Protein AF-A0A433SLC7-F1 (afdb_monomer)

Sequence (399 aa):
MSVIVGRALPDVRDGLKPVHRRVLFAMSELSNYYNRPYKKSARVVGDVIGKYHPHGDTAVYDTIVRMAQPFSLRYTLVDGQGNFGSVDGDSPAAMRYTEIRMQKLTHELLMDLDKETVDFSPNYDNTELVPDVMPTRVPNLLVNGSSGIAVGMATNIPPHNMSEIISGVMAIIDNADITIEELVEKHIPAPDFPTGAYINGTDGLLEAYKTGRGRVIMRAKATIEENESSGKAIRFAETDVRAMGRSAQGVTGMRLHDGQKIVSMLVTEPDSGVVLAATENGYGKRTAVSEYRRTKRASQGVIAISTSDRNGAVVVAVLVDEDEDIVMITNNGTLVRTSSSQVRECGRSAQGVRLINLRNNEKLIGLKVVKQDEEELDDDLEIGSENLDSESADAEKSE

Structure (mmCIF, N/CA/C/O backbone):
data_AF-A0A433SLC7-F1
#
_entry.id   AF-A0A433SLC7-F1
#
loop_
_atom_site.group_PDB
_atom_site.id
_atom_site.type_symbol
_atom_site.label_atom_id
_atom_site.label_alt_id
_atom_site.label_comp_id
_atom_site.label_asym_id
_atom_site.label_entity_id
_atom_site.label_seq_id
_atom_site.pdbx_PDB_ins_code
_atom_site.Cartn_x
_atom_site.Cartn_y
_atom_site.Cartn_z
_atom_site.occupancy
_atom_site.B_iso_or_equiv
_atom_site.auth_seq_id
_atom_site.auth_comp_id
_atom_site.auth_asym_id
_atom_site.auth_atom_id
_atom_site.pdbx_PDB_model_num
ATOM 1 N N . MET A 1 1 ? 9.325 19.592 -20.566 1.00 61.84 1 MET A N 1
ATOM 2 C CA . MET A 1 1 ? 9.644 18.286 -21.193 1.00 61.84 1 MET A CA 1
ATOM 3 C C . MET A 1 1 ? 10.467 17.373 -20.274 1.00 61.84 1 MET A C 1
ATOM 5 O O . MET A 1 1 ? 10.031 16.255 -20.039 1.00 61.84 1 MET A O 1
ATOM 9 N N . SER A 1 2 ? 11.574 17.850 -19.676 1.00 72.81 2 SER A N 1
ATOM 10 C CA . SER A 1 2 ? 12.457 17.050 -18.790 1.00 72.81 2 SER A CA 1
ATOM 11 C C . SER A 1 2 ? 11.742 16.328 -17.629 1.00 72.81 2 SER A C 1
ATOM 13 O O . SER A 1 2 ? 11.978 15.146 -17.410 1.00 72.81 2 SER A O 1
ATOM 15 N N . VAL A 1 3 ? 10.796 16.975 -16.934 1.00 65.94 3 VAL A N 1
ATOM 16 C CA . VAL A 1 3 ? 10.061 16.333 -15.820 1.00 65.94 3 VAL A CA 1
ATOM 17 C C . VAL A 1 3 ? 9.135 15.202 -16.293 1.00 65.94 3 VAL A C 1
ATOM 19 O O . VAL A 1 3 ? 8.992 14.202 -15.593 1.00 65.94 3 VAL A O 1
ATOM 22 N N . ILE A 1 4 ? 8.531 15.344 -17.478 1.00 70.75 4 ILE A N 1
ATOM 23 C CA . ILE A 1 4 ? 7.562 14.384 -18.032 1.00 70.75 4 ILE A CA 1
ATOM 24 C C . ILE A 1 4 ? 8.282 13.094 -18.441 1.00 70.75 4 ILE A C 1
ATOM 26 O O . ILE A 1 4 ? 7.920 12.024 -17.968 1.00 70.75 4 ILE A O 1
ATOM 30 N N . VAL A 1 5 ? 9.335 13.205 -19.256 1.00 70.88 5 VAL A N 1
ATOM 31 C CA . VAL A 1 5 ? 10.049 12.045 -19.826 1.00 70.88 5 VAL A CA 1
ATOM 32 C C . VAL A 1 5 ? 11.158 11.531 -18.897 1.00 70.88 5 VAL A C 1
ATOM 34 O O . VAL A 1 5 ? 11.422 10.337 -18.831 1.00 70.88 5 VAL A O 1
ATOM 37 N N . GLY A 1 6 ? 11.811 12.421 -18.147 1.00 74.44 6 GLY A N 1
ATOM 38 C CA . GLY A 1 6 ? 13.035 12.116 -17.401 1.00 74.44 6 GLY A CA 1
ATOM 39 C C . GLY A 1 6 ? 12.865 11.908 -15.896 1.00 74.44 6 GLY A C 1
ATOM 40 O O . GLY A 1 6 ? 13.863 11.670 -15.213 1.00 74.44 6 GLY A O 1
ATOM 41 N N . ARG A 1 7 ? 11.647 12.009 -15.340 1.00 84.44 7 ARG A N 1
ATOM 42 C CA . ARG A 1 7 ? 11.454 11.898 -13.882 1.00 84.44 7 ARG A CA 1
ATOM 43 C C . ARG A 1 7 ? 10.129 11.275 -13.453 1.00 84.44 7 ARG A C 1
ATOM 45 O O . ARG A 1 7 ? 10.143 10.295 -12.714 1.00 84.44 7 ARG A O 1
ATOM 52 N N . ALA A 1 8 ? 9.003 11.880 -13.824 1.00 84.25 8 ALA A N 1
ATOM 53 C CA . ALA A 1 8 ? 7.742 11.676 -13.111 1.00 84.25 8 ALA A CA 1
ATOM 54 C C . ALA A 1 8 ? 6.918 10.475 -13.591 1.00 84.25 8 ALA A C 1
ATOM 56 O O . ALA A 1 8 ? 6.180 9.910 -12.779 1.00 84.25 8 ALA A O 1
ATOM 57 N N . LEU A 1 9 ? 7.048 10.081 -14.858 1.00 92.31 9 LEU A N 1
ATOM 58 C CA . LEU A 1 9 ? 6.249 9.023 -15.476 1.00 92.31 9 LEU A CA 1
ATOM 59 C C . LEU A 1 9 ? 7.071 7.735 -15.670 1.00 92.31 9 LEU A C 1
ATOM 61 O O . LEU A 1 9 ? 8.283 7.820 -15.890 1.00 92.31 9 LEU A O 1
ATOM 65 N N . PRO A 1 10 ? 6.448 6.551 -15.542 1.00 95.62 10 PRO A N 1
ATOM 66 C CA . PRO A 1 10 ? 7.085 5.282 -15.883 1.00 95.62 10 PRO A CA 1
ATOM 67 C C . PRO A 1 10 ? 7.149 5.082 -17.405 1.00 95.62 10 PRO A C 1
ATOM 69 O O . PRO A 1 10 ? 6.336 5.640 -18.142 1.00 95.62 10 PRO A O 1
ATOM 72 N N . ASP A 1 11 ? 8.074 4.241 -17.866 1.00 96.38 11 ASP A N 1
ATOM 73 C CA . ASP A 1 11 ? 8.026 3.699 -19.228 1.00 96.38 11 ASP A CA 1
ATOM 74 C C . ASP A 1 11 ? 7.012 2.544 -19.295 1.00 96.38 11 ASP A C 1
ATOM 76 O O . ASP A 1 11 ? 6.916 1.746 -18.362 1.00 96.38 11 ASP A O 1
ATOM 80 N N . VAL A 1 12 ? 6.243 2.442 -20.382 1.00 96.62 12 VAL A N 1
ATOM 81 C CA . VAL A 1 12 ? 5.212 1.401 -20.536 1.00 96.62 12 VAL A CA 1
ATOM 82 C C . VAL A 1 12 ? 5.794 -0.014 -20.592 1.00 96.62 12 VAL A C 1
ATOM 84 O O . VAL A 1 12 ? 5.141 -0.964 -20.168 1.00 96.62 12 VAL A O 1
ATOM 87 N N . ARG A 1 13 ? 7.027 -0.148 -21.091 1.00 96.19 13 ARG A N 1
ATOM 88 C CA . ARG A 1 13 ? 7.678 -1.434 -21.362 1.00 96.19 13 ARG A CA 1
ATOM 89 C C . ARG A 1 13 ? 8.165 -2.120 -20.089 1.00 96.19 13 ARG A C 1
ATOM 91 O O . ARG A 1 13 ? 7.978 -3.321 -19.942 1.00 96.19 13 ARG A O 1
ATOM 98 N N . ASP A 1 14 ? 8.755 -1.363 -19.162 1.00 96.75 14 ASP A N 1
ATOM 99 C CA . ASP A 1 14 ? 9.292 -1.908 -17.906 1.00 96.75 14 ASP A CA 1
ATOM 100 C C . ASP A 1 14 ? 8.558 -1.442 -16.641 1.00 96.75 14 ASP A C 1
ATOM 102 O O . ASP A 1 14 ? 8.773 -1.973 -15.551 1.00 96.75 14 ASP A O 1
ATOM 106 N N . GLY A 1 15 ? 7.672 -0.453 -16.752 1.00 96.44 15 GLY A N 1
ATOM 107 C CA . GLY A 1 15 ? 6.954 0.121 -15.618 1.00 96.44 15 GLY A CA 1
ATOM 108 C C . GLY A 1 15 ? 7.820 0.936 -14.660 1.00 96.44 15 GLY A C 1
ATOM 109 O O . GLY A 1 15 ? 7.366 1.282 -13.569 1.00 96.44 15 GLY A O 1
ATOM 110 N N . LEU A 1 16 ? 9.063 1.253 -15.028 1.00 97.00 16 LEU A N 1
ATOM 111 C CA . LEU A 1 16 ? 10.019 1.943 -14.170 1.00 97.00 16 LEU A CA 1
ATOM 112 C C . LEU A 1 16 ? 10.166 3.409 -14.577 1.00 97.00 16 LEU A C 1
ATOM 114 O O . LEU A 1 16 ? 10.242 3.771 -15.751 1.00 97.00 16 LEU A O 1
ATOM 118 N N . LYS A 1 17 ? 10.274 4.277 -13.568 1.00 96.19 17 LYS A N 1
ATOM 119 C CA . LYS A 1 17 ? 10.789 5.645 -13.766 1.00 96.19 17 LYS A CA 1
ATOM 120 C C . LYS A 1 17 ? 12.321 5.636 -13.802 1.00 96.19 17 LYS A C 1
ATOM 122 O O . LYS A 1 17 ? 12.916 4.719 -13.228 1.00 96.19 17 LYS A O 1
ATOM 127 N N . PRO A 1 18 ? 12.978 6.685 -14.330 1.00 95.19 18 PRO A N 1
ATOM 128 C CA . PRO A 1 18 ? 14.437 6.711 -14.459 1.00 95.19 18 PRO A CA 1
ATOM 129 C C . PRO A 1 18 ? 15.206 6.441 -13.159 1.00 95.19 18 PRO A C 1
ATOM 131 O O . PRO A 1 18 ? 16.195 5.715 -13.184 1.00 95.19 18 PRO A O 1
ATOM 134 N N . VAL A 1 19 ? 14.749 6.959 -12.011 1.00 96.25 19 VAL A N 1
ATOM 135 C CA . VAL A 1 19 ? 15.401 6.693 -10.712 1.00 96.25 19 VAL A CA 1
ATOM 136 C C . VAL A 1 19 ? 15.329 5.213 -10.316 1.00 96.25 19 VAL A C 1
ATOM 138 O O . VAL A 1 19 ? 16.343 4.651 -9.913 1.00 96.25 19 VAL A O 1
ATOM 141 N N . HIS A 1 20 ? 14.185 4.547 -10.513 1.00 97.81 20 HIS A N 1
ATOM 142 C CA . HIS A 1 20 ? 14.038 3.116 -10.229 1.00 97.81 20 HIS A CA 1
ATOM 143 C C . HIS A 1 20 ? 14.976 2.292 -11.116 1.00 97.81 20 HIS A C 1
ATOM 145 O O . HIS A 1 20 ? 15.734 1.467 -10.612 1.00 97.81 20 HIS A O 1
ATOM 151 N N . ARG A 1 21 ? 14.986 2.573 -12.428 1.00 97.44 21 ARG A N 1
ATOM 152 C CA . ARG A 1 21 ? 15.838 1.880 -13.406 1.00 97.44 21 ARG A CA 1
ATOM 153 C C . ARG A 1 21 ? 17.317 1.989 -13.043 1.00 97.44 21 ARG A C 1
ATOM 155 O O . ARG A 1 21 ? 18.010 0.980 -12.978 1.00 97.44 21 ARG A O 1
ATOM 162 N N . ARG A 1 22 ? 17.779 3.201 -12.728 1.00 97.31 22 ARG A N 1
ATOM 163 C CA . ARG A 1 22 ? 19.174 3.476 -12.350 1.00 97.31 22 ARG A CA 1
ATOM 164 C C . ARG A 1 22 ? 19.572 2.808 -11.037 1.00 97.31 22 ARG A C 1
ATOM 166 O O . ARG A 1 22 ? 20.689 2.315 -10.937 1.00 97.31 22 ARG A O 1
ATOM 173 N N . VAL A 1 23 ? 18.670 2.748 -10.054 1.00 98.25 23 VAL A N 1
ATOM 174 C CA . VAL A 1 23 ? 18.901 2.006 -8.804 1.00 98.25 23 VAL A CA 1
ATOM 175 C C . VAL A 1 23 ? 19.100 0.520 -9.083 1.00 98.25 23 VAL A C 1
ATOM 177 O O . VAL A 1 23 ? 20.096 -0.052 -8.646 1.00 98.25 23 VAL A O 1
ATOM 180 N N . LEU A 1 24 ? 18.184 -0.105 -9.827 1.00 97.88 24 LEU A N 1
ATOM 181 C CA . LEU A 1 24 ? 18.267 -1.535 -10.127 1.00 97.88 24 LEU A CA 1
ATOM 182 C C . LEU A 1 24 ? 19.491 -1.863 -10.993 1.00 97.88 24 LEU A C 1
ATOM 184 O O . LEU A 1 24 ? 20.180 -2.845 -10.724 1.00 97.88 24 LEU A O 1
ATOM 188 N N . PHE A 1 25 ? 19.819 -1.002 -11.959 1.00 97.50 25 PHE A N 1
ATOM 189 C CA . PHE A 1 25 ? 21.033 -1.124 -12.764 1.00 97.50 25 PHE A CA 1
ATOM 190 C C . PHE A 1 25 ? 22.301 -1.034 -11.903 1.00 97.50 25 PHE A C 1
ATOM 192 O O . PHE A 1 25 ? 23.128 -1.939 -11.935 1.00 97.50 25 PHE A O 1
ATOM 199 N N . ALA A 1 26 ? 22.417 -0.024 -11.034 1.00 97.69 26 ALA A N 1
ATOM 200 C CA . ALA A 1 26 ? 23.554 0.106 -10.120 1.00 97.69 26 ALA A CA 1
ATOM 201 C C . ALA A 1 26 ? 23.694 -1.094 -9.176 1.00 97.69 26 ALA A C 1
ATOM 203 O O . ALA A 1 26 ? 24.800 -1.549 -8.888 1.00 97.69 26 ALA A O 1
ATOM 204 N N . MET A 1 27 ? 22.575 -1.636 -8.688 1.00 97.94 27 MET A N 1
ATOM 205 C CA . MET A 1 27 ? 22.594 -2.860 -7.893 1.00 97.94 27 MET A CA 1
ATOM 206 C C . MET A 1 27 ? 23.124 -4.052 -8.706 1.00 97.94 27 MET A C 1
ATOM 208 O O . MET A 1 27 ? 23.832 -4.880 -8.133 1.00 97.94 27 MET A O 1
ATOM 212 N N . SER A 1 28 ? 22.816 -4.133 -10.006 1.00 96.31 28 SER A N 1
ATOM 213 C CA . SER A 1 28 ? 23.309 -5.181 -10.913 1.00 96.31 28 SER A CA 1
ATOM 214 C C . SER A 1 28 ? 24.820 -5.072 -11.110 1.00 96.31 28 SER A C 1
ATOM 216 O O . SER A 1 28 ? 25.541 -6.038 -10.866 1.00 96.31 28 SER A O 1
ATOM 218 N N . GLU A 1 29 ? 25.309 -3.865 -11.404 1.00 96.19 29 GLU A N 1
ATOM 219 C CA . GLU A 1 29 ? 26.740 -3.556 -11.547 1.00 96.19 29 GLU A CA 1
ATOM 220 C C . GLU A 1 29 ? 27.525 -3.859 -10.266 1.00 96.19 29 GLU A C 1
ATOM 222 O O . GLU A 1 29 ? 28.632 -4.398 -10.275 1.00 96.19 29 GLU A O 1
ATOM 227 N N . LEU A 1 30 ? 26.909 -3.609 -9.109 1.00 96.75 30 LEU A N 1
ATOM 228 C CA . LEU A 1 30 ? 27.471 -3.977 -7.817 1.00 96.75 30 LEU A CA 1
ATOM 229 C C . LEU A 1 30 ? 27.355 -5.475 -7.508 1.00 96.75 30 LEU A C 1
ATOM 231 O O . LEU A 1 30 ? 27.743 -5.877 -6.411 1.00 96.75 30 LEU A O 1
ATOM 235 N N . SER A 1 31 ? 26.827 -6.314 -8.397 1.00 96.50 31 SER A N 1
ATOM 236 C CA . SER A 1 31 ? 26.538 -7.731 -8.139 1.00 96.50 31 SER A CA 1
ATOM 237 C C . SER A 1 31 ? 25.695 -7.951 -6.871 1.00 96.50 31 SER A C 1
ATOM 239 O O . SER A 1 31 ? 25.904 -8.909 -6.121 1.00 96.50 31 SER A O 1
ATOM 241 N N . ASN A 1 32 ? 24.772 -7.031 -6.579 1.00 97.25 32 ASN A N 1
ATOM 242 C CA . ASN A 1 32 ? 23.922 -7.036 -5.388 1.00 97.25 32 ASN A CA 1
ATOM 243 C C . ASN A 1 32 ? 22.650 -7.885 -5.585 1.00 97.25 32 ASN A C 1
ATOM 245 O O . ASN A 1 32 ? 21.526 -7.432 -5.358 1.00 97.25 32 ASN A O 1
ATOM 249 N N . TYR A 1 33 ? 22.839 -9.115 -6.061 1.00 96.75 33 TYR A N 1
ATOM 250 C CA . TYR A 1 33 ? 21.763 -10.038 -6.422 1.00 96.75 33 TYR A CA 1
ATOM 251 C C . TYR A 1 33 ? 21.093 -10.688 -5.201 1.00 96.75 33 TYR A C 1
ATOM 253 O O . TYR A 1 33 ? 21.659 -10.745 -4.110 1.00 96.75 33 TYR A O 1
ATOM 261 N N . TYR A 1 34 ? 19.904 -11.259 -5.410 1.00 96.56 34 TYR A N 1
ATOM 262 C CA . TYR A 1 34 ? 19.081 -11.886 -4.365 1.00 96.56 34 TYR A CA 1
ATOM 263 C C . TYR A 1 34 ? 19.778 -13.016 -3.589 1.00 96.56 34 TYR A C 1
ATOM 265 O O . TYR A 1 34 ? 19.472 -13.262 -2.426 1.00 96.56 34 TYR A O 1
ATOM 273 N N . ASN A 1 35 ? 20.719 -13.718 -4.224 1.00 96.19 35 ASN A N 1
ATOM 274 C CA . ASN A 1 35 ? 21.465 -14.834 -3.642 1.00 96.19 35 ASN A CA 1
ATOM 275 C C . ASN A 1 35 ? 22.825 -14.416 -3.052 1.00 96.19 35 ASN A C 1
ATOM 277 O O . ASN A 1 35 ? 23.640 -15.274 -2.711 1.00 96.19 35 ASN A O 1
ATOM 281 N N . ARG A 1 36 ? 23.094 -13.111 -2.946 1.00 97.12 36 ARG A N 1
ATOM 282 C CA . ARG A 1 36 ? 24.308 -12.558 -2.336 1.00 97.12 36 ARG A CA 1
ATOM 283 C C . ARG A 1 36 ? 23.996 -11.950 -0.958 1.00 97.12 36 ARG A C 1
ATOM 285 O O . ARG A 1 36 ? 22.824 -11.721 -0.639 1.00 97.12 36 ARG A O 1
ATOM 292 N N . PRO A 1 37 ? 25.020 -11.730 -0.109 1.00 98.12 37 PRO A N 1
ATOM 293 C CA . PRO A 1 37 ? 24.857 -10.974 1.129 1.00 98.12 37 PRO A CA 1
ATOM 294 C C . PRO A 1 37 ? 24.378 -9.547 0.854 1.00 98.12 37 PRO A C 1
ATOM 296 O O . PRO A 1 37 ? 24.698 -8.978 -0.192 1.00 98.12 37 PRO A O 1
ATOM 299 N N . TYR A 1 38 ? 23.660 -8.966 1.814 1.00 98.50 38 TYR A N 1
ATOM 300 C CA . TYR A 1 38 ? 23.225 -7.577 1.738 1.00 98.50 38 TYR A CA 1
ATOM 301 C C . TYR A 1 38 ? 24.414 -6.612 1.647 1.00 98.50 38 TYR A C 1
ATOM 303 O O . TYR A 1 38 ? 25.511 -6.872 2.151 1.00 98.50 38 TYR A O 1
ATOM 311 N N . LYS A 1 39 ? 24.182 -5.461 1.013 1.00 98.50 39 LYS A N 1
ATOM 312 C CA . LYS A 1 39 ? 25.124 -4.338 0.973 1.00 98.50 39 LYS A CA 1
ATOM 313 C C . LYS A 1 39 ? 24.520 -3.132 1.670 1.00 98.50 39 LYS A C 1
ATOM 315 O O . LYS A 1 39 ? 23.325 -2.889 1.554 1.00 98.50 39 LYS A O 1
ATOM 320 N N . LYS A 1 40 ? 25.351 -2.329 2.339 1.00 98.50 40 LYS A N 1
ATOM 321 C CA . LYS A 1 40 ? 24.924 -1.053 2.937 1.00 98.50 40 LYS A CA 1
ATOM 322 C C . LYS A 1 40 ? 24.183 -0.194 1.914 1.00 98.50 40 LYS A C 1
ATOM 324 O O . LYS A 1 40 ? 24.725 0.051 0.834 1.00 98.50 40 LYS A O 1
ATOM 329 N N . SER A 1 41 ? 23.004 0.311 2.277 1.00 98.56 41 SER A N 1
ATOM 330 C CA . SER A 1 41 ? 22.200 1.164 1.392 1.00 98.56 41 SER A CA 1
ATOM 331 C C . SER A 1 41 ? 22.992 2.391 0.948 1.00 98.56 41 SER A C 1
ATOM 333 O O . SER A 1 41 ? 23.012 2.703 -0.237 1.00 98.56 41 SER A O 1
ATOM 335 N N . ALA A 1 42 ? 23.755 3.005 1.862 1.00 98.31 42 ALA A N 1
ATOM 336 C CA . ALA A 1 42 ? 24.643 4.130 1.560 1.00 98.31 42 ALA A CA 1
ATOM 337 C C . ALA A 1 42 ? 25.644 3.850 0.422 1.00 98.31 42 ALA A C 1
ATOM 339 O O . ALA A 1 42 ? 25.938 4.742 -0.367 1.00 98.31 42 ALA A O 1
ATOM 340 N N . ARG A 1 43 ? 26.144 2.610 0.299 1.00 98.25 43 ARG A N 1
ATOM 341 C CA . ARG A 1 43 ? 27.051 2.229 -0.795 1.00 98.25 43 ARG A CA 1
ATOM 342 C C . ARG A 1 43 ? 26.323 2.218 -2.137 1.00 98.25 43 ARG A C 1
ATOM 344 O O . ARG A 1 43 ? 26.854 2.729 -3.112 1.00 98.25 43 ARG A O 1
ATOM 351 N N . VAL A 1 44 ? 25.124 1.636 -2.183 1.00 98.31 44 VAL A N 1
ATOM 352 C CA . VAL A 1 44 ? 24.322 1.577 -3.416 1.00 98.31 44 VAL A CA 1
ATOM 353 C C . VAL A 1 44 ? 23.874 2.977 -3.829 1.00 98.31 44 VAL A C 1
ATOM 355 O O . VAL A 1 44 ? 24.029 3.339 -4.988 1.00 98.31 44 VAL A O 1
ATOM 358 N N . VAL A 1 45 ? 23.385 3.785 -2.882 1.00 98.50 45 VAL A N 1
ATOM 359 C CA . VAL A 1 45 ? 23.006 5.187 -3.126 1.00 98.50 45 VAL A CA 1
ATOM 360 C C . VAL A 1 45 ? 24.188 5.980 -3.686 1.00 98.50 45 VAL A C 1
ATOM 362 O O . VAL A 1 45 ? 24.015 6.683 -4.676 1.00 98.50 45 VAL A O 1
ATOM 365 N N . GLY A 1 46 ? 25.386 5.815 -3.110 1.00 97.94 46 GLY A N 1
ATOM 366 C CA . GLY A 1 46 ? 26.616 6.455 -3.585 1.00 97.94 46 GLY A CA 1
ATOM 367 C C . GLY A 1 46 ? 26.960 6.126 -5.042 1.00 97.94 46 GLY A C 1
ATOM 368 O O . GLY A 1 46 ? 27.234 7.037 -5.818 1.00 97.94 46 GLY A O 1
ATOM 369 N N . ASP A 1 47 ? 26.885 4.851 -5.439 1.00 97.38 47 ASP A N 1
ATOM 370 C CA . ASP A 1 47 ? 27.106 4.443 -6.837 1.00 97.38 47 ASP A CA 1
ATOM 371 C C . ASP A 1 47 ? 26.033 5.020 -7.775 1.00 97.38 47 ASP A C 1
ATOM 373 O O . ASP A 1 47 ? 26.353 5.495 -8.863 1.00 97.38 47 ASP A O 1
ATOM 377 N N . VAL A 1 48 ? 24.763 5.036 -7.351 1.00 97.94 48 VAL A N 1
ATOM 378 C CA . VAL A 1 48 ? 23.666 5.585 -8.162 1.00 97.94 48 VAL A CA 1
ATOM 379 C C . VAL A 1 48 ? 23.869 7.072 -8.430 1.00 97.94 48 VAL A C 1
ATOM 381 O O . VAL A 1 48 ? 23.782 7.486 -9.587 1.00 97.94 48 VAL A O 1
ATOM 384 N N . ILE A 1 49 ? 24.140 7.874 -7.397 1.00 97.06 49 ILE A N 1
ATOM 385 C CA . ILE A 1 49 ? 24.316 9.323 -7.569 1.00 97.06 49 ILE A CA 1
ATOM 386 C C . ILE A 1 49 ? 25.630 9.669 -8.269 1.00 97.06 49 ILE A C 1
ATOM 388 O O . ILE A 1 49 ? 25.675 10.633 -9.025 1.00 97.06 49 ILE A O 1
ATOM 392 N N . GLY A 1 50 ? 26.677 8.872 -8.040 1.00 95.06 50 GLY A N 1
ATOM 393 C CA . GLY A 1 50 ? 28.003 9.108 -8.601 1.00 95.06 50 GLY A CA 1
ATOM 394 C C . GLY A 1 50 ? 28.129 8.751 -10.079 1.00 95.06 50 GLY A C 1
ATOM 395 O O . GLY A 1 50 ? 28.999 9.304 -10.739 1.00 95.06 50 GLY A O 1
ATOM 396 N N . LYS A 1 51 ? 27.290 7.837 -10.594 1.00 96.12 51 LYS A N 1
ATOM 397 C CA . LYS A 1 51 ? 27.389 7.348 -11.981 1.00 96.12 51 LYS A CA 1
ATOM 398 C C . LYS A 1 51 ? 26.153 7.602 -12.832 1.00 96.12 51 LYS A C 1
ATOM 400 O O . LYS A 1 51 ? 26.272 7.819 -14.031 1.00 96.12 51 LYS A O 1
ATOM 405 N N . TYR A 1 52 ? 24.946 7.561 -12.263 1.00 96.00 52 TYR A N 1
ATOM 406 C CA . TYR A 1 52 ? 23.728 7.438 -13.080 1.00 96.00 52 TYR A CA 1
ATOM 407 C C . TYR A 1 52 ? 22.671 8.511 -12.802 1.00 96.00 52 TYR A C 1
ATOM 409 O O . TYR A 1 52 ? 21.871 8.838 -13.684 1.00 96.00 52 TYR A O 1
ATOM 417 N N . HIS A 1 53 ? 22.603 9.066 -11.592 1.00 95.44 53 HIS A N 1
ATOM 418 C CA . HIS A 1 53 ? 21.497 9.920 -11.158 1.00 95.44 53 HIS A CA 1
ATOM 419 C C . HIS A 1 53 ? 21.985 11.221 -10.498 1.00 95.44 53 HIS A C 1
ATOM 421 O O . HIS A 1 53 ? 22.191 11.237 -9.289 1.00 95.44 53 HIS A O 1
ATOM 427 N N . PRO A 1 54 ? 22.106 12.336 -11.249 1.00 93.31 54 PRO A N 1
ATOM 428 C CA . PRO A 1 54 ? 22.694 13.589 -10.762 1.00 93.31 54 PRO A CA 1
ATOM 429 C C . PRO A 1 54 ? 21.696 14.406 -9.915 1.00 93.31 54 PRO A C 1
ATOM 431 O O . PRO A 1 54 ? 21.405 15.572 -10.191 1.00 93.31 54 PRO A O 1
ATOM 434 N N . HIS A 1 55 ? 21.094 13.769 -8.912 1.00 91.69 55 HIS A N 1
ATOM 435 C CA . HIS A 1 55 ? 20.124 14.343 -7.980 1.00 91.69 55 HIS A CA 1
ATOM 436 C C . HIS A 1 55 ? 20.443 13.904 -6.544 1.00 91.69 55 HIS A C 1
ATOM 438 O O . HIS A 1 55 ? 21.327 13.081 -6.322 1.00 91.69 55 HIS A O 1
ATOM 444 N N . GLY A 1 56 ? 19.729 14.474 -5.568 1.00 92.62 56 GLY A N 1
ATOM 445 C CA . GLY A 1 56 ? 19.973 14.223 -4.148 1.00 92.62 56 GLY A CA 1
ATOM 446 C C . GLY A 1 56 ? 19.895 12.743 -3.762 1.00 92.62 56 GLY A C 1
ATOM 447 O O . GLY A 1 56 ? 19.037 11.998 -4.242 1.00 92.62 56 GLY A O 1
ATOM 448 N N . ASP A 1 57 ? 20.771 12.352 -2.842 1.00 96.31 57 ASP A N 1
ATOM 449 C CA . ASP A 1 57 ? 20.851 11.022 -2.240 1.00 96.31 57 ASP A CA 1
ATOM 450 C C . ASP A 1 57 ? 19.539 10.609 -1.562 1.00 96.31 57 ASP A C 1
ATOM 452 O O . ASP A 1 57 ? 19.110 9.466 -1.719 1.00 96.31 57 ASP A O 1
ATOM 456 N N . THR A 1 58 ? 18.851 11.547 -0.903 1.00 96.62 58 THR A N 1
ATOM 457 C CA . THR A 1 58 ? 17.531 11.317 -0.295 1.00 96.62 58 THR A CA 1
ATOM 458 C C . THR A 1 58 ? 16.519 10.776 -1.304 1.00 96.62 58 THR A C 1
ATOM 460 O O . THR A 1 58 ? 15.875 9.770 -1.036 1.00 96.62 58 THR A O 1
ATOM 463 N N . ALA A 1 59 ? 16.427 11.358 -2.505 1.00 94.75 59 ALA A N 1
ATOM 464 C CA . ALA A 1 59 ? 15.461 10.912 -3.514 1.00 94.75 59 ALA A CA 1
ATOM 465 C C . ALA A 1 59 ? 15.739 9.473 -3.988 1.00 94.75 59 ALA A C 1
ATOM 467 O O . ALA A 1 59 ? 14.814 8.693 -4.235 1.00 94.75 59 ALA A O 1
ATOM 468 N N . VAL A 1 60 ? 17.018 9.106 -4.096 1.00 97.88 60 VAL A N 1
ATOM 469 C CA . VAL A 1 60 ? 17.441 7.743 -4.438 1.00 97.88 60 VAL A CA 1
ATOM 470 C C . VAL A 1 60 ? 17.142 6.783 -3.290 1.00 97.88 60 VAL A C 1
ATOM 472 O O . VAL A 1 60 ? 16.610 5.695 -3.519 1.00 97.88 60 VAL A O 1
ATOM 475 N N . TYR A 1 61 ? 17.452 7.177 -2.055 1.00 98.44 61 TYR A N 1
ATOM 476 C CA . TYR A 1 61 ? 17.209 6.347 -0.884 1.00 98.44 61 TYR A CA 1
ATOM 477 C C . TYR A 1 61 ? 15.715 6.118 -0.638 1.00 98.44 61 TYR A C 1
ATOM 479 O O . TYR A 1 61 ? 15.313 4.975 -0.449 1.00 98.44 61 TYR A O 1
ATOM 487 N N . ASP A 1 62 ? 14.877 7.145 -0.753 1.00 97.06 62 ASP A N 1
ATOM 488 C CA . ASP A 1 62 ? 13.420 7.023 -0.623 1.00 97.06 62 ASP A CA 1
ATOM 489 C C . ASP A 1 62 ? 12.832 6.100 -1.698 1.00 97.06 62 ASP A C 1
ATOM 491 O O . ASP A 1 62 ? 11.926 5.306 -1.432 1.00 97.06 62 ASP A O 1
ATOM 495 N N . THR A 1 63 ? 13.392 6.147 -2.912 1.00 97.56 63 THR A N 1
ATOM 496 C CA . THR A 1 63 ? 13.034 5.223 -3.996 1.00 97.56 63 THR A CA 1
ATOM 497 C C . THR A 1 63 ? 13.363 3.775 -3.616 1.00 97.56 63 THR A C 1
ATOM 499 O O . THR A 1 63 ? 12.520 2.890 -3.761 1.00 97.56 63 THR A O 1
ATOM 502 N N . ILE A 1 64 ? 14.572 3.525 -3.101 1.00 98.38 64 ILE A N 1
ATOM 503 C CA . ILE A 1 64 ? 14.993 2.207 -2.601 1.00 98.38 64 ILE A CA 1
ATOM 504 C C . ILE A 1 64 ? 14.068 1.737 -1.479 1.00 98.38 64 ILE A C 1
ATOM 506 O O . ILE A 1 64 ? 13.622 0.590 -1.497 1.00 98.38 64 ILE A O 1
ATOM 510 N N . VAL A 1 65 ? 13.772 2.618 -0.520 1.00 98.19 65 VAL A N 1
ATOM 511 C CA . VAL A 1 65 ? 12.933 2.304 0.635 1.00 98.19 65 VAL A CA 1
ATOM 512 C C . VAL A 1 65 ? 11.550 1.867 0.178 1.00 98.19 65 VAL A C 1
ATOM 514 O O . VAL A 1 65 ? 11.102 0.791 0.563 1.00 98.19 65 VAL A O 1
ATOM 517 N N . ARG A 1 66 ? 10.911 2.634 -0.712 1.00 97.00 66 ARG A N 1
ATOM 518 C CA . ARG A 1 66 ? 9.605 2.268 -1.271 1.00 97.00 66 ARG A CA 1
ATOM 519 C C . ARG A 1 66 ? 9.640 0.908 -1.958 1.00 97.00 66 ARG A C 1
ATOM 521 O O . ARG A 1 66 ? 8.772 0.086 -1.686 1.00 97.00 66 ARG A O 1
ATOM 528 N N . MET A 1 67 ? 10.662 0.628 -2.773 1.00 98.31 67 MET A N 1
ATOM 529 C CA . MET A 1 67 ? 10.817 -0.671 -3.449 1.00 98.31 67 MET A CA 1
ATOM 530 C C . MET A 1 67 ? 11.040 -1.860 -2.499 1.00 98.31 67 MET A C 1
ATOM 532 O O . MET A 1 67 ? 10.879 -3.003 -2.935 1.00 98.31 67 MET A O 1
ATOM 536 N N . ALA A 1 68 ? 11.400 -1.605 -1.238 1.00 98.25 68 ALA A N 1
ATOM 537 C CA . ALA A 1 68 ? 11.570 -2.607 -0.188 1.00 98.25 68 ALA A CA 1
ATOM 538 C C . ALA A 1 68 ? 10.347 -2.755 0.740 1.00 98.25 68 ALA A C 1
ATOM 540 O O . ALA A 1 68 ? 10.296 -3.689 1.538 1.00 98.25 68 ALA A O 1
ATOM 541 N N . GLN A 1 69 ? 9.357 -1.861 0.650 1.00 97.88 69 GLN A N 1
ATOM 542 C CA . GLN A 1 69 ? 8.184 -1.853 1.524 1.00 97.88 69 GLN A CA 1
ATOM 543 C C . GLN A 1 69 ? 7.041 -2.709 0.944 1.00 97.88 69 GLN A C 1
ATOM 545 O O . GLN A 1 69 ? 6.469 -2.341 -0.087 1.00 97.88 69 GLN A O 1
ATOM 550 N N . PRO A 1 70 ? 6.627 -3.800 1.617 1.00 96.44 70 PRO A N 1
ATOM 551 C CA . PRO A 1 70 ? 5.565 -4.686 1.126 1.00 96.44 70 PRO A CA 1
ATOM 552 C C . PRO A 1 70 ? 4.164 -4.066 1.185 1.00 96.44 70 PRO A C 1
ATOM 554 O O . PRO A 1 70 ? 3.237 -4.607 0.600 1.00 96.44 70 PRO A O 1
ATOM 557 N N . PHE A 1 71 ? 3.998 -2.945 1.890 1.00 95.31 71 PHE A N 1
ATOM 558 C CA . PHE A 1 71 ? 2.760 -2.163 1.921 1.00 95.31 71 PHE A CA 1
ATOM 559 C C . PHE A 1 71 ? 2.716 -1.061 0.850 1.00 95.31 71 PHE A C 1
ATOM 561 O O . PHE A 1 71 ? 1.648 -0.507 0.599 1.00 95.31 71 PHE A O 1
ATOM 568 N N . SER A 1 72 ? 3.852 -0.758 0.211 1.00 94.69 72 SER A N 1
ATOM 569 C CA . SER A 1 72 ? 3.964 0.255 -0.847 1.00 94.69 72 SER A CA 1
ATOM 570 C C . SER A 1 72 ? 3.926 -0.370 -2.240 1.00 94.69 72 SER A C 1
ATOM 572 O O . SER A 1 72 ? 3.226 0.133 -3.115 1.00 94.69 72 SER A O 1
ATOM 574 N N . LEU A 1 73 ? 4.668 -1.463 -2.456 1.00 96.25 73 LEU A N 1
ATOM 575 C CA . LEU A 1 73 ? 4.674 -2.217 -3.713 1.00 96.25 73 LEU A CA 1
ATOM 576 C C . LEU A 1 73 ? 4.016 -3.581 -3.520 1.00 96.25 73 LEU A C 1
ATOM 578 O O . LEU A 1 73 ? 4.305 -4.287 -2.555 1.00 96.25 73 LEU A O 1
ATOM 582 N N . ARG A 1 74 ? 3.189 -3.986 -4.490 1.00 97.38 74 ARG A N 1
ATOM 583 C CA . ARG A 1 74 ? 2.526 -5.297 -4.482 1.00 97.38 74 ARG A CA 1
ATOM 584 C C . ARG A 1 74 ? 3.515 -6.459 -4.576 1.00 97.38 74 ARG A C 1
ATOM 586 O O . ARG A 1 74 ? 3.293 -7.498 -3.949 1.00 97.38 74 ARG A O 1
ATOM 593 N N . TYR A 1 75 ? 4.594 -6.262 -5.330 1.00 97.69 75 TYR A N 1
ATOM 594 C CA . TYR A 1 75 ? 5.738 -7.155 -5.439 1.00 97.69 75 TYR A CA 1
ATOM 595 C C . TYR A 1 75 ? 7.018 -6.330 -5.297 1.00 97.69 75 TYR A C 1
ATOM 597 O O . TYR A 1 75 ? 7.427 -5.619 -6.218 1.00 97.69 75 TYR A O 1
ATOM 605 N N . THR A 1 76 ? 7.645 -6.407 -4.123 1.00 97.94 76 THR A N 1
ATOM 606 C CA . THR A 1 76 ? 8.867 -5.656 -3.826 1.00 97.94 76 THR A CA 1
ATOM 607 C C . THR A 1 76 ? 9.984 -6.004 -4.810 1.00 97.94 76 THR A C 1
ATOM 609 O O . THR A 1 76 ? 10.124 -7.143 -5.261 1.00 97.94 76 THR A O 1
ATOM 612 N N . LEU A 1 77 ? 10.792 -4.999 -5.147 1.00 98.12 77 LEU A N 1
ATOM 613 C CA . LEU A 1 77 ? 11.942 -5.143 -6.046 1.00 98.12 77 LEU A CA 1
ATOM 614 C C . LEU A 1 77 ? 13.271 -5.137 -5.271 1.00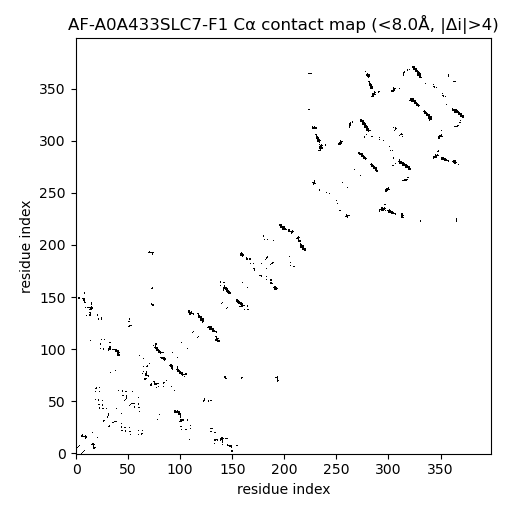 98.12 77 LEU A C 1
ATOM 616 O O . LEU A 1 77 ? 14.316 -5.567 -5.768 1.00 98.12 77 LEU A O 1
ATOM 620 N N . VAL A 1 78 ? 13.242 -4.683 -4.022 1.00 98.56 78 VAL A N 1
ATOM 621 C CA . VAL A 1 78 ? 14.398 -4.653 -3.131 1.00 98.56 78 VAL A CA 1
ATOM 622 C C . VAL A 1 78 ? 14.089 -5.468 -1.879 1.00 98.56 78 VAL A C 1
ATOM 624 O O . VAL A 1 78 ? 12.974 -5.469 -1.365 1.00 98.56 78 VAL A O 1
ATOM 627 N N . ASP A 1 79 ? 15.075 -6.229 -1.427 1.00 98.50 79 ASP A N 1
ATOM 628 C CA . ASP A 1 79 ? 15.074 -6.937 -0.154 1.00 98.50 79 ASP A CA 1
ATOM 629 C C . ASP A 1 79 ? 15.874 -6.098 0.841 1.00 98.50 79 ASP A C 1
ATOM 631 O O . ASP A 1 79 ? 17.063 -5.849 0.617 1.00 98.50 79 ASP A O 1
ATOM 635 N N . GLY A 1 80 ? 15.210 -5.603 1.884 1.00 97.88 80 GLY A N 1
ATOM 636 C CA . GLY A 1 80 ? 15.775 -4.668 2.853 1.00 97.88 80 GLY A CA 1
ATOM 637 C C . GLY A 1 80 ? 16.004 -5.312 4.218 1.00 97.88 80 GLY A C 1
ATOM 638 O O . GLY A 1 80 ? 15.103 -5.919 4.788 1.00 97.88 80 GLY A O 1
ATOM 639 N N . GLN A 1 81 ? 17.196 -5.121 4.780 1.00 98.25 81 GLN A N 1
ATOM 640 C CA . GLN A 1 81 ? 17.549 -5.493 6.148 1.00 98.25 81 GLN A CA 1
ATOM 641 C C . GLN A 1 81 ? 17.730 -4.236 7.014 1.00 98.25 81 GLN A C 1
ATOM 643 O O . GLN A 1 81 ? 18.546 -3.360 6.717 1.00 98.25 81 GLN A O 1
ATOM 648 N N . GLY A 1 82 ? 16.972 -4.157 8.110 1.00 97.12 82 GLY A N 1
ATOM 649 C CA . GLY A 1 82 ? 16.917 -3.000 9.009 1.00 97.12 82 GLY A CA 1
ATOM 650 C C . GLY A 1 82 ? 15.517 -2.385 9.065 1.00 97.12 82 GLY A C 1
ATOM 651 O O . GLY A 1 82 ? 14.547 -3.008 8.645 1.00 97.12 82 GLY A O 1
ATOM 652 N N . ASN A 1 83 ? 15.405 -1.164 9.596 1.00 97.31 83 ASN A N 1
ATOM 653 C CA . ASN A 1 83 ? 14.133 -0.440 9.640 1.00 97.31 83 ASN A CA 1
ATOM 654 C C . ASN A 1 83 ? 13.898 0.329 8.327 1.00 97.31 83 ASN A C 1
ATOM 656 O O . ASN A 1 83 ? 14.592 1.312 8.060 1.00 97.31 83 ASN A O 1
ATOM 660 N N . PHE A 1 84 ? 12.904 -0.102 7.550 1.00 97.81 84 PHE A N 1
ATOM 661 C CA . PHE A 1 84 ? 12.462 0.517 6.293 1.00 97.81 84 PHE A CA 1
ATOM 662 C C . PHE A 1 84 ? 11.132 1.280 6.438 1.00 97.81 84 PHE A C 1
ATOM 664 O O . PHE A 1 84 ? 10.476 1.570 5.441 1.00 97.81 84 PHE A O 1
ATOM 671 N N . GLY A 1 85 ? 10.751 1.632 7.666 1.00 95.75 85 GLY A N 1
ATOM 672 C CA . GLY A 1 85 ? 9.515 2.340 7.984 1.00 95.75 85 GLY A CA 1
ATOM 673 C C . GLY A 1 85 ? 8.324 1.409 8.207 1.00 95.75 85 GLY A C 1
ATOM 674 O O . GLY A 1 85 ? 8.443 0.184 8.100 1.00 95.75 85 GLY A O 1
ATOM 675 N N . SER A 1 86 ? 7.176 1.998 8.531 1.00 92.50 86 SER A N 1
ATOM 676 C CA . SER A 1 86 ? 5.942 1.278 8.867 1.00 92.50 86 SER A CA 1
ATOM 677 C C . SER A 1 86 ? 4.734 1.805 8.087 1.00 92.50 86 SER A C 1
ATOM 679 O O . SER A 1 86 ? 4.780 2.874 7.479 1.00 92.50 86 SER A O 1
ATOM 681 N N . VAL A 1 87 ? 3.635 1.042 8.115 1.00 88.31 87 VAL A N 1
ATOM 682 C CA . VAL A 1 87 ? 2.332 1.468 7.568 1.00 88.31 87 VAL A CA 1
ATOM 683 C C . VAL A 1 87 ? 1.779 2.676 8.332 1.00 88.31 87 VAL A C 1
ATOM 685 O O . VAL A 1 87 ? 1.065 3.488 7.752 1.00 88.31 87 VAL A O 1
ATOM 688 N N . ASP A 1 88 ? 2.154 2.817 9.605 1.00 85.44 88 ASP A N 1
ATOM 689 C CA . ASP A 1 88 ? 1.684 3.870 10.510 1.00 85.44 88 ASP A CA 1
ATOM 690 C C . ASP A 1 88 ? 2.412 5.213 10.299 1.00 85.44 88 ASP A C 1
ATOM 692 O O . ASP A 1 88 ? 2.120 6.193 10.980 1.00 85.44 88 ASP A O 1
ATOM 696 N N . GLY A 1 89 ? 3.343 5.276 9.339 1.00 83.88 89 GLY A N 1
ATOM 697 C CA . GLY A 1 89 ? 4.042 6.503 8.954 1.00 83.88 89 GLY A CA 1
ATOM 698 C C . GLY A 1 89 ? 5.418 6.688 9.593 1.00 83.88 89 GLY A C 1
ATOM 699 O O . GLY A 1 89 ? 6.017 7.750 9.424 1.00 83.88 89 GLY A O 1
ATOM 700 N N . ASP A 1 90 ? 5.957 5.677 10.285 1.00 90.50 90 ASP A N 1
ATOM 701 C CA . ASP A 1 90 ? 7.325 5.760 10.799 1.00 90.50 90 ASP A CA 1
ATOM 702 C C . ASP A 1 90 ? 8.327 5.854 9.645 1.00 90.50 90 ASP A C 1
ATOM 704 O O . ASP A 1 90 ? 8.347 5.017 8.735 1.00 90.50 90 ASP A O 1
ATOM 708 N N . SER A 1 91 ? 9.211 6.847 9.718 1.00 93.88 91 SER A N 1
ATOM 709 C CA . SER A 1 91 ? 10.290 7.020 8.750 1.00 93.88 91 SER A CA 1
ATOM 710 C C . SER A 1 91 ? 11.279 5.844 8.776 1.00 93.88 91 SER A C 1
ATOM 712 O O . SER A 1 91 ? 11.566 5.282 9.842 1.00 93.88 91 SER A O 1
ATOM 714 N N . PRO A 1 92 ? 11.877 5.485 7.623 1.00 96.44 92 PRO A N 1
ATOM 715 C CA . PRO A 1 92 ? 12.961 4.511 7.586 1.00 96.44 92 PRO A CA 1
ATOM 716 C C . PRO A 1 92 ? 14.165 5.003 8.399 1.00 96.44 92 PRO A C 1
ATOM 718 O O . PRO A 1 92 ? 14.417 6.204 8.533 1.00 96.44 92 PRO A O 1
ATOM 721 N N . ALA A 1 93 ? 14.980 4.070 8.891 1.00 97.44 93 ALA A N 1
ATOM 722 C CA . ALA A 1 93 ? 16.281 4.436 9.438 1.00 97.44 93 ALA A CA 1
ATOM 723 C C . ALA A 1 93 ? 17.167 5.052 8.341 1.00 97.44 93 ALA A C 1
ATOM 725 O O . ALA A 1 93 ? 17.011 4.764 7.155 1.00 97.44 93 ALA A O 1
ATOM 726 N N . ALA A 1 94 ? 18.145 5.871 8.729 1.00 97.75 94 ALA A N 1
ATOM 727 C CA . ALA A 1 94 ? 19.090 6.454 7.777 1.00 97.75 94 ALA A CA 1
ATOM 728 C C . ALA A 1 94 ? 19.867 5.371 6.999 1.00 97.75 94 ALA A C 1
ATOM 730 O O . ALA A 1 94 ? 20.234 4.340 7.565 1.00 97.75 94 ALA A O 1
ATOM 731 N N . MET A 1 95 ? 20.221 5.648 5.738 1.00 97.81 95 MET A N 1
ATOM 732 C CA . MET A 1 95 ? 20.869 4.702 4.804 1.00 97.81 95 MET A CA 1
ATOM 733 C C . MET A 1 95 ? 22.195 4.073 5.276 1.00 97.81 95 MET A C 1
ATOM 735 O O . MET A 1 95 ? 22.670 3.095 4.699 1.00 97.81 95 MET A O 1
ATOM 739 N N . ARG A 1 96 ? 22.816 4.622 6.327 1.00 97.12 96 ARG A N 1
ATOM 740 C CA . ARG A 1 96 ? 24.003 4.048 6.988 1.00 97.12 96 ARG A CA 1
ATOM 741 C C . ARG A 1 96 ? 23.681 2.840 7.880 1.00 97.12 96 ARG A C 1
ATOM 743 O O . ARG A 1 96 ? 24.569 2.036 8.161 1.00 97.12 96 ARG A O 1
ATOM 750 N N . TYR A 1 97 ? 22.432 2.716 8.327 1.00 97.75 97 TYR A N 1
ATOM 751 C CA . TYR A 1 97 ? 21.961 1.639 9.202 1.00 97.75 97 TYR A CA 1
ATOM 752 C C . TYR A 1 97 ? 21.237 0.524 8.454 1.00 97.75 97 TYR A C 1
ATOM 754 O O . TYR A 1 97 ? 21.160 -0.585 8.974 1.00 97.75 97 TYR A O 1
ATOM 762 N N . THR A 1 98 ? 20.727 0.798 7.255 1.00 98.56 98 THR A N 1
ATOM 763 C CA . THR A 1 98 ? 20.017 -0.187 6.439 1.00 98.56 98 THR A CA 1
ATOM 764 C C . THR A 1 98 ? 20.942 -0.862 5.432 1.00 98.56 98 THR A C 1
ATOM 766 O O . THR A 1 98 ? 21.979 -0.322 5.023 1.00 98.56 98 THR A O 1
ATOM 769 N N . GLU A 1 99 ? 20.568 -2.072 5.037 1.00 98.75 99 GLU A N 1
ATOM 770 C CA . GLU A 1 99 ? 21.243 -2.850 4.005 1.00 98.75 99 GLU A CA 1
ATOM 771 C C . GLU A 1 99 ? 20.215 -3.390 3.014 1.00 98.75 99 GLU A C 1
ATOM 773 O O . GLU A 1 99 ? 19.061 -3.609 3.371 1.00 98.75 99 GLU A O 1
ATOM 778 N N . ILE A 1 100 ? 20.625 -3.584 1.764 1.00 98.69 100 ILE A N 1
ATOM 779 C CA . ILE A 1 100 ? 19.750 -4.016 0.677 1.00 98.69 100 ILE A CA 1
ATOM 780 C C . ILE A 1 100 ? 20.424 -5.029 -0.238 1.00 98.69 100 ILE A C 1
ATOM 782 O O . ILE A 1 100 ? 21.648 -5.021 -0.406 1.00 98.69 100 ILE A O 1
ATOM 786 N N . ARG A 1 101 ? 19.599 -5.835 -0.898 1.00 98.38 101 ARG A N 1
ATOM 787 C CA . ARG A 1 101 ? 19.916 -6.617 -2.101 1.00 98.38 101 ARG A CA 1
ATOM 788 C C . ARG A 1 101 ? 18.683 -6.696 -2.999 1.00 98.38 101 ARG A C 1
ATOM 790 O O . ARG A 1 101 ? 17.609 -6.243 -2.618 1.00 98.38 101 ARG A O 1
ATOM 797 N N . MET A 1 102 ? 18.819 -7.223 -4.208 1.00 98.25 102 MET A N 1
ATOM 798 C CA . MET A 1 102 ? 17.665 -7.412 -5.092 1.00 98.25 102 MET A CA 1
ATOM 799 C C . MET A 1 102 ? 16.709 -8.488 -4.569 1.00 98.25 102 MET A C 1
ATOM 801 O O . MET A 1 102 ? 17.147 -9.485 -4.000 1.00 98.25 102 MET A O 1
ATOM 805 N N . GLN A 1 103 ? 15.415 -8.342 -4.853 1.00 97.69 103 GLN A N 1
ATOM 806 C CA . GLN A 1 103 ? 14.483 -9.472 -4.802 1.00 97.69 103 GLN A CA 1
ATOM 807 C C . GLN A 1 103 ? 14.732 -10.432 -5.971 1.00 97.69 103 GLN A C 1
ATOM 809 O O . GLN A 1 103 ? 15.302 -10.059 -6.997 1.00 97.69 103 GLN A O 1
ATOM 814 N N . LYS A 1 104 ? 14.270 -11.681 -5.846 1.00 95.62 104 LYS A N 1
ATOM 815 C CA . LYS A 1 104 ? 14.374 -12.658 -6.943 1.00 95.62 104 LYS A CA 1
ATOM 816 C C . LYS A 1 104 ? 13.637 -12.180 -8.200 1.00 95.62 104 LYS A C 1
ATOM 818 O O . LYS A 1 104 ? 14.161 -12.335 -9.294 1.00 95.62 104 LYS A O 1
ATOM 823 N N . LEU A 1 105 ? 12.470 -11.550 -8.038 1.00 94.88 105 LEU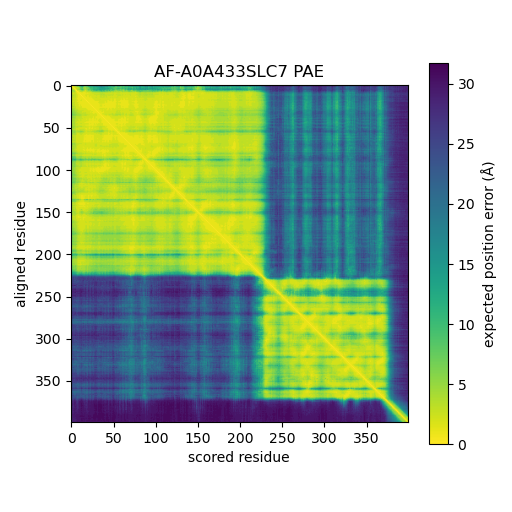 A N 1
ATOM 824 C CA . LEU A 1 105 ? 11.689 -10.980 -9.143 1.00 94.88 105 LEU A CA 1
ATOM 825 C C . LEU A 1 105 ? 12.486 -9.940 -9.943 1.00 94.88 105 LEU A C 1
ATOM 827 O O . LEU A 1 105 ? 12.441 -9.921 -11.165 1.00 94.88 105 LEU A O 1
ATOM 831 N N . THR A 1 106 ? 13.258 -9.106 -9.257 1.00 95.88 106 THR A N 1
ATOM 832 C CA . THR A 1 106 ? 14.088 -8.064 -9.873 1.00 95.88 106 THR A CA 1
ATOM 833 C C . THR A 1 106 ? 15.138 -8.636 -10.806 1.00 95.88 106 THR A C 1
ATOM 835 O O . THR A 1 106 ? 15.456 -8.021 -11.818 1.00 95.88 106 THR A O 1
ATOM 838 N N . HIS A 1 107 ? 15.644 -9.833 -10.507 1.00 90.06 107 HIS A N 1
ATOM 839 C CA . HIS A 1 107 ? 16.554 -10.526 -11.407 1.00 90.06 107 HIS A CA 1
ATOM 840 C C . HIS A 1 107 ? 15.897 -10.824 -12.765 1.00 90.06 107 HIS A C 1
ATOM 842 O O . HIS A 1 107 ? 16.550 -10.654 -13.785 1.00 90.06 107 HIS A O 1
ATOM 848 N N . GLU A 1 108 ? 14.603 -11.163 -12.803 1.00 91.88 108 GLU A N 1
ATOM 849 C CA . GLU A 1 108 ? 13.856 -11.376 -14.058 1.00 91.88 108 GLU A CA 1
ATOM 850 C C . GLU A 1 108 ? 13.628 -10.077 -14.849 1.00 91.88 108 GLU A C 1
ATOM 852 O O . GLU A 1 108 ? 13.441 -10.120 -16.064 1.00 91.88 108 GLU A O 1
ATOM 857 N N . LEU A 1 109 ? 13.655 -8.912 -14.187 1.00 93.69 109 LEU A N 1
ATOM 858 C CA . LEU A 1 109 ? 13.581 -7.616 -14.875 1.00 93.69 109 LEU A CA 1
ATOM 859 C C . LEU A 1 109 ? 14.878 -7.290 -15.625 1.00 93.69 109 LEU A C 1
ATOM 861 O O . LEU A 1 109 ? 14.835 -6.659 -16.676 1.00 93.69 109 LEU A O 1
ATOM 865 N N . LEU A 1 110 ? 16.011 -7.723 -15.071 1.00 93.50 110 LEU A N 1
ATOM 866 C CA . LEU A 1 110 ? 17.367 -7.456 -15.563 1.00 93.50 110 LEU A CA 1
ATOM 867 C C . LEU A 1 110 ? 17.937 -8.598 -16.413 1.00 93.50 110 LEU A C 1
ATOM 869 O O . LEU A 1 110 ? 19.038 -8.475 -16.943 1.00 93.50 110 LEU A O 1
ATOM 873 N N . MET A 1 111 ? 17.241 -9.731 -16.483 1.00 91.12 111 MET A N 1
ATOM 874 C CA . MET A 1 111 ? 17.723 -10.911 -17.187 1.00 91.12 111 MET A CA 1
ATOM 875 C C . MET A 1 111 ? 17.969 -10.583 -18.662 1.00 91.12 111 MET A C 1
ATOM 877 O O . MET A 1 111 ? 17.149 -9.924 -19.293 1.00 91.12 111 MET A O 1
ATOM 881 N N . ASP A 1 112 ? 19.097 -11.065 -19.186 1.00 92.88 112 ASP A N 1
ATOM 882 C CA . ASP A 1 112 ? 19.552 -10.873 -20.568 1.00 92.88 112 ASP A CA 1
ATOM 883 C C . ASP A 1 112 ? 19.954 -9.434 -20.943 1.00 92.88 112 ASP A C 1
ATOM 885 O O . ASP A 1 112 ? 20.228 -9.164 -22.109 1.00 92.88 112 ASP A O 1
ATOM 889 N N . LEU A 1 113 ? 20.089 -8.526 -19.965 1.00 92.38 113 LEU A N 1
ATOM 890 C CA . LEU A 1 113 ? 20.544 -7.149 -20.197 1.00 92.38 113 LEU A CA 1
ATOM 891 C C . LEU A 1 113 ? 21.925 -7.070 -20.884 1.00 92.38 113 LEU A C 1
ATOM 893 O O . LEU A 1 113 ? 22.193 -6.131 -21.626 1.00 92.38 113 LEU A O 1
ATOM 897 N N . ASP A 1 114 ? 22.785 -8.067 -20.668 1.00 90.12 114 ASP A N 1
ATOM 898 C CA . ASP A 1 114 ? 24.118 -8.214 -21.262 1.00 90.12 114 ASP A CA 1
ATOM 899 C C . ASP A 1 114 ? 24.114 -8.798 -22.688 1.00 90.12 114 ASP A C 1
ATOM 901 O O . ASP A 1 114 ? 25.172 -8.941 -23.299 1.00 90.12 114 ASP A O 1
ATOM 905 N N . LYS A 1 115 ? 22.940 -9.137 -23.234 1.00 93.19 115 LYS A N 1
ATOM 906 C CA . LYS A 1 115 ? 22.778 -9.797 -24.542 1.00 93.19 115 LYS A CA 1
ATOM 907 C C . LYS A 1 115 ? 22.203 -8.874 -25.615 1.00 93.19 115 LYS A C 1
ATOM 909 O O . LYS A 1 115 ? 21.472 -9.338 -26.486 1.00 93.19 115 LYS A O 1
ATOM 914 N N . GLU A 1 116 ? 22.502 -7.577 -25.529 1.00 92.25 116 GLU A N 1
ATOM 915 C CA . GLU A 1 116 ? 22.066 -6.560 -26.503 1.00 92.25 116 GLU A CA 1
ATOM 916 C C . GLU A 1 116 ? 20.536 -6.539 -26.717 1.00 92.25 116 GLU A C 1
ATOM 918 O O . GLU A 1 116 ? 20.038 -6.254 -27.801 1.00 92.25 116 GLU A O 1
ATOM 923 N N . THR A 1 117 ? 19.758 -6.858 -25.677 1.00 94.75 117 THR A N 1
ATOM 924 C CA . THR A 1 117 ? 18.287 -6.916 -25.761 1.00 94.75 117 THR A CA 1
ATOM 925 C C . THR A 1 117 ? 17.613 -5.548 -25.681 1.00 94.75 117 THR A C 1
ATOM 927 O O . THR A 1 117 ? 16.415 -5.439 -25.937 1.00 94.75 117 THR A O 1
ATOM 930 N N . VAL A 1 118 ? 18.347 -4.521 -25.250 1.00 95.81 118 VAL A N 1
ATOM 931 C CA . VAL A 1 118 ? 17.860 -3.147 -25.080 1.00 95.81 118 VAL A CA 1
ATOM 932 C C . VAL A 1 118 ? 18.938 -2.156 -25.495 1.00 95.81 118 VAL A C 1
ATOM 934 O O . VAL A 1 118 ? 20.131 -2.450 -25.396 1.00 95.81 118 VAL A O 1
ATOM 937 N N . ASP A 1 119 ? 18.506 -0.968 -25.902 1.00 96.44 119 ASP A N 1
ATOM 938 C CA . ASP A 1 119 ? 19.404 0.137 -26.208 1.00 96.44 119 ASP A CA 1
ATOM 939 C C . ASP A 1 119 ? 20.006 0.742 -24.931 1.00 96.44 119 ASP A C 1
ATOM 941 O O . ASP A 1 119 ? 19.382 0.786 -23.860 1.00 96.44 119 ASP A O 1
ATOM 945 N N . PHE A 1 120 ? 21.233 1.236 -25.071 1.00 97.00 120 PHE A N 1
ATOM 946 C CA . PHE A 1 120 ? 21.956 1.962 -24.038 1.00 97.00 120 PHE A CA 1
ATOM 947 C C . PHE A 1 120 ? 22.282 3.367 -24.525 1.00 97.00 120 PHE A C 1
ATOM 949 O O . PHE A 1 120 ? 22.749 3.558 -25.649 1.00 97.00 120 PHE A O 1
ATOM 956 N N . SER A 1 121 ? 22.125 4.333 -23.629 1.00 95.06 121 SER A N 1
ATOM 957 C CA . SER A 1 121 ? 22.513 5.721 -23.851 1.00 95.06 121 SER A CA 1
ATOM 958 C C . SER A 1 121 ? 23.630 6.127 -22.886 1.00 95.06 121 SER A C 1
ATOM 960 O O . SER A 1 121 ? 23.705 5.597 -21.772 1.00 95.06 121 SER A O 1
ATOM 962 N N . PRO A 1 122 ? 24.496 7.086 -23.259 1.00 96.50 122 PRO A N 1
ATOM 963 C CA . PRO A 1 122 ? 25.428 7.693 -22.318 1.00 96.50 122 PRO A CA 1
ATOM 964 C C . PRO A 1 122 ? 24.706 8.267 -21.093 1.00 96.50 122 PRO A C 1
ATOM 966 O O . PRO A 1 122 ? 23.601 8.811 -21.185 1.00 96.50 122 PRO A O 1
ATOM 969 N N . ASN A 1 123 ? 25.337 8.151 -19.929 1.00 93.94 123 ASN A N 1
ATOM 970 C CA . ASN A 1 123 ? 24.893 8.799 -18.701 1.00 93.94 123 ASN A CA 1
ATOM 971 C C . ASN A 1 123 ? 25.056 10.338 -18.785 1.00 93.94 123 ASN A C 1
ATOM 973 O O . ASN A 1 123 ? 25.420 10.908 -19.811 1.00 93.94 123 ASN A O 1
ATOM 977 N N . TYR A 1 124 ? 24.783 11.044 -17.683 1.00 90.38 124 TYR A N 1
ATOM 978 C CA . TYR A 1 124 ? 24.725 12.513 -17.679 1.00 90.38 124 TYR A CA 1
ATOM 979 C C . TYR A 1 124 ? 26.069 13.218 -17.953 1.00 90.38 124 TYR A C 1
ATOM 981 O O . TYR A 1 124 ? 26.051 14.388 -18.331 1.00 90.38 124 TYR A O 1
ATOM 989 N N . ASP A 1 125 ? 27.208 12.550 -17.745 1.00 93.12 125 ASP A N 1
ATOM 990 C CA . ASP A 1 125 ? 28.554 13.079 -18.014 1.00 93.12 125 ASP A CA 1
ATOM 991 C C . ASP A 1 125 ? 29.280 12.346 -19.159 1.00 93.12 125 ASP A C 1
ATOM 993 O O . ASP A 1 125 ? 30.431 12.659 -19.462 1.00 93.12 125 ASP A O 1
ATOM 997 N N . ASN A 1 126 ? 28.582 11.439 -19.849 1.00 94.19 126 ASN A N 1
ATOM 998 C CA . ASN A 1 126 ? 29.075 10.597 -20.941 1.00 94.19 126 ASN A CA 1
ATOM 999 C C . ASN A 1 126 ? 30.255 9.675 -20.574 1.00 94.19 126 ASN A C 1
ATOM 1001 O O . ASN A 1 126 ? 31.011 9.277 -21.462 1.00 94.19 126 ASN A O 1
ATOM 1005 N N . THR A 1 127 ? 30.436 9.342 -19.293 1.00 95.25 127 THR A N 1
ATOM 1006 C CA . THR A 1 127 ? 31.503 8.431 -18.839 1.00 95.25 127 THR A CA 1
ATOM 1007 C C . THR A 1 127 ? 31.059 6.974 -18.730 1.00 95.25 127 THR A C 1
ATOM 1009 O O . THR A 1 127 ? 31.894 6.082 -18.847 1.00 95.25 127 THR A O 1
ATOM 1012 N N . GLU A 1 128 ? 29.759 6.731 -18.559 1.00 95.44 128 GLU A N 1
ATOM 1013 C CA . GLU A 1 128 ? 29.163 5.401 -18.399 1.00 95.44 128 GLU A CA 1
ATOM 1014 C C . GLU A 1 128 ? 27.977 5.228 -19.357 1.00 95.44 128 GLU A C 1
ATOM 1016 O O . GLU A 1 128 ? 27.370 6.206 -19.802 1.00 95.44 128 GLU A O 1
ATOM 1021 N N . LEU A 1 129 ? 27.599 3.981 -19.639 1.00 94.81 129 LEU A N 1
ATOM 1022 C CA . LEU A 1 129 ? 26.376 3.656 -20.377 1.00 94.81 129 LEU A CA 1
ATOM 1023 C C . LEU A 1 129 ? 25.268 3.230 -19.412 1.00 94.81 129 LEU A C 1
ATOM 1025 O O . LEU A 1 129 ? 25.509 2.507 -18.446 1.00 94.81 129 LEU A O 1
ATOM 1029 N N . VAL A 1 130 ? 24.037 3.664 -19.684 1.00 95.19 130 VAL A N 1
ATOM 1030 C CA . VAL A 1 130 ? 22.841 3.272 -18.931 1.00 95.19 130 VAL A CA 1
ATOM 1031 C C . VAL A 1 130 ? 21.772 2.722 -19.870 1.00 95.19 130 VAL A C 1
ATOM 1033 O O . VAL A 1 130 ? 21.619 3.238 -20.976 1.00 95.19 130 VAL A O 1
ATOM 1036 N N . PRO A 1 131 ? 21.008 1.703 -19.446 1.00 96.31 131 PRO A N 1
ATOM 1037 C CA . PRO A 1 131 ? 19.940 1.166 -20.273 1.00 96.31 131 PRO A CA 1
ATOM 1038 C C . PRO A 1 131 ? 18.775 2.153 -20.354 1.00 96.31 131 PRO A C 1
ATOM 1040 O O . PRO A 1 131 ? 18.334 2.702 -19.333 1.00 96.31 131 PRO A O 1
ATOM 1043 N N . ASP A 1 132 ? 18.231 2.335 -21.554 1.00 94.56 132 ASP A N 1
ATOM 1044 C CA . ASP A 1 132 ? 17.058 3.188 -21.763 1.00 94.56 132 ASP A CA 1
ATOM 1045 C C . ASP A 1 132 ? 15.807 2.570 -21.117 1.00 94.56 132 ASP A C 1
ATOM 1047 O O . ASP A 1 132 ? 14.979 3.273 -20.525 1.00 94.56 132 ASP A O 1
ATOM 1051 N N . VAL A 1 133 ? 15.717 1.238 -21.164 1.00 96.44 133 VAL A N 1
ATOM 1052 C CA . VAL A 1 133 ? 14.644 0.393 -20.623 1.00 96.44 133 VAL A CA 1
ATOM 1053 C C . VAL A 1 133 ? 15.231 -0.921 -20.097 1.00 96.44 133 VAL A C 1
ATOM 1055 O O . VAL A 1 133 ? 16.296 -1.338 -20.539 1.00 96.44 133 VAL A O 1
ATOM 1058 N N . MET A 1 134 ? 14.558 -1.587 -19.158 1.00 95.94 134 MET A N 1
ATOM 1059 C CA . MET A 1 134 ? 14.930 -2.947 -18.742 1.00 95.94 134 MET A CA 1
ATOM 1060 C C . MET A 1 134 ? 14.273 -4.015 -19.639 1.00 95.94 134 MET A C 1
ATOM 1062 O O . MET A 1 134 ? 13.108 -3.828 -19.996 1.00 95.94 134 MET A O 1
ATOM 1066 N N . PRO A 1 135 ? 14.935 -5.156 -19.935 1.00 95.38 135 PRO A N 1
ATOM 1067 C CA . PRO A 1 135 ? 14.370 -6.237 -20.757 1.00 95.38 135 PRO A CA 1
ATOM 1068 C C . PRO A 1 135 ? 12.991 -6.719 -20.287 1.00 95.38 135 PRO A C 1
ATOM 1070 O O . PRO A 1 135 ? 12.121 -6.993 -21.103 1.00 95.38 135 PRO A O 1
ATOM 1073 N N . THR A 1 136 ? 12.785 -6.768 -18.966 1.00 91.94 136 THR A N 1
ATOM 1074 C CA . THR A 1 136 ? 11.484 -6.928 -18.297 1.00 91.94 136 THR A CA 1
ATOM 1075 C C . THR A 1 136 ? 10.624 -8.085 -18.810 1.00 91.94 136 THR A C 1
ATOM 1077 O O . THR A 1 136 ? 9.665 -7.912 -19.555 1.00 91.94 136 THR A O 1
ATOM 1080 N N . ARG A 1 137 ? 10.897 -9.294 -18.305 1.00 90.31 137 ARG A N 1
ATOM 1081 C CA . ARG A 1 137 ? 10.123 -10.511 -18.631 1.00 90.31 137 ARG A CA 1
ATOM 1082 C C . ARG A 1 137 ? 8.774 -10.622 -17.906 1.00 90.31 137 ARG A C 1
ATOM 1084 O O . ARG A 1 137 ? 8.040 -11.585 -18.110 1.00 90.31 137 ARG A O 1
ATOM 1091 N N . VAL A 1 138 ? 8.465 -9.670 -17.027 1.00 92.06 138 VAL A N 1
ATOM 1092 C CA . VAL A 1 138 ? 7.250 -9.636 -16.200 1.00 92.06 138 VAL A CA 1
ATOM 1093 C C . VAL A 1 138 ? 6.536 -8.307 -16.451 1.00 92.06 138 VAL A C 1
ATOM 1095 O O . VAL A 1 138 ? 7.216 -7.288 -16.458 1.00 92.06 138 VAL A O 1
ATOM 1098 N N . PRO A 1 139 ? 5.200 -8.260 -16.603 1.00 95.25 139 PRO A N 1
ATOM 1099 C CA . PRO A 1 139 ? 4.446 -7.031 -16.896 1.00 95.25 139 PRO A CA 1
ATOM 1100 C C . PRO A 1 139 ? 4.386 -6.060 -15.695 1.00 95.25 139 PRO A C 1
ATOM 1102 O O . PRO A 1 139 ? 3.337 -5.806 -15.102 1.00 95.25 139 PRO A O 1
ATOM 1105 N N . ASN A 1 140 ? 5.542 -5.510 -15.318 1.00 97.44 140 ASN A N 1
ATOM 1106 C CA . ASN A 1 140 ? 5.778 -4.821 -14.052 1.00 97.44 140 ASN A CA 1
ATOM 1107 C C . ASN A 1 140 ? 4.946 -3.540 -13.884 1.00 97.44 140 ASN A C 1
ATOM 1109 O O . ASN A 1 140 ? 4.535 -3.250 -12.762 1.00 97.44 140 ASN A O 1
ATOM 1113 N N . LEU A 1 141 ? 4.638 -2.816 -14.969 1.00 97.69 141 LEU A N 1
ATOM 1114 C CA . LEU A 1 141 ? 3.821 -1.598 -14.894 1.00 97.69 141 LEU A CA 1
ATOM 1115 C C . LEU A 1 141 ? 2.457 -1.856 -14.244 1.00 97.69 141 LEU A C 1
ATOM 1117 O O . LEU A 1 141 ? 2.072 -1.132 -13.332 1.00 97.69 141 LEU A O 1
ATOM 1121 N N . LEU A 1 142 ? 1.728 -2.876 -14.702 1.00 97.25 142 LEU A N 1
ATOM 1122 C CA . LEU A 1 142 ? 0.406 -3.199 -14.157 1.00 97.25 142 LEU A CA 1
ATOM 1123 C C . LEU A 1 142 ? 0.514 -3.961 -12.839 1.00 97.25 142 LEU A C 1
ATOM 1125 O O . LEU A 1 142 ? -0.275 -3.731 -11.929 1.00 97.25 142 LEU A O 1
ATOM 1129 N N . VAL A 1 143 ? 1.514 -4.837 -12.725 1.00 97.31 143 VAL A N 1
ATOM 1130 C CA . VAL A 1 143 ? 1.733 -5.677 -11.542 1.00 97.31 143 VAL A CA 1
ATOM 1131 C C . VAL A 1 143 ? 2.052 -4.843 -10.298 1.00 97.31 143 VAL A C 1
ATOM 1133 O O . VAL A 1 143 ? 1.488 -5.090 -9.235 1.00 97.31 143 VAL A O 1
ATOM 1136 N N . ASN A 1 144 ? 2.911 -3.829 -10.413 1.00 97.69 144 ASN A N 1
ATOM 1137 C CA . ASN A 1 144 ? 3.268 -2.956 -9.290 1.00 97.69 144 ASN A CA 1
ATOM 1138 C C . ASN A 1 144 ? 2.557 -1.598 -9.301 1.00 97.69 144 ASN A C 1
ATOM 1140 O O . ASN A 1 144 ? 2.553 -0.914 -8.276 1.00 97.69 144 ASN A O 1
ATOM 1144 N N . GLY A 1 145 ? 1.935 -1.216 -10.415 1.00 96.62 145 GLY A N 1
ATOM 1145 C CA . GLY A 1 145 ? 1.335 0.100 -10.571 1.00 96.62 145 GLY A CA 1
ATOM 1146 C C . GLY A 1 145 ? 2.377 1.218 -10.666 1.00 96.62 145 GLY A C 1
ATOM 1147 O O . GLY A 1 145 ? 3.592 1.009 -10.642 1.00 96.62 145 GLY A O 1
ATOM 1148 N N . SER A 1 146 ? 1.897 2.452 -10.783 1.00 95.50 146 SER A N 1
ATOM 1149 C CA . SER A 1 146 ? 2.750 3.637 -10.765 1.00 95.50 146 SER A CA 1
ATOM 1150 C C . SER A 1 146 ? 1.943 4.882 -10.446 1.00 95.50 146 SER A C 1
ATOM 1152 O O . SER A 1 146 ? 0.888 5.106 -11.028 1.00 95.50 146 SER A O 1
ATOM 1154 N N . SER A 1 147 ? 2.460 5.736 -9.570 1.00 93.50 147 SER A N 1
ATOM 1155 C CA . SER A 1 147 ? 1.888 7.057 -9.315 1.00 93.50 147 SER A CA 1
ATOM 1156 C C . SER A 1 147 ? 2.941 8.132 -9.520 1.00 93.50 147 SER A C 1
ATOM 1158 O O . SER A 1 147 ? 4.108 7.956 -9.159 1.00 93.50 147 SER A O 1
ATOM 1160 N N . GLY A 1 148 ? 2.576 9.251 -10.139 1.00 89.50 148 GLY A N 1
ATOM 1161 C CA . GLY A 1 148 ? 3.519 10.322 -10.436 1.00 89.50 148 GLY A CA 1
ATOM 1162 C C . GLY A 1 148 ? 2.844 11.611 -10.865 1.00 89.50 148 GLY A C 1
ATOM 1163 O O . GLY A 1 148 ? 1.941 11.596 -11.695 1.00 89.50 148 GLY A O 1
ATOM 1164 N N . ILE A 1 149 ? 3.325 12.726 -10.321 1.00 89.12 149 ILE A N 1
ATOM 1165 C CA . ILE A 1 149 ? 2.882 14.074 -10.677 1.00 89.12 149 ILE A CA 1
ATOM 1166 C C . ILE A 1 149 ? 3.959 14.685 -11.572 1.00 89.12 149 ILE A C 1
ATOM 1168 O O . ILE A 1 149 ? 5.116 14.809 -11.167 1.00 89.12 149 ILE A O 1
ATOM 1172 N N . ALA A 1 150 ? 3.589 15.012 -12.806 1.00 89.62 150 ALA A N 1
ATOM 1173 C CA . ALA A 1 150 ? 4.443 15.707 -13.757 1.00 89.62 150 ALA A CA 1
ATOM 1174 C C . ALA A 1 150 ? 3.983 17.169 -13.898 1.00 89.62 150 ALA A C 1
ATOM 1176 O O . ALA A 1 150 ? 3.202 17.678 -13.099 1.00 89.62 150 ALA A O 1
ATOM 1177 N N . VAL A 1 151 ? 4.474 17.869 -14.921 1.00 88.31 151 VAL A N 1
ATOM 1178 C CA . VAL A 1 151 ? 4.030 19.237 -15.221 1.00 88.31 151 VAL A CA 1
ATOM 1179 C C . VAL A 1 151 ? 2.831 19.165 -16.165 1.00 88.31 151 VAL A C 1
ATOM 1181 O O . VAL A 1 151 ? 2.975 18.689 -17.289 1.00 88.31 151 VAL A O 1
ATOM 1184 N N . GLY A 1 152 ? 1.660 19.612 -15.702 1.00 89.44 152 GLY A N 1
ATOM 1185 C CA . GLY A 1 152 ? 0.415 19.636 -16.485 1.00 89.44 152 GLY A CA 1
ATOM 1186 C C . GLY A 1 152 ? -0.277 18.278 -16.665 1.00 89.44 152 GLY A C 1
ATOM 1187 O O . GLY A 1 152 ? -1.275 18.195 -17.373 1.00 89.44 152 GLY A O 1
ATOM 1188 N N . MET A 1 153 ? 0.237 17.211 -16.047 1.00 91.88 153 MET A N 1
ATOM 1189 C CA . MET A 1 153 ? -0.358 15.872 -16.086 1.00 91.88 153 MET A CA 1
ATOM 1190 C C . MET A 1 153 ? 0.079 15.038 -14.880 1.00 91.88 153 MET A C 1
ATOM 1192 O O . MET A 1 153 ? 1.109 15.308 -14.260 1.00 91.88 153 MET A O 1
ATOM 1196 N N . ALA A 1 154 ? -0.679 13.988 -14.583 1.00 92.19 154 ALA A N 1
ATOM 1197 C CA . ALA A 1 154 ? -0.348 13.007 -13.561 1.00 92.19 154 ALA A CA 1
ATOM 1198 C C . ALA A 1 154 ? -0.718 11.600 -14.040 1.00 92.19 154 ALA A C 1
ATOM 1200 O O . ALA A 1 154 ? -1.552 11.431 -14.930 1.00 92.19 154 ALA A O 1
ATOM 1201 N N . THR A 1 155 ? -0.094 10.595 -13.437 1.00 93.88 155 THR A N 1
ATOM 1202 C CA . THR A 1 155 ? -0.428 9.183 -13.622 1.00 93.88 155 THR A CA 1
ATOM 1203 C C . THR A 1 155 ? -0.736 8.548 -12.273 1.00 93.88 155 THR A C 1
ATOM 1205 O O . THR A 1 155 ? -0.101 8.881 -11.267 1.00 93.88 155 THR A O 1
ATOM 1208 N N . ASN A 1 156 ? -1.719 7.652 -12.255 1.00 95.75 156 ASN A N 1
ATOM 1209 C CA . ASN A 1 156 ? -2.042 6.827 -11.103 1.00 95.75 156 ASN A CA 1
ATOM 1210 C C . ASN A 1 156 ? -2.607 5.486 -11.587 1.00 95.75 156 ASN A C 1
ATOM 1212 O O . ASN A 1 156 ? -3.779 5.384 -11.940 1.00 95.75 156 ASN A O 1
ATOM 1216 N N . ILE A 1 157 ? -1.742 4.482 -11.652 1.00 97.31 157 ILE A N 1
ATOM 1217 C CA . ILE A 1 157 ? -2.029 3.129 -12.121 1.00 97.31 157 ILE A CA 1
ATOM 1218 C C . ILE A 1 157 ? -2.003 2.222 -10.888 1.00 97.31 157 ILE A C 1
ATOM 1220 O O . ILE A 1 157 ? -0.957 2.147 -10.236 1.00 97.31 157 ILE A O 1
ATOM 1224 N N . PRO A 1 158 ? -3.115 1.557 -10.533 1.00 96.50 158 PRO A N 1
ATOM 1225 C CA . PRO A 1 158 ? -3.144 0.674 -9.377 1.00 96.50 158 PRO A CA 1
ATOM 1226 C C . PRO A 1 158 ? -2.430 -0.662 -9.673 1.00 96.50 158 PRO A C 1
ATOM 1228 O O . PRO A 1 158 ? -2.351 -1.072 -10.835 1.00 96.50 158 PRO A O 1
ATOM 1231 N N . PRO A 1 159 ? -1.898 -1.342 -8.643 1.00 97.88 159 PRO A N 1
ATOM 1232 C CA . PRO A 1 159 ? -1.258 -2.648 -8.791 1.00 97.88 159 PRO A CA 1
ATOM 1233 C C . PRO A 1 159 ? -2.277 -3.753 -9.091 1.00 97.88 159 PRO A C 1
ATOM 1235 O O . PRO A 1 159 ? -3.450 -3.646 -8.738 1.00 97.88 159 PRO A O 1
ATOM 1238 N N . HIS A 1 160 ? -1.812 -4.837 -9.702 1.00 98.19 160 HIS A N 1
ATOM 1239 C CA . HIS A 1 160 ? -2.621 -5.996 -10.075 1.00 98.19 160 HIS A CA 1
ATOM 1240 C C . HIS A 1 160 ? -1.924 -7.295 -9.693 1.00 98.19 160 HIS A C 1
ATOM 1242 O O . HIS A 1 160 ? -0.707 -7.351 -9.495 1.00 98.19 160 HIS A O 1
ATOM 1248 N N . ASN A 1 161 ? -2.701 -8.372 -9.639 1.00 98.06 161 ASN A N 1
ATOM 1249 C CA . ASN A 1 161 ? -2.158 -9.689 -9.392 1.00 98.06 161 ASN A CA 1
ATOM 1250 C C . ASN A 1 161 ? -1.338 -10.174 -10.598 1.00 98.06 161 ASN A C 1
ATOM 1252 O O . ASN A 1 161 ? -1.789 -10.145 -11.740 1.00 98.06 161 ASN A O 1
ATOM 1256 N N . MET A 1 162 ? -0.127 -10.670 -10.351 1.00 96.69 162 MET A N 1
ATOM 1257 C CA . MET A 1 162 ? 0.774 -11.114 -11.418 1.00 96.69 162 MET A CA 1
ATOM 1258 C C . MET A 1 162 ? 0.217 -12.283 -12.233 1.00 96.69 162 MET A C 1
ATOM 1260 O O . MET A 1 162 ? 0.411 -12.316 -13.445 1.00 96.69 162 MET A O 1
ATOM 1264 N N . SER A 1 163 ? -0.477 -13.227 -11.593 1.00 97.62 163 SER A N 1
ATOM 1265 C CA . SER A 1 163 ? -1.026 -14.392 -12.300 1.00 97.62 163 SER A CA 1
ATOM 1266 C C . SER A 1 163 ? -2.176 -13.986 -13.219 1.00 97.62 163 SER A C 1
ATOM 1268 O O . SER A 1 163 ? -2.257 -14.472 -14.342 1.00 97.62 163 SER A O 1
ATOM 1270 N N . GLU A 1 164 ? -3.011 -13.050 -12.770 1.00 98.25 164 GLU A N 1
ATOM 1271 C CA . GLU A 1 164 ? -4.121 -12.478 -13.543 1.00 98.25 164 GLU A CA 1
ATOM 1272 C C . GLU A 1 164 ? -3.610 -11.696 -14.757 1.00 98.25 164 GLU A C 1
ATOM 1274 O O . GLU A 1 164 ? -4.042 -11.948 -15.881 1.00 98.25 164 GLU A O 1
ATOM 1279 N N . ILE A 1 165 ? -2.610 -10.825 -14.568 1.00 97.94 165 ILE A N 1
ATOM 1280 C CA . ILE A 1 165 ? -2.013 -10.082 -15.686 1.00 97.94 165 ILE A CA 1
ATOM 1281 C C . ILE A 1 165 ? -1.342 -11.028 -16.689 1.00 97.94 165 ILE A C 1
ATOM 1283 O O . ILE A 1 165 ? -1.553 -10.875 -17.889 1.00 97.94 165 ILE A O 1
ATOM 1287 N N . ILE A 1 166 ? -0.562 -12.020 -16.239 1.00 97.19 166 ILE A N 1
ATOM 1288 C CA . ILE A 1 166 ? 0.054 -13.002 -17.149 1.00 97.19 166 ILE A CA 1
ATOM 1289 C C . ILE A 1 166 ? -1.026 -13.791 -17.897 1.00 97.19 166 ILE A C 1
ATOM 1291 O O . ILE A 1 166 ? -0.902 -13.998 -19.101 1.00 97.19 166 ILE A O 1
ATOM 1295 N N . SER A 1 167 ? -2.100 -14.195 -17.213 1.00 98.00 167 SER A N 1
ATOM 1296 C CA . SER A 1 167 ? -3.230 -14.877 -17.845 1.00 98.00 167 SER A CA 1
ATOM 1297 C C . SER A 1 167 ? -3.887 -14.010 -18.923 1.00 98.00 167 SER A C 1
ATOM 1299 O O . SER A 1 167 ? -4.137 -14.509 -20.017 1.00 98.00 167 SER A O 1
ATOM 1301 N N . GLY A 1 168 ? -4.085 -12.714 -18.663 1.00 97.44 168 GLY A N 1
ATOM 1302 C CA . GLY A 1 168 ? -4.609 -11.768 -19.649 1.00 97.44 168 GLY A CA 1
ATOM 1303 C C . GLY A 1 168 ? -3.672 -11.561 -20.842 1.00 97.44 168 GLY A C 1
ATOM 1304 O O . GLY A 1 168 ? -4.128 -11.547 -21.979 1.00 97.44 168 GLY A O 1
ATOM 1305 N N . VAL A 1 169 ? -2.356 -11.475 -20.614 1.00 96.81 169 VAL A N 1
ATOM 1306 C CA . VAL A 1 169 ? -1.360 -11.395 -21.700 1.00 96.81 169 VAL A CA 1
ATOM 1307 C C . VAL A 1 169 ? -1.424 -12.637 -22.592 1.00 96.81 169 VAL A C 1
ATOM 1309 O O . VAL A 1 169 ? -1.461 -12.501 -23.811 1.00 96.81 169 VAL A O 1
ATOM 1312 N N . MET A 1 170 ? -1.487 -13.835 -22.002 1.00 97.75 170 MET A N 1
ATOM 1313 C CA . MET A 1 170 ? -1.642 -15.084 -22.759 1.00 97.75 170 MET A CA 1
ATOM 1314 C C . MET A 1 170 ? -2.949 -15.097 -23.563 1.00 97.75 170 MET A C 1
ATOM 1316 O O . MET A 1 170 ? -2.935 -15.459 -24.733 1.00 97.75 170 MET A O 1
ATOM 1320 N N . ALA A 1 171 ? -4.055 -14.623 -22.980 1.00 97.81 171 ALA A N 1
ATOM 1321 C CA . ALA A 1 171 ? -5.340 -14.542 -23.671 1.00 97.81 171 ALA A CA 1
ATOM 1322 C C . ALA A 1 171 ? -5.310 -13.602 -24.892 1.00 97.81 171 ALA A C 1
ATOM 1324 O O . ALA A 1 171 ? -5.898 -13.930 -25.918 1.00 97.81 171 ALA A O 1
ATOM 1325 N N . ILE A 1 172 ? -4.594 -12.473 -24.812 1.00 97.25 172 ILE A N 1
ATOM 1326 C CA . ILE A 1 172 ? -4.395 -11.555 -25.951 1.00 97.25 172 ILE A CA 1
ATOM 1327 C C . ILE A 1 172 ? -3.525 -12.200 -27.037 1.00 97.25 172 ILE A C 1
ATOM 1329 O O . ILE A 1 172 ? -3.774 -12.004 -28.224 1.00 97.25 172 ILE A O 1
ATOM 1333 N N . ILE A 1 173 ? -2.502 -12.969 -26.648 1.00 97.56 173 ILE A N 1
ATOM 1334 C CA . ILE A 1 173 ? -1.651 -13.703 -27.598 1.00 97.56 173 ILE A CA 1
ATOM 1335 C C . ILE A 1 173 ? -2.471 -14.761 -28.348 1.00 97.56 173 ILE A C 1
ATOM 1337 O O . ILE A 1 173 ? -2.322 -14.896 -29.562 1.00 97.56 173 ILE A O 1
ATOM 1341 N N . ASP A 1 174 ? -3.339 -15.485 -27.639 1.00 97.81 174 ASP A N 1
ATOM 1342 C CA . ASP A 1 174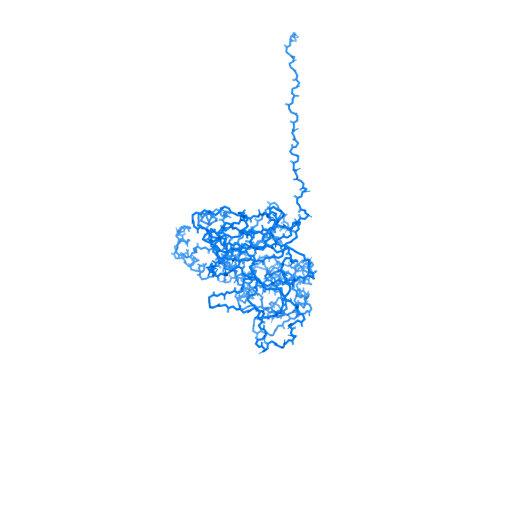 ? -4.183 -16.534 -28.217 1.00 97.81 174 ASP A CA 1
ATOM 1343 C C . ASP A 1 174 ? -5.345 -15.961 -29.051 1.00 97.81 174 ASP A C 1
ATOM 1345 O O . ASP A 1 174 ? -5.765 -16.573 -30.035 1.00 97.81 174 ASP A O 1
ATOM 1349 N N . ASN A 1 175 ? -5.862 -14.785 -28.680 1.00 97.50 175 ASN A N 1
ATOM 1350 C CA . ASN A 1 175 ? -6.925 -14.080 -29.389 1.00 97.50 175 ASN A CA 1
ATOM 1351 C C . ASN A 1 175 ? -6.682 -12.562 -29.403 1.00 97.50 175 ASN A C 1
ATOM 1353 O O . ASN A 1 175 ? -7.022 -11.856 -28.454 1.00 97.50 175 ASN A O 1
ATOM 1357 N N . ALA A 1 176 ? -6.176 -12.050 -30.526 1.00 96.12 176 ALA A N 1
ATOM 1358 C CA . ALA A 1 176 ? -5.899 -10.625 -30.703 1.00 96.12 176 ALA A CA 1
ATOM 1359 C C . ALA A 1 176 ? -7.160 -9.732 -30.693 1.00 96.12 176 ALA A C 1
ATOM 1361 O O . ALA A 1 176 ? -7.040 -8.533 -30.448 1.00 96.12 176 ALA A O 1
ATOM 1362 N N . ASP A 1 177 ? -8.348 -10.306 -30.927 1.00 97.06 177 ASP A N 1
ATOM 1363 C CA . ASP A 1 177 ? -9.633 -9.592 -30.955 1.00 97.06 177 ASP A CA 1
ATOM 1364 C C . ASP A 1 177 ? -10.392 -9.666 -29.613 1.00 97.06 177 ASP A C 1
ATOM 1366 O O . ASP A 1 177 ? -11.544 -9.232 -29.531 1.00 97.06 177 ASP A O 1
ATOM 1370 N N . ILE A 1 178 ? -9.783 -10.231 -28.557 1.00 97.50 178 ILE A N 1
ATOM 1371 C CA . ILE A 1 178 ? -10.404 -10.315 -27.227 1.00 97.50 178 ILE A CA 1
ATOM 1372 C C . ILE A 1 178 ? -10.788 -8.919 -26.721 1.00 97.50 178 ILE A C 1
ATOM 1374 O O . ILE A 1 178 ? -9.985 -7.981 -26.756 1.00 97.50 178 ILE A O 1
ATOM 1378 N N . THR A 1 179 ? -12.023 -8.762 -26.241 1.00 97.12 179 THR A N 1
ATOM 1379 C CA . THR A 1 179 ? -12.474 -7.447 -25.767 1.00 97.12 179 THR A CA 1
ATOM 1380 C C . THR A 1 179 ? -11.989 -7.162 -24.346 1.00 97.12 179 THR A C 1
ATOM 1382 O O . THR A 1 179 ? -11.631 -8.062 -23.583 1.00 97.12 179 THR A O 1
ATOM 1385 N N . ILE A 1 180 ? -12.006 -5.884 -23.953 1.00 95.38 180 ILE A N 1
ATOM 1386 C CA . ILE A 1 180 ? -11.652 -5.473 -22.586 1.00 95.38 180 ILE A CA 1
ATOM 1387 C C . ILE A 1 180 ? -12.611 -6.103 -21.569 1.00 95.38 180 ILE A C 1
ATOM 1389 O O . ILE A 1 180 ? -12.178 -6.530 -20.505 1.00 95.38 180 ILE A O 1
ATOM 1393 N N . GLU A 1 181 ? -13.901 -6.196 -21.889 1.00 94.75 181 GLU A N 1
ATOM 1394 C CA . GLU A 1 181 ? -14.896 -6.853 -21.037 1.00 94.75 181 GLU A CA 1
ATOM 1395 C C . GLU A 1 181 ? -14.553 -8.322 -20.812 1.00 94.75 181 GLU A C 1
ATOM 1397 O O . GLU A 1 181 ? -14.565 -8.777 -19.672 1.00 94.75 181 GLU A O 1
ATOM 1402 N N . GLU A 1 182 ? -14.189 -9.043 -21.875 1.00 95.56 182 GLU A N 1
ATOM 1403 C CA . GLU A 1 182 ? -13.798 -10.446 -21.764 1.00 95.56 182 GLU A CA 1
ATOM 1404 C C . GLU A 1 182 ? -12.505 -10.623 -20.965 1.00 95.56 182 GLU A C 1
ATOM 1406 O O . GLU A 1 182 ? -12.410 -11.548 -20.157 1.00 95.56 182 GLU A O 1
ATOM 1411 N N . LEU A 1 183 ? -11.523 -9.732 -21.152 1.00 95.69 183 LEU A N 1
ATOM 1412 C CA . LEU A 1 183 ? -10.289 -9.731 -20.364 1.00 95.69 183 LEU A CA 1
ATOM 1413 C C . LEU A 1 183 ? -10.573 -9.530 -18.878 1.00 95.69 183 LEU A C 1
ATOM 1415 O O . LEU A 1 183 ? -10.017 -10.248 -18.049 1.00 95.69 183 LEU A O 1
ATOM 1419 N N . VAL A 1 184 ? -11.442 -8.581 -18.537 1.00 93.75 184 VAL A N 1
ATOM 1420 C CA . VAL A 1 184 ? -11.783 -8.272 -17.145 1.00 93.75 184 VAL A CA 1
ATOM 1421 C C . VAL A 1 184 ? -12.582 -9.405 -16.513 1.00 93.75 184 VAL A C 1
ATOM 1423 O O . VAL A 1 184 ? -12.250 -9.858 -15.423 1.00 93.75 184 VAL A O 1
ATOM 1426 N N . GLU A 1 185 ? -13.603 -9.909 -17.203 1.00 93.12 185 GLU A N 1
ATOM 1427 C CA . GLU A 1 185 ? -14.473 -10.967 -16.684 1.00 93.12 185 GLU A CA 1
ATOM 1428 C C . GLU A 1 185 ? -13.717 -12.284 -16.455 1.00 93.12 185 GLU A C 1
ATOM 1430 O O . GLU A 1 185 ? -13.967 -12.975 -15.466 1.00 93.12 185 GLU A O 1
ATOM 1435 N N . LYS A 1 186 ? -12.788 -12.638 -17.354 1.00 94.88 186 LYS A N 1
ATOM 1436 C CA . LYS A 1 186 ? -12.143 -13.961 -17.358 1.00 94.88 186 LYS A CA 1
ATOM 1437 C C . LYS A 1 186 ? -10.744 -13.981 -16.743 1.00 94.88 186 LYS A C 1
ATOM 1439 O O . LYS A 1 186 ? -10.334 -15.034 -16.257 1.00 94.88 186 LYS A O 1
ATOM 1444 N N . HIS A 1 187 ? -10.003 -12.870 -16.782 1.00 96.81 187 HIS A N 1
ATOM 1445 C CA . HIS A 1 187 ? -8.566 -12.874 -16.476 1.00 96.81 187 HIS A CA 1
ATOM 1446 C C . HIS A 1 187 ? -8.122 -11.805 -15.475 1.00 96.81 187 HIS A C 1
ATOM 1448 O O . HIS A 1 187 ? -7.329 -12.125 -14.597 1.00 96.81 187 HIS A O 1
ATOM 1454 N N . ILE A 1 188 ? -8.599 -10.561 -15.597 1.00 96.19 188 ILE A N 1
ATOM 1455 C CA . ILE A 1 188 ? -8.135 -9.404 -14.809 1.00 96.19 188 ILE A CA 1
ATOM 1456 C C . ILE A 1 188 ? -9.342 -8.742 -14.123 1.00 96.19 188 ILE A C 1
ATOM 1458 O O . ILE A 1 188 ? -9.788 -7.672 -14.544 1.00 96.19 188 ILE A O 1
ATOM 1462 N N . PRO A 1 189 ? -9.907 -9.371 -13.078 1.00 92.75 189 PRO A N 1
ATOM 1463 C CA . PRO A 1 189 ? -11.164 -8.928 -12.481 1.00 92.75 189 PRO A CA 1
ATOM 1464 C C . PRO A 1 189 ? -11.062 -7.548 -11.832 1.00 92.75 189 PRO A C 1
ATOM 1466 O O . PRO A 1 189 ? -12.002 -6.758 -11.922 1.00 92.75 189 PRO A O 1
ATOM 1469 N N . ALA A 1 190 ? -9.948 -7.264 -11.148 1.00 94.62 190 ALA A N 1
ATOM 1470 C CA . ALA A 1 190 ? -9.746 -6.012 -10.434 1.00 94.62 190 ALA A CA 1
ATOM 1471 C C . ALA A 1 190 ? -8.274 -5.760 -10.059 1.00 94.62 190 ALA A C 1
ATOM 1473 O O . ALA A 1 190 ? -7.448 -6.670 -10.122 1.00 94.62 190 ALA A O 1
ATOM 1474 N N . PRO A 1 191 ? -7.933 -4.537 -9.615 1.00 96.06 191 PRO A N 1
ATOM 1475 C CA . PRO A 1 191 ? -6.657 -4.263 -8.976 1.00 96.06 191 PRO A CA 1
ATOM 1476 C C . PRO A 1 191 ? -6.476 -5.070 -7.682 1.00 96.06 191 PRO A C 1
ATOM 1478 O O . PRO A 1 191 ? -7.432 -5.310 -6.943 1.00 96.06 191 PRO A O 1
ATOM 1481 N N . ASP A 1 192 ? -5.230 -5.423 -7.375 1.00 96.88 192 ASP A N 1
ATOM 1482 C CA . ASP A 1 192 ? -4.837 -6.209 -6.200 1.00 96.88 192 ASP A CA 1
ATOM 1483 C C . ASP A 1 192 ? -3.831 -5.404 -5.371 1.00 96.88 192 ASP A C 1
ATOM 1485 O O . ASP A 1 192 ? -2.632 -5.356 -5.665 1.00 96.88 192 ASP A O 1
ATOM 1489 N N . PHE A 1 193 ? -4.336 -4.714 -4.348 1.00 95.81 193 PHE A N 1
ATOM 1490 C CA . PHE A 1 193 ? -3.536 -3.822 -3.515 1.00 95.81 193 PHE A CA 1
ATOM 1491 C C . PHE A 1 193 ? -2.711 -4.598 -2.476 1.00 95.81 193 PHE A C 1
ATOM 1493 O O . PHE A 1 193 ? -3.236 -5.511 -1.835 1.00 95.81 193 PHE A O 1
ATOM 1500 N N . PRO A 1 194 ? -1.450 -4.198 -2.207 1.00 95.00 194 PRO A N 1
ATOM 1501 C CA . PRO A 1 194 ? -0.599 -4.858 -1.207 1.00 95.00 194 PRO A CA 1
ATOM 1502 C C . PRO A 1 194 ? -1.213 -4.913 0.199 1.00 95.00 194 PRO A C 1
ATOM 1504 O O . PRO A 1 194 ? -0.919 -5.818 0.977 1.00 95.00 194 PRO A O 1
ATOM 1507 N N . THR A 1 195 ? -2.070 -3.948 0.534 1.00 92.00 195 THR A N 1
ATOM 1508 C CA . THR A 1 195 ? -2.717 -3.806 1.845 1.00 92.00 195 THR A CA 1
ATOM 1509 C C . THR A 1 195 ? -4.060 -4.541 1.951 1.00 92.00 195 THR A C 1
ATOM 1511 O O . THR A 1 195 ? -4.672 -4.562 3.021 1.00 92.00 195 THR A O 1
ATOM 1514 N N . GLY A 1 196 ? -4.535 -5.173 0.873 1.00 89.00 196 GLY A N 1
ATOM 1515 C CA . GLY A 1 196 ? -5.833 -5.843 0.833 1.00 89.00 196 GLY A CA 1
ATOM 1516 C C . GLY A 1 196 ? -6.996 -4.862 0.654 1.00 89.00 196 GLY A C 1
ATOM 1517 O O . GLY A 1 196 ? -7.026 -4.135 -0.328 1.00 89.00 196 GLY A O 1
ATOM 1518 N N . ALA A 1 197 ? -7.952 -4.849 1.595 1.00 87.06 197 ALA A N 1
ATOM 1519 C CA . ALA A 1 197 ? -9.258 -4.167 1.495 1.00 87.06 197 ALA A CA 1
ATOM 1520 C C . ALA A 1 197 ? -10.294 -4.875 0.584 1.00 87.06 197 ALA A C 1
ATOM 1522 O O . ALA A 1 197 ? -10.065 -5.983 0.095 1.00 87.06 197 ALA A O 1
ATOM 1523 N N . TYR A 1 198 ? -11.479 -4.275 0.465 1.00 83.50 198 TYR A N 1
ATOM 1524 C CA . TYR A 1 198 ? -12.545 -4.619 -0.478 1.00 83.50 198 TYR A CA 1
ATOM 1525 C C . TYR A 1 198 ? -12.688 -3.509 -1.521 1.00 83.50 198 TYR A C 1
ATOM 1527 O O . TYR A 1 198 ? -12.555 -2.331 -1.186 1.00 83.50 198 TYR A O 1
ATOM 1535 N N . ILE A 1 199 ? -13.019 -3.881 -2.757 1.00 87.69 199 ILE A N 1
ATOM 1536 C CA . ILE A 1 199 ? -13.416 -2.947 -3.814 1.00 87.69 199 ILE A CA 1
ATOM 1537 C C . ILE A 1 199 ? -14.944 -2.937 -3.889 1.00 87.69 199 ILE A C 1
ATOM 1539 O O . ILE A 1 199 ? -15.573 -3.985 -4.024 1.00 87.69 199 ILE A O 1
ATOM 1543 N N . ASN A 1 200 ? -15.543 -1.753 -3.773 1.00 82.00 200 ASN A N 1
ATOM 1544 C CA . ASN A 1 200 ? -16.990 -1.572 -3.790 1.00 82.00 200 ASN A CA 1
ATOM 1545 C C . ASN A 1 200 ? -17.459 -1.117 -5.174 1.00 82.00 200 ASN A C 1
ATOM 1547 O O . ASN A 1 200 ? -17.286 0.047 -5.536 1.00 82.00 200 ASN A O 1
ATOM 1551 N N . GLY A 1 201 ? -18.124 -2.020 -5.892 1.00 81.31 201 GLY A N 1
ATOM 1552 C CA . GLY A 1 201 ? -18.626 -1.769 -7.241 1.00 81.31 201 GLY A CA 1
ATOM 1553 C C . GLY A 1 201 ? -17.538 -1.890 -8.311 1.00 81.31 201 GLY A C 1
ATOM 1554 O O . GLY A 1 201 ? -16.352 -1.709 -8.043 1.00 81.31 201 GLY A O 1
ATOM 1555 N N . THR A 1 202 ? -17.958 -2.218 -9.532 1.00 84.00 202 THR A N 1
ATOM 1556 C CA . THR A 1 202 ? -17.066 -2.524 -10.664 1.00 84.00 202 THR A CA 1
ATOM 1557 C C . THR A 1 202 ? -17.234 -1.570 -11.847 1.00 84.00 202 THR A C 1
ATOM 1559 O O . THR A 1 202 ? -16.380 -1.550 -12.728 1.00 84.00 202 THR A O 1
ATOM 1562 N N . ASP A 1 203 ? -18.271 -0.729 -11.863 1.00 85.31 203 ASP A N 1
ATOM 1563 C CA . ASP A 1 203 ? -18.568 0.153 -13.003 1.00 85.31 203 ASP A CA 1
ATOM 1564 C C . ASP A 1 203 ? -17.436 1.155 -13.275 1.00 85.31 203 ASP A C 1
ATOM 1566 O O . ASP A 1 203 ? -16.924 1.243 -14.390 1.00 85.31 203 ASP A O 1
ATOM 1570 N N . GLY A 1 204 ? -16.974 1.852 -12.229 1.00 87.94 204 GLY A N 1
ATOM 1571 C CA . GLY A 1 204 ? -15.865 2.806 -12.339 1.00 87.94 204 GLY A CA 1
ATOM 1572 C C . GLY A 1 204 ? -14.518 2.149 -12.656 1.00 87.94 204 GLY A C 1
ATOM 1573 O O . GLY A 1 204 ? -13.612 2.814 -13.158 1.00 87.94 204 GLY A O 1
ATOM 1574 N N . LEU A 1 205 ? -14.388 0.845 -12.397 1.00 89.31 205 LEU A N 1
ATOM 1575 C CA . LEU A 1 205 ? -13.214 0.064 -12.768 1.00 89.31 205 LEU A CA 1
ATOM 1576 C C . LEU A 1 205 ? -13.243 -0.312 -14.254 1.00 89.31 205 LEU A C 1
ATOM 1578 O O . LEU A 1 205 ? -12.237 -0.166 -14.945 1.00 89.31 205 LEU A O 1
ATOM 1582 N N . LEU A 1 206 ? -14.397 -0.753 -14.759 1.00 90.94 206 LEU A N 1
ATOM 1583 C CA . LEU A 1 206 ? -14.559 -1.078 -16.173 1.00 90.94 206 LEU A CA 1
ATOM 1584 C C . LEU A 1 206 ? -14.316 0.155 -17.056 1.00 90.94 206 LEU A C 1
ATOM 1586 O O . LEU A 1 206 ? -13.656 0.058 -18.091 1.00 90.94 206 LEU A O 1
ATOM 1590 N N . GLU A 1 207 ? -14.792 1.327 -16.628 1.00 93.50 207 GLU A N 1
ATOM 1591 C CA . GLU A 1 207 ? -14.489 2.603 -17.285 1.00 93.50 207 GLU A CA 1
ATOM 1592 C C . GLU A 1 207 ? -12.981 2.904 -17.286 1.00 93.50 207 GLU A C 1
ATOM 1594 O O . GLU A 1 207 ? -12.432 3.290 -18.324 1.00 93.50 207 GLU A O 1
ATOM 1599 N N . ALA A 1 208 ? -12.294 2.649 -16.162 1.00 94.44 208 ALA A N 1
ATOM 1600 C CA . ALA A 1 208 ? -10.848 2.827 -16.051 1.00 94.44 208 ALA A CA 1
ATOM 1601 C C . ALA A 1 208 ? -10.079 1.959 -17.049 1.00 94.44 208 ALA A C 1
ATOM 1603 O O . ALA A 1 208 ? -9.165 2.458 -17.703 1.00 94.44 208 ALA A O 1
ATOM 1604 N N . TYR A 1 209 ? -10.461 0.693 -17.214 1.00 95.06 209 TYR A N 1
ATOM 1605 C CA . TYR A 1 209 ? -9.802 -0.197 -18.169 1.00 95.06 209 TYR A CA 1
ATOM 1606 C C . TYR A 1 209 ? -10.077 0.173 -19.628 1.00 95.06 209 TYR A C 1
ATOM 1608 O O . TYR A 1 209 ? -9.183 0.054 -20.461 1.00 95.06 209 TYR A O 1
ATOM 1616 N N . LYS A 1 210 ? -11.274 0.678 -19.944 1.00 95.00 210 LYS A N 1
ATOM 1617 C CA . LYS A 1 210 ? -11.627 1.098 -21.310 1.00 95.00 210 LYS A CA 1
ATOM 1618 C C . LYS A 1 210 ? -10.984 2.412 -21.735 1.00 95.00 210 LYS A C 1
ATOM 1620 O O . LYS A 1 210 ? -10.623 2.568 -22.897 1.00 95.00 210 LYS A O 1
ATOM 1625 N N . THR A 1 211 ? -10.900 3.377 -20.823 1.00 96.00 211 THR A N 1
ATOM 1626 C CA . THR A 1 211 ? -10.560 4.771 -21.163 1.00 96.00 211 THR A CA 1
ATOM 1627 C C . THR A 1 211 ? -9.222 5.235 -20.586 1.00 96.00 211 THR A C 1
ATOM 1629 O O . THR A 1 211 ? -8.735 6.311 -20.933 1.00 96.00 211 THR A O 1
ATOM 1632 N N . GLY A 1 212 ? -8.635 4.457 -19.673 1.00 94.25 212 GLY A N 1
ATOM 1633 C CA . GLY A 1 212 ? -7.491 4.864 -18.860 1.00 94.25 212 GLY A CA 1
ATOM 1634 C C . GLY A 1 212 ? -7.851 5.798 -17.697 1.00 94.25 212 GLY A C 1
ATOM 1635 O O . GLY A 1 212 ? -6.950 6.256 -16.993 1.00 94.25 212 GLY A O 1
ATOM 1636 N N . ARG A 1 213 ? -9.139 6.112 -17.480 1.00 94.00 213 ARG A N 1
ATOM 1637 C CA . ARG A 1 213 ? -9.626 6.959 -16.380 1.00 94.00 213 ARG A CA 1
ATOM 1638 C C . ARG A 1 213 ? -10.879 6.370 -15.746 1.00 94.00 213 ARG A C 1
ATOM 1640 O O . ARG A 1 213 ? -11.813 5.985 -16.432 1.00 94.00 213 ARG A O 1
ATOM 1647 N N . GLY A 1 214 ? -10.907 6.329 -14.423 1.00 92.31 214 GLY A N 1
ATOM 1648 C CA . GLY A 1 214 ? -12.067 5.865 -13.676 1.00 92.31 214 GLY A CA 1
ATOM 1649 C C . GLY A 1 214 ? -11.812 5.922 -12.179 1.00 92.31 214 GLY A C 1
ATOM 1650 O O . GLY A 1 214 ? -10.748 6.361 -11.729 1.00 92.31 214 GLY A O 1
ATOM 1651 N N . ARG A 1 215 ? -12.804 5.503 -11.396 1.00 88.44 215 ARG A N 1
ATOM 1652 C CA . ARG A 1 215 ? -12.762 5.574 -9.934 1.00 88.44 215 ARG A CA 1
ATOM 1653 C C . ARG A 1 215 ? -12.899 4.185 -9.331 1.00 88.44 215 ARG A C 1
ATOM 1655 O O . ARG A 1 215 ? -13.872 3.485 -9.586 1.00 88.44 215 ARG A O 1
ATOM 1662 N N . VAL A 1 216 ? -11.961 3.841 -8.453 1.00 86.44 216 VAL A N 1
ATOM 1663 C CA . VAL A 1 216 ? -12.019 2.637 -7.618 1.00 86.44 216 VAL A CA 1
ATOM 1664 C C . VAL A 1 216 ? -12.378 3.057 -6.197 1.00 86.44 216 VAL A C 1
ATOM 1666 O O . VAL A 1 216 ? -11.711 3.908 -5.609 1.00 86.44 216 VAL A O 1
ATOM 1669 N N . ILE A 1 217 ? -13.450 2.488 -5.642 1.00 82.94 217 ILE A N 1
ATOM 1670 C CA . ILE A 1 217 ? -13.868 2.744 -4.260 1.00 82.94 217 ILE A CA 1
ATOM 1671 C C . ILE A 1 217 ? -13.348 1.605 -3.391 1.00 82.94 217 ILE A C 1
ATOM 1673 O O . ILE A 1 217 ? -13.776 0.465 -3.547 1.00 82.94 217 ILE A O 1
ATOM 1677 N N . MET A 1 218 ? -12.452 1.917 -2.456 1.00 83.12 218 MET A N 1
ATOM 1678 C CA . MET A 1 218 ? -11.911 0.937 -1.513 1.00 83.12 218 MET A CA 1
ATOM 1679 C C . MET A 1 218 ? -12.575 1.040 -0.139 1.00 83.12 218 MET A C 1
ATOM 1681 O O . MET A 1 218 ? -12.872 2.134 0.340 1.00 83.12 218 MET A O 1
ATOM 1685 N N . ARG A 1 219 ? -12.773 -0.104 0.522 1.00 80.06 219 ARG A N 1
ATOM 1686 C CA . ARG A 1 219 ? -13.290 -0.213 1.892 1.00 80.06 219 ARG A CA 1
ATOM 1687 C C . ARG A 1 219 ? -12.424 -1.164 2.707 1.00 80.06 219 ARG A C 1
ATOM 1689 O O . ARG A 1 219 ? -12.163 -2.282 2.279 1.00 80.06 219 ARG A O 1
ATOM 1696 N N . ALA A 1 220 ? -12.027 -0.751 3.906 1.00 75.88 220 ALA A N 1
ATOM 1697 C CA . ALA A 1 220 ? -11.272 -1.606 4.816 1.00 75.88 220 ALA A CA 1
ATOM 1698 C C . ALA A 1 220 ? -12.021 -2.916 5.132 1.00 75.88 220 ALA A C 1
ATOM 1700 O O . ALA A 1 220 ? -13.251 -2.942 5.229 1.00 75.88 220 ALA A O 1
ATOM 1701 N N . LYS A 1 221 ? -11.273 -4.007 5.329 1.00 74.06 221 LYS A N 1
ATOM 1702 C CA . LYS A 1 221 ? -11.840 -5.254 5.850 1.00 74.06 221 LYS A CA 1
ATOM 1703 C C . LYS A 1 221 ? -12.152 -5.042 7.328 1.00 74.06 221 LYS A C 1
ATOM 1705 O O . LYS A 1 221 ? -11.239 -4.967 8.141 1.00 74.06 221 LYS A O 1
ATOM 1710 N N . ALA A 1 222 ? -13.432 -4.923 7.650 1.00 62.56 222 ALA A N 1
ATOM 1711 C CA . ALA A 1 222 ? -13.913 -4.771 9.013 1.00 62.56 222 ALA A CA 1
ATOM 1712 C C . ALA A 1 222 ? -14.935 -5.866 9.314 1.00 62.56 222 ALA A C 1
ATOM 1714 O O . ALA A 1 222 ? -15.808 -6.160 8.496 1.00 62.56 222 ALA A O 1
ATOM 1715 N N . THR A 1 223 ? -14.811 -6.465 10.490 1.00 46.12 223 THR A N 1
ATOM 1716 C CA . THR A 1 223 ? -15.804 -7.365 11.072 1.00 46.12 223 THR A CA 1
ATOM 1717 C C . THR A 1 223 ? -16.369 -6.721 12.316 1.00 46.12 223 THR A C 1
ATOM 1719 O O . THR A 1 223 ? -15.729 -5.888 12.957 1.00 46.12 223 THR A O 1
ATOM 1722 N N . ILE A 1 224 ? -17.593 -7.101 12.641 1.00 50.66 224 ILE A N 1
ATOM 1723 C CA . ILE A 1 224 ? -18.358 -6.458 13.693 1.00 50.66 224 ILE A CA 1
ATOM 1724 C C . ILE A 1 224 ? -18.598 -7.492 14.759 1.00 50.66 224 ILE A C 1
ATOM 1726 O O . ILE A 1 224 ? -19.223 -8.518 14.505 1.00 50.66 224 ILE A O 1
ATOM 1730 N N . GLU A 1 225 ? -18.069 -7.213 15.939 1.00 44.56 225 GLU A N 1
ATOM 1731 C CA . GLU A 1 225 ? -18.239 -8.058 17.105 1.00 44.56 225 GLU A CA 1
ATOM 1732 C C . GLU A 1 225 ? -19.274 -7.414 18.023 1.00 44.56 225 GLU A C 1
ATOM 1734 O O . GLU A 1 225 ? -19.063 -6.325 18.560 1.00 44.56 225 GLU A O 1
ATOM 1739 N N . GLU A 1 226 ? -20.408 -8.086 18.197 1.00 44.69 226 GLU A N 1
ATOM 1740 C CA . GLU A 1 226 ? -21.403 -7.686 19.186 1.00 44.69 226 GLU A CA 1
ATOM 1741 C C . GLU A 1 226 ? -20.921 -8.111 20.579 1.00 44.69 226 GLU A C 1
ATOM 1743 O O . GLU A 1 226 ? -20.547 -9.265 20.802 1.00 44.69 226 GLU A O 1
ATOM 1748 N N . ASN A 1 227 ? -20.889 -7.169 21.524 1.00 54.44 227 ASN A N 1
ATOM 1749 C CA . ASN A 1 227 ? -20.403 -7.408 22.879 1.00 54.44 227 ASN A CA 1
ATOM 1750 C C . ASN A 1 227 ? -21.450 -6.973 23.905 1.00 54.44 227 ASN A C 1
ATOM 1752 O O . ASN A 1 227 ? -21.799 -5.799 23.982 1.00 54.44 227 ASN A O 1
ATOM 1756 N N . GLU A 1 228 ? -21.889 -7.902 24.753 1.00 56.09 228 GLU A N 1
ATOM 1757 C CA . GLU A 1 228 ? -22.728 -7.581 25.904 1.00 56.09 228 GLU A CA 1
ATOM 1758 C C . GLU A 1 228 ? -21.858 -7.052 27.057 1.00 56.09 228 GLU A C 1
ATOM 1760 O O . GLU A 1 228 ? -20.992 -7.741 27.599 1.00 56.09 228 GLU A O 1
ATOM 1765 N N . SER A 1 229 ? -22.072 -5.795 27.449 1.00 68.88 229 SER A N 1
ATOM 1766 C CA . SER A 1 229 ? -21.392 -5.170 28.587 1.00 68.88 229 SER A CA 1
ATOM 1767 C C . SER A 1 229 ? -22.401 -4.474 29.488 1.00 68.88 229 SER A C 1
ATOM 1769 O O . SER A 1 229 ? -23.246 -3.716 29.020 1.00 68.88 229 SER A O 1
ATOM 1771 N N . SER A 1 230 ? -22.291 -4.696 30.803 1.00 74.69 230 SER A N 1
ATOM 1772 C CA . SER A 1 230 ? -23.266 -4.251 31.811 1.00 74.69 230 SER A CA 1
ATOM 1773 C C . SER A 1 230 ? -23.155 -2.770 32.209 1.00 74.69 230 SER A C 1
ATOM 1775 O O . SER A 1 230 ? -23.647 -2.389 33.270 1.00 74.69 230 SER A O 1
ATOM 1777 N N . GLY A 1 231 ? -22.402 -1.963 31.455 1.00 83.94 231 GLY A N 1
ATOM 1778 C CA . GLY A 1 231 ? -22.224 -0.526 31.693 1.00 83.94 231 GLY A CA 1
ATOM 1779 C C . GLY A 1 231 ? -21.677 -0.134 33.064 1.00 83.94 231 GLY A C 1
ATOM 1780 O O . GLY A 1 231 ? -22.025 0.925 33.588 1.00 83.94 231 GLY A O 1
ATOM 1781 N N . LYS A 1 232 ? -20.818 -0.971 33.658 1.00 89.50 232 LYS A N 1
ATOM 1782 C CA . LYS A 1 232 ? -20.135 -0.690 34.931 1.00 89.50 232 LYS A CA 1
ATOM 1783 C C . LYS A 1 232 ? -18.712 -0.180 34.697 1.00 89.50 232 LYS A C 1
ATOM 1785 O O . LYS A 1 232 ? -18.064 -0.572 33.736 1.00 89.50 232 LYS A O 1
ATOM 1790 N N . ALA A 1 233 ? -18.210 0.631 35.622 1.00 90.19 233 ALA A N 1
ATOM 1791 C CA . ALA A 1 233 ? -16.828 1.098 35.662 1.00 90.19 233 ALA A CA 1
ATOM 1792 C C . ALA A 1 233 ? -16.238 0.952 37.069 1.00 90.19 233 ALA A C 1
ATOM 1794 O O . ALA A 1 233 ? -16.931 1.113 38.075 1.00 90.19 233 ALA A O 1
ATOM 1795 N N . ILE A 1 234 ? -14.940 0.671 37.146 1.00 91.75 234 ILE A N 1
ATOM 1796 C CA . ILE A 1 234 ? -14.158 0.705 38.383 1.00 91.75 234 ILE A CA 1
ATOM 1797 C C . ILE A 1 234 ? -13.043 1.743 38.228 1.00 91.75 234 ILE A C 1
ATOM 1799 O O . ILE A 1 234 ? -12.407 1.812 37.182 1.00 91.75 234 ILE A O 1
ATOM 1803 N N . ARG A 1 235 ? -12.793 2.526 39.281 1.00 90.75 235 ARG A N 1
ATOM 1804 C CA . ARG A 1 235 ? -11.640 3.429 39.383 1.00 90.75 235 ARG A CA 1
ATOM 1805 C C . ARG A 1 235 ? -10.820 3.040 40.609 1.00 90.75 235 ARG A C 1
ATOM 1807 O O . ARG A 1 235 ? -11.377 2.908 41.702 1.00 90.75 235 ARG A O 1
ATOM 1814 N N . PHE A 1 236 ? -9.522 2.833 40.431 1.00 89.00 236 PHE A N 1
ATOM 1815 C CA . PHE A 1 236 ? -8.565 2.471 41.481 1.00 89.00 236 PHE A CA 1
ATOM 1816 C C . PHE A 1 236 ? -7.206 3.119 41.183 1.00 89.00 236 PHE A C 1
ATOM 1818 O O . PHE A 1 236 ? -7.032 3.711 40.121 1.00 89.00 236 PHE A O 1
ATOM 1825 N N . ALA A 1 237 ? -6.269 3.070 42.130 1.00 87.50 237 ALA A N 1
ATOM 1826 C CA . ALA A 1 237 ? -4.967 3.709 41.952 1.00 87.50 237 ALA A CA 1
ATOM 1827 C C . ALA A 1 237 ? -4.082 2.889 41.016 1.00 87.50 237 ALA A C 1
ATOM 1829 O O . ALA A 1 237 ? -3.959 1.684 41.218 1.00 87.50 237 ALA A O 1
ATOM 1830 N N . GLU A 1 238 ? -3.382 3.520 40.075 1.00 85.75 238 GLU A N 1
ATOM 1831 C CA . GLU A 1 238 ? -2.377 2.807 39.275 1.00 85.75 238 GLU A CA 1
ATOM 1832 C C . GLU A 1 238 ? -1.345 2.105 40.174 1.00 85.75 238 GLU A C 1
ATOM 1834 O O . GLU A 1 238 ? -1.015 0.945 39.953 1.00 85.75 238 GLU A O 1
ATOM 1839 N N . THR A 1 239 ? -0.947 2.749 41.275 1.00 84.94 239 THR A N 1
ATOM 1840 C CA . THR A 1 239 ? -0.021 2.196 42.277 1.00 84.94 239 THR A CA 1
ATOM 1841 C C . THR A 1 239 ? -0.525 0.933 42.987 1.00 84.94 239 THR A C 1
ATOM 1843 O O . THR A 1 239 ? 0.269 0.228 43.609 1.00 84.94 239 THR A O 1
ATOM 1846 N N . ASP A 1 240 ? -1.812 0.585 42.871 1.00 82.44 240 ASP 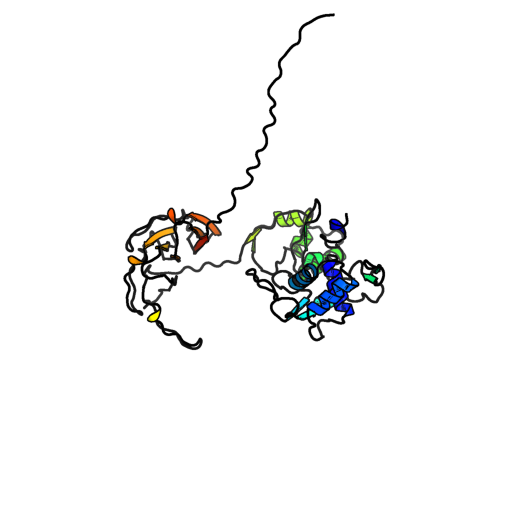A N 1
ATOM 1847 C CA . ASP A 1 240 ? -2.341 -0.700 43.344 1.00 82.44 240 ASP A CA 1
ATOM 1848 C C . ASP A 1 240 ? -1.925 -1.869 42.424 1.00 82.44 240 ASP A C 1
ATOM 1850 O O . ASP A 1 240 ? -2.119 -3.045 42.775 1.00 82.44 240 ASP A O 1
ATOM 1854 N N . VAL A 1 241 ? -1.404 -1.567 41.230 1.00 82.12 241 VAL A N 1
ATOM 1855 C CA . VAL A 1 241 ? -0.858 -2.506 40.249 1.00 82.12 241 VAL A CA 1
ATOM 1856 C C . VAL A 1 241 ? 0.662 -2.498 40.364 1.00 82.12 241 VAL A C 1
ATOM 1858 O O . VAL A 1 241 ? 1.330 -1.495 40.144 1.00 82.12 241 VAL A O 1
ATOM 1861 N N . ARG A 1 242 ? 1.231 -3.653 40.704 1.00 78.44 242 ARG A N 1
ATOM 1862 C CA . ARG A 1 242 ? 2.685 -3.831 40.731 1.00 78.44 242 ARG A CA 1
ATOM 1863 C C . ARG A 1 242 ? 3.231 -3.996 39.312 1.00 78.44 242 ARG A C 1
ATOM 1865 O O . ARG A 1 242 ? 2.645 -4.730 38.514 1.00 78.44 242 ARG A O 1
ATOM 1872 N N . ALA A 1 243 ? 4.390 -3.403 39.042 1.00 76.12 243 ALA A N 1
ATOM 1873 C CA . ALA A 1 243 ? 5.163 -3.714 37.846 1.00 76.12 243 ALA A CA 1
ATOM 1874 C C . ALA A 1 243 ? 5.520 -5.212 37.833 1.00 76.12 243 ALA A C 1
ATOM 1876 O O . ALA A 1 243 ? 5.980 -5.762 38.838 1.00 76.12 243 ALA A O 1
ATOM 1877 N N . MET A 1 244 ? 5.274 -5.890 36.712 1.00 80.56 244 MET A N 1
ATOM 1878 C CA . MET A 1 244 ? 5.554 -7.318 36.538 1.00 80.56 244 MET A CA 1
ATOM 1879 C C . MET A 1 244 ? 6.169 -7.587 35.167 1.00 80.56 244 MET A C 1
ATOM 1881 O O . MET A 1 244 ? 5.940 -6.847 34.214 1.00 80.56 244 MET A O 1
ATOM 1885 N N . GLY A 1 245 ? 6.947 -8.667 35.068 1.00 73.75 245 GLY A N 1
ATOM 1886 C CA . GLY A 1 245 ? 7.477 -9.143 33.792 1.00 73.75 245 GLY A CA 1
ATOM 1887 C C . GLY A 1 245 ? 6.373 -9.671 32.870 1.00 73.75 245 GLY A C 1
ATOM 1888 O O . GLY A 1 245 ? 5.319 -10.105 33.332 1.00 73.75 245 GLY A O 1
ATOM 1889 N N . ARG A 1 246 ? 6.640 -9.686 31.558 1.00 77.44 246 ARG A N 1
ATOM 1890 C CA . ARG A 1 246 ? 5.680 -10.084 30.506 1.00 77.44 246 ARG A CA 1
ATOM 1891 C C . ARG A 1 246 ? 5.096 -11.496 30.672 1.00 77.44 246 ARG A C 1
ATOM 1893 O O . ARG A 1 246 ? 4.028 -11.764 30.143 1.00 77.44 246 ARG A O 1
ATOM 1900 N N . SER A 1 247 ? 5.789 -12.389 31.381 1.00 80.56 247 SER A N 1
ATOM 1901 C CA . SER A 1 247 ? 5.354 -13.769 31.636 1.00 80.56 247 SER A CA 1
ATOM 1902 C C . SER A 1 247 ? 4.363 -13.914 32.798 1.00 80.56 247 SER A C 1
ATOM 1904 O O . SER A 1 247 ? 3.841 -15.005 33.019 1.00 80.56 247 SER A O 1
ATOM 1906 N N . ALA A 1 248 ? 4.104 -12.851 33.565 1.00 75.94 248 ALA A N 1
ATOM 1907 C CA . ALA A 1 248 ? 3.164 -12.896 34.678 1.00 75.94 248 ALA A CA 1
ATOM 1908 C C . ALA A 1 248 ? 1.706 -12.792 34.199 1.00 75.94 248 ALA A C 1
ATOM 1910 O O . ALA A 1 248 ? 1.396 -12.053 33.272 1.00 75.94 248 ALA A O 1
ATOM 1911 N N . GLN A 1 249 ? 0.783 -13.449 34.908 1.00 75.69 249 GLN A N 1
ATOM 1912 C CA . GLN A 1 249 ? -0.662 -13.435 34.613 1.00 75.69 249 GLN A CA 1
ATOM 1913 C C . GLN A 1 249 ? -1.376 -12.105 34.952 1.00 75.69 249 GLN A C 1
ATOM 1915 O O . GLN A 1 249 ? -2.599 -12.018 34.873 1.00 75.69 249 GLN A O 1
ATOM 1920 N N . GLY A 1 250 ? -0.640 -11.057 35.336 1.00 80.56 250 GLY A N 1
ATOM 1921 C CA . GLY A 1 250 ? -1.224 -9.771 35.717 1.00 80.56 250 GLY A CA 1
ATOM 1922 C C . GLY A 1 250 ? -1.879 -9.773 37.106 1.00 80.56 250 GLY A C 1
ATOM 1923 O O . GLY A 1 250 ? -1.677 -10.669 37.927 1.00 80.56 250 GLY A O 1
ATOM 1924 N N . VAL A 1 251 ? -2.618 -8.704 37.407 1.00 82.62 251 VAL A N 1
ATOM 1925 C CA . VAL A 1 251 ? -3.464 -8.594 38.604 1.00 82.62 251 VAL A CA 1
ATOM 1926 C C . VAL A 1 251 ? -4.894 -8.278 38.188 1.00 82.62 251 VAL A C 1
ATOM 1928 O O . VAL A 1 251 ? -5.124 -7.534 37.239 1.00 82.62 251 VAL A O 1
ATOM 1931 N N . THR A 1 252 ? -5.873 -8.796 38.926 1.00 87.31 252 THR A N 1
ATOM 1932 C CA . THR A 1 252 ? -7.285 -8.503 38.656 1.00 87.31 252 THR A CA 1
ATOM 1933 C C . THR A 1 252 ? -7.600 -7.032 38.934 1.00 87.31 252 THR A C 1
ATOM 1935 O O . THR A 1 252 ? -7.460 -6.567 40.070 1.00 87.31 252 THR A O 1
ATOM 1938 N N . GLY A 1 253 ? -8.044 -6.304 37.907 1.00 87.00 253 GLY A N 1
ATOM 1939 C CA . GLY A 1 253 ? -8.540 -4.929 38.024 1.00 87.00 253 GLY A CA 1
ATOM 1940 C C . GLY A 1 253 ? -10.000 -4.877 38.476 1.00 87.00 253 GLY A C 1
ATOM 1941 O O . GLY A 1 253 ? -10.303 -4.277 39.503 1.00 87.00 253 GLY A O 1
ATOM 1942 N N . MET A 1 254 ? -10.886 -5.579 37.768 1.00 88.88 254 MET A N 1
ATOM 1943 C CA . MET A 1 254 ? -12.332 -5.642 38.016 1.00 88.88 254 MET A CA 1
ATOM 1944 C C . MET A 1 254 ? -12.790 -7.097 38.119 1.00 88.88 254 MET A C 1
ATOM 1946 O O . MET A 1 254 ? -12.272 -7.953 37.405 1.00 88.88 254 MET A O 1
ATOM 1950 N N . ARG A 1 255 ? -13.761 -7.388 38.991 1.00 89.00 255 ARG A N 1
ATOM 1951 C CA . ARG A 1 255 ? -14.433 -8.694 39.004 1.00 89.00 255 ARG A CA 1
ATOM 1952 C C . ARG A 1 255 ? -15.595 -8.664 38.015 1.00 89.00 255 ARG A C 1
ATOM 1954 O O . ARG A 1 255 ? -16.513 -7.866 38.189 1.00 89.00 255 ARG A O 1
ATOM 1961 N N . LEU A 1 256 ? -15.546 -9.548 37.025 1.00 87.38 256 LEU A N 1
ATOM 1962 C CA . LEU A 1 256 ? -16.571 -9.719 35.998 1.00 87.38 256 LEU A CA 1
ATOM 1963 C C . LEU A 1 256 ? -17.467 -10.913 36.342 1.00 87.38 256 LEU A C 1
ATOM 1965 O O . LEU A 1 256 ? -17.001 -11.878 36.949 1.00 87.38 256 LEU A O 1
ATOM 1969 N N . HIS A 1 257 ? -18.744 -10.829 35.977 1.00 85.19 257 HIS A N 1
ATOM 1970 C CA . HIS A 1 257 ? -19.627 -11.995 35.912 1.00 85.19 257 HIS A CA 1
ATOM 1971 C C . HIS A 1 257 ? -19.520 -12.676 34.545 1.00 85.19 257 HIS A C 1
ATOM 1973 O O . HIS A 1 257 ? -19.006 -12.082 33.597 1.00 85.19 257 HIS A O 1
ATOM 1979 N N . ASP A 1 258 ? -20.038 -13.898 34.444 1.00 81.06 258 ASP A N 1
ATOM 1980 C CA . ASP A 1 258 ? -20.071 -14.646 33.189 1.00 81.06 258 ASP A CA 1
ATOM 1981 C C . ASP A 1 258 ? -20.736 -13.826 32.074 1.00 81.06 258 ASP A C 1
ATOM 1983 O O . ASP A 1 258 ? -21.743 -13.148 32.288 1.00 81.06 258 ASP A O 1
ATOM 1987 N N . GLY A 1 259 ? -20.117 -13.843 30.894 1.00 79.62 259 GLY A N 1
ATOM 1988 C CA . GLY A 1 259 ? -20.544 -13.065 29.728 1.00 79.62 259 GLY A CA 1
ATOM 1989 C C . GLY A 1 259 ? -20.091 -11.600 29.717 1.00 79.62 259 GLY A C 1
ATOM 1990 O O . GLY A 1 259 ? -20.077 -10.991 28.653 1.00 79.62 259 GLY A O 1
ATOM 1991 N N . GLN A 1 260 ? -19.650 -11.031 30.847 1.00 84.12 260 GLN A N 1
ATOM 1992 C CA . GLN A 1 260 ? -19.186 -9.641 30.888 1.00 84.12 260 GLN A CA 1
ATOM 1993 C C . GLN A 1 260 ? -17.759 -9.496 30.358 1.00 84.12 260 GLN A C 1
ATOM 1995 O O . GLN A 1 260 ? -16.881 -10.313 30.639 1.00 84.12 260 GLN A O 1
ATOM 2000 N N . LYS A 1 261 ? -17.504 -8.387 29.660 1.00 85.75 261 LYS A N 1
ATOM 2001 C CA . LYS A 1 261 ? -16.179 -8.027 29.143 1.00 85.75 261 LYS A CA 1
ATOM 2002 C C . LYS A 1 261 ? -15.788 -6.603 29.540 1.00 85.75 261 LYS A C 1
ATOM 2004 O O . LYS A 1 261 ? -16.641 -5.747 29.775 1.00 85.75 261 LYS A O 1
ATOM 2009 N N . ILE A 1 262 ? -14.481 -6.347 29.587 1.00 88.00 262 ILE A N 1
ATOM 2010 C CA . ILE A 1 262 ? -13.937 -4.986 29.662 1.00 88.00 262 ILE A CA 1
ATOM 2011 C C . ILE A 1 262 ? -13.941 -4.393 28.256 1.00 88.00 262 ILE A C 1
ATOM 2013 O O . ILE A 1 262 ? -13.346 -4.969 27.352 1.00 88.00 262 ILE A O 1
ATOM 2017 N N . VAL A 1 263 ? -14.586 -3.238 28.091 1.00 89.31 263 VAL A N 1
ATOM 2018 C CA . VAL A 1 263 ? -14.660 -2.525 26.801 1.00 89.31 263 VAL A CA 1
ATOM 2019 C C . VAL A 1 263 ? -13.626 -1.408 26.682 1.00 89.31 263 VAL A C 1
ATOM 2021 O O . VAL A 1 263 ? -13.279 -0.988 25.583 1.00 89.31 263 VAL A O 1
ATOM 2024 N N . SER A 1 264 ? -13.133 -0.884 27.808 1.00 89.50 264 SER A N 1
ATOM 2025 C CA . SER A 1 264 ? -12.182 0.231 27.825 1.00 89.50 264 SER A CA 1
ATOM 2026 C C . SER A 1 264 ? -11.368 0.241 29.117 1.00 89.50 264 SER A C 1
ATOM 2028 O O . SER A 1 264 ? -11.863 -0.135 30.181 1.00 89.50 264 SER A O 1
ATOM 2030 N N . MET A 1 265 ? -10.120 0.696 29.017 1.00 90.06 265 MET A N 1
ATOM 2031 C CA . MET A 1 265 ? -9.244 1.017 30.142 1.00 90.06 265 MET A CA 1
ATOM 2032 C C . MET A 1 265 ? -8.757 2.449 29.941 1.00 90.06 265 MET A C 1
ATOM 2034 O O . MET A 1 265 ? -8.234 2.766 28.878 1.00 90.06 265 MET A O 1
ATOM 2038 N N . LEU A 1 266 ? -8.959 3.300 30.945 1.00 90.25 266 LEU A N 1
ATOM 2039 C CA . LEU A 1 266 ? -8.639 4.724 30.891 1.00 90.25 266 LEU A CA 1
ATOM 2040 C C . LEU A 1 266 ? -7.650 5.054 32.007 1.00 90.25 266 LEU A C 1
ATOM 2042 O O . LEU A 1 266 ? -7.820 4.591 33.137 1.00 90.25 266 LEU A O 1
ATOM 2046 N N . VAL A 1 267 ? -6.638 5.851 31.680 1.00 89.56 267 VAL A N 1
ATOM 2047 C CA . VAL A 1 267 ? -5.663 6.387 32.633 1.00 89.56 267 VAL A CA 1
ATOM 2048 C C . VAL A 1 267 ? -5.912 7.882 32.733 1.00 89.56 267 VAL A C 1
ATOM 2050 O O . VAL A 1 267 ? -5.983 8.555 31.711 1.00 89.56 267 VAL A O 1
ATOM 2053 N N . THR A 1 268 ? -6.092 8.384 33.950 1.00 85.75 268 THR A N 1
ATOM 2054 C CA . THR A 1 268 ? -6.421 9.790 34.201 1.00 85.75 268 THR A CA 1
ATOM 2055 C C . THR A 1 268 ? -5.536 10.333 35.303 1.00 85.75 268 THR A C 1
ATOM 2057 O O . THR A 1 268 ? -5.182 9.605 36.237 1.00 85.75 268 THR A O 1
ATOM 2060 N N . GLU A 1 269 ? -5.293 11.639 35.265 1.00 86.31 269 GLU A N 1
ATOM 2061 C CA . GLU A 1 269 ? -4.852 12.352 36.457 1.00 86.31 269 GLU A CA 1
ATOM 2062 C C . GLU A 1 269 ? -5.930 12.277 37.561 1.00 86.31 269 GLU A C 1
ATOM 2064 O O . GLU A 1 269 ? -7.118 12.042 37.278 1.00 86.31 269 GLU A O 1
ATOM 2069 N N . PRO A 1 270 ? -5.557 12.421 38.846 1.00 79.56 270 PRO A N 1
ATOM 2070 C CA . PRO A 1 270 ? -6.507 12.359 39.949 1.00 79.56 270 PRO A CA 1
ATOM 2071 C C . PRO A 1 270 ? -7.643 13.380 39.804 1.00 79.56 270 PRO A C 1
ATOM 2073 O O . PRO A 1 270 ? -7.412 14.582 39.790 1.00 79.56 270 PRO A O 1
ATOM 2076 N N . ASP A 1 271 ? -8.878 12.876 39.727 1.00 78.62 271 ASP A N 1
ATOM 2077 C CA . ASP A 1 271 ? -10.129 13.653 39.716 1.00 78.62 271 ASP A CA 1
ATOM 2078 C C . ASP A 1 271 ? -10.275 14.630 38.538 1.00 78.62 271 ASP A C 1
ATOM 2080 O O . ASP A 1 271 ? -11.190 15.450 38.537 1.00 78.62 271 ASP A O 1
ATOM 2084 N N . SER A 1 272 ? -9.433 14.480 37.513 1.00 88.12 272 SER A N 1
ATOM 2085 C CA . SER A 1 272 ? -9.450 15.274 36.288 1.00 88.12 272 SER A CA 1
ATOM 2086 C C . SER A 1 272 ? -9.937 14.454 35.094 1.00 88.12 272 SER A C 1
ATOM 2088 O O . SER A 1 272 ? -9.746 13.235 35.035 1.00 88.12 272 SER A O 1
ATOM 2090 N N . GLY A 1 273 ? -10.543 15.147 34.135 1.00 89.00 273 GLY A N 1
ATOM 2091 C CA . GLY A 1 273 ? -11.031 14.590 32.882 1.00 89.00 273 GLY A CA 1
ATOM 2092 C C . GLY A 1 273 ? -12.506 14.200 32.907 1.00 89.00 273 GLY A C 1
ATOM 2093 O O . GLY A 1 273 ? -13.157 14.072 33.954 1.00 89.00 273 GLY A O 1
ATOM 2094 N N . VAL A 1 274 ? -13.032 13.987 31.706 1.00 93.81 274 VAL A N 1
ATOM 2095 C CA . VAL A 1 274 ? -14.427 13.632 31.463 1.00 93.81 274 VAL A CA 1
ATOM 2096 C C . VAL A 1 274 ? -14.474 12.338 30.664 1.00 93.81 274 VAL A C 1
ATOM 2098 O O . VAL A 1 274 ? -13.825 12.199 29.633 1.00 93.81 274 VAL A O 1
ATOM 2101 N N . VAL A 1 275 ? -15.250 11.368 31.145 1.00 94.06 275 VAL A N 1
ATOM 2102 C CA . VAL A 1 275 ? -15.467 10.100 30.446 1.00 94.06 275 VAL A CA 1
ATOM 2103 C C . VAL A 1 275 ? -16.704 10.221 29.573 1.00 94.06 275 VAL A C 1
ATOM 2105 O O . VAL A 1 275 ? -17.800 10.465 30.080 1.00 94.06 275 VAL A O 1
ATOM 2108 N N . LEU A 1 276 ? -16.556 9.982 28.274 1.00 95.31 276 LEU A N 1
ATOM 2109 C CA . LEU A 1 276 ? -17.672 9.774 27.366 1.00 95.31 276 LEU A CA 1
ATOM 2110 C C . LEU A 1 276 ? -17.925 8.278 27.202 1.00 95.31 276 LEU A C 1
ATOM 2112 O O . LEU A 1 276 ? -17.073 7.558 26.690 1.00 95.31 276 LEU A O 1
ATOM 2116 N N . ALA A 1 277 ? -19.106 7.816 27.612 1.00 94.06 277 ALA A N 1
ATOM 2117 C CA . ALA A 1 277 ? -19.558 6.441 27.400 1.00 94.06 277 ALA A CA 1
ATOM 2118 C C . ALA A 1 277 ? -20.635 6.390 26.311 1.00 94.06 277 ALA A C 1
ATOM 2120 O O . ALA A 1 277 ? -21.599 7.158 26.371 1.00 94.06 277 ALA A O 1
ATOM 2121 N N . ALA A 1 278 ? -20.496 5.461 25.363 1.00 94.44 278 ALA A N 1
ATOM 2122 C CA . ALA A 1 278 ? -21.427 5.251 24.257 1.00 94.44 278 ALA A CA 1
ATOM 2123 C C . ALA A 1 278 ? -21.925 3.796 24.188 1.00 94.44 278 ALA A C 1
ATOM 2125 O O . ALA A 1 278 ? -21.224 2.852 24.561 1.00 94.44 278 ALA A O 1
ATOM 2126 N N . THR A 1 279 ? -23.159 3.624 23.721 1.00 94.00 279 THR A N 1
ATOM 2127 C CA . THR A 1 279 ? -23.904 2.355 23.693 1.00 94.00 279 THR A CA 1
ATOM 2128 C C . THR A 1 279 ? -24.342 1.995 22.276 1.00 94.00 279 THR A C 1
ATOM 2130 O O . THR A 1 279 ? -24.444 2.875 21.420 1.00 94.00 279 THR A O 1
ATOM 2133 N N . GLU A 1 280 ? -24.591 0.708 22.024 1.00 93.38 280 GLU A N 1
ATOM 2134 C CA . GLU A 1 280 ? -24.811 0.158 20.676 1.00 93.38 280 GLU A CA 1
ATOM 2135 C C . GLU A 1 280 ? -26.036 0.751 19.966 1.00 93.38 280 GLU A C 1
ATOM 2137 O O . GLU A 1 280 ? -26.010 0.897 18.748 1.00 93.38 280 GLU A O 1
ATOM 2142 N N . ASN A 1 281 ? -27.059 1.210 20.698 1.00 94.06 281 ASN A N 1
ATOM 2143 C CA . ASN A 1 281 ? -28.230 1.867 20.101 1.00 94.06 281 ASN A CA 1
ATOM 2144 C C . ASN A 1 281 ? -28.038 3.385 19.918 1.00 94.06 281 ASN A C 1
ATOM 2146 O O . ASN A 1 281 ? -29.006 4.131 19.759 1.00 94.06 281 ASN A O 1
ATOM 2150 N N . GLY A 1 282 ? -26.791 3.867 19.952 1.00 93.56 282 GLY A N 1
ATOM 2151 C CA . GLY A 1 282 ? -26.448 5.245 19.602 1.00 93.56 282 GLY A CA 1
ATOM 2152 C C . GLY A 1 282 ? -26.715 6.255 20.715 1.00 93.56 282 GLY A C 1
ATOM 2153 O O . GLY A 1 282 ? -26.878 7.442 20.434 1.00 93.56 282 GLY A O 1
ATOM 2154 N N . TYR A 1 283 ? -26.767 5.811 21.973 1.00 94.75 283 TYR A N 1
ATOM 2155 C CA . TYR A 1 283 ? -26.894 6.684 23.142 1.00 94.75 283 TYR A CA 1
ATOM 2156 C C . TYR A 1 283 ? -25.574 6.812 23.891 1.00 94.75 283 TYR A C 1
ATOM 2158 O O . TYR A 1 283 ? -24.786 5.869 23.950 1.00 94.75 283 TYR A O 1
ATOM 2166 N N . GLY A 1 284 ? -25.355 7.953 24.532 1.00 94.75 284 GLY A N 1
ATOM 2167 C CA . GLY A 1 284 ? -24.181 8.168 25.357 1.00 94.75 284 GLY A CA 1
ATOM 2168 C C . GLY A 1 284 ? -24.237 9.448 26.167 1.00 94.75 284 GLY A C 1
ATOM 2169 O O . GLY A 1 284 ? -25.221 10.191 26.143 1.00 94.75 284 GLY A O 1
ATOM 2170 N N . LYS A 1 285 ? -23.194 9.670 26.958 1.00 94.81 285 LYS A N 1
ATOM 2171 C CA . LYS A 1 285 ? -23.074 10.844 27.825 1.00 94.81 285 LYS A CA 1
ATOM 2172 C C . LYS A 1 285 ? -21.631 11.091 28.216 1.00 94.81 285 LYS A C 1
ATOM 2174 O O . LYS A 1 285 ? -20.838 10.150 28.253 1.00 94.81 285 LYS A O 1
ATOM 2179 N N . ARG A 1 286 ? -21.368 12.333 28.604 1.00 95.75 286 ARG A N 1
ATOM 2180 C CA . ARG A 1 286 ? -20.174 12.738 29.337 1.00 95.75 286 ARG A CA 1
ATOM 2181 C C . ARG A 1 286 ? -20.422 12.631 30.844 1.00 95.75 286 ARG A C 1
ATOM 2183 O O . ARG A 1 286 ? -21.523 12.918 31.317 1.00 95.75 286 ARG A O 1
ATOM 2190 N N . THR A 1 287 ? -19.426 12.194 31.599 1.00 94.69 287 THR A N 1
ATOM 2191 C CA . THR A 1 287 ? -19.468 12.118 33.063 1.00 94.69 287 THR A CA 1
ATOM 2192 C C . THR A 1 287 ? -18.082 12.423 33.619 1.00 94.69 287 THR A C 1
ATOM 2194 O O . THR A 1 287 ? -17.117 11.749 33.258 1.00 94.69 287 THR A O 1
ATOM 2197 N N . ALA A 1 288 ? -17.979 13.408 34.512 1.00 94.00 288 ALA A N 1
ATOM 2198 C CA . ALA A 1 288 ? -16.724 13.756 35.171 1.00 94.00 288 ALA A CA 1
ATOM 2199 C C . ALA A 1 288 ? -16.078 12.550 35.877 1.00 94.00 288 ALA A C 1
ATOM 2201 O O . ALA A 1 288 ? -16.756 11.738 36.514 1.00 94.00 288 ALA A O 1
ATOM 2202 N N . VAL A 1 289 ? -14.750 12.440 35.814 1.00 91.31 289 VAL A N 1
ATOM 2203 C CA . VAL A 1 289 ? -13.992 11.355 36.466 1.00 91.31 289 VAL A CA 1
ATOM 2204 C C . VAL A 1 289 ? -14.199 11.339 37.989 1.00 91.31 289 VAL A C 1
ATOM 2206 O O . VAL A 1 289 ? -14.219 10.268 38.609 1.00 91.31 289 VAL A O 1
ATOM 2209 N N . SER A 1 290 ? -14.414 12.509 38.593 1.00 90.00 290 SER A N 1
ATOM 2210 C CA . SER A 1 290 ? -14.695 12.693 40.023 1.00 90.00 290 SER A CA 1
ATOM 2211 C C . SER A 1 290 ? -15.973 11.984 40.499 1.00 90.00 290 SER A C 1
ATOM 2213 O O . SER A 1 290 ? -16.040 11.538 41.644 1.00 90.00 290 SER A O 1
ATOM 2215 N N . GLU A 1 291 ? -16.957 11.771 39.620 1.00 89.94 291 GLU A N 1
ATOM 2216 C CA . GLU A 1 291 ? -18.169 11.009 39.939 1.00 89.94 291 GLU A CA 1
ATOM 2217 C C . GLU A 1 291 ? -17.866 9.529 40.213 1.00 89.94 291 GLU A C 1
ATOM 2219 O O . GLU A 1 291 ? -18.563 8.853 40.982 1.00 89.94 291 GLU A O 1
ATOM 2224 N N . TYR A 1 292 ? -16.820 8.985 39.592 1.00 88.50 292 TYR A N 1
ATOM 2225 C CA . TYR A 1 292 ? -16.404 7.605 39.795 1.00 88.50 292 TYR A CA 1
ATOM 2226 C C . TYR A 1 292 ? -15.588 7.513 41.077 1.00 88.50 292 TYR A C 1
ATOM 2228 O O . TYR A 1 292 ? -14.387 7.773 41.093 1.00 88.50 292 TYR A O 1
ATOM 2236 N N . ARG A 1 293 ? -16.244 7.101 42.168 1.00 84.81 293 ARG A N 1
ATOM 2237 C CA . ARG A 1 293 ? -15.559 6.907 43.451 1.00 84.81 293 ARG A CA 1
ATOM 2238 C C . ARG A 1 293 ? -14.327 6.009 43.287 1.00 84.81 293 ARG A C 1
ATOM 2240 O O . ARG A 1 293 ? -14.409 4.926 42.697 1.00 84.81 293 ARG A O 1
ATOM 2247 N N . ARG A 1 294 ? -13.202 6.424 43.870 1.00 84.75 294 ARG A N 1
ATOM 2248 C CA . ARG A 1 294 ? -12.006 5.584 43.966 1.00 84.75 294 ARG A CA 1
ATOM 2249 C C . ARG A 1 294 ? -12.295 4.402 44.891 1.00 84.75 294 ARG A C 1
ATOM 2251 O O . ARG A 1 294 ? -12.829 4.555 45.986 1.00 84.75 294 ARG A O 1
ATOM 2258 N N . THR A 1 295 ? -11.954 3.208 44.433 1.00 83.62 295 THR A N 1
ATOM 2259 C CA . THR A 1 295 ? -12.135 1.944 45.152 1.00 83.62 295 THR A CA 1
ATOM 2260 C C . THR A 1 295 ? -10.843 1.137 45.122 1.00 83.62 295 THR A C 1
ATOM 2262 O O . THR A 1 295 ? -9.897 1.496 44.425 1.00 83.62 295 THR A O 1
ATOM 2265 N N . LYS A 1 296 ? -10.794 0.035 45.875 1.00 84.25 296 LYS A N 1
ATOM 2266 C CA . LYS A 1 296 ? -9.756 -0.984 45.692 1.00 84.25 296 LYS A CA 1
ATOM 2267 C C . LYS A 1 296 ? -10.054 -1.818 44.441 1.00 84.25 296 LYS A C 1
ATOM 2269 O O . LYS A 1 296 ? -11.219 -1.995 44.073 1.00 84.25 296 LYS A O 1
ATOM 2274 N N . ARG A 1 297 ? -8.998 -2.378 43.844 1.00 88.31 297 ARG A N 1
ATOM 2275 C CA . ARG A 1 297 ? -9.080 -3.369 42.758 1.00 88.31 297 ARG A CA 1
ATOM 2276 C C . ARG A 1 297 ? -9.958 -4.576 43.108 1.00 88.31 297 ARG A C 1
ATOM 2278 O O . ARG A 1 297 ? -10.269 -4.833 44.269 1.00 88.31 297 ARG A O 1
ATOM 2285 N N . ALA A 1 298 ? -10.301 -5.346 42.079 1.00 86.56 298 ALA A N 1
ATOM 2286 C CA . ALA A 1 298 ? -11.079 -6.584 42.133 1.00 86.56 298 ALA A CA 1
ATOM 2287 C C . ALA A 1 298 ? -12.512 -6.424 42.679 1.00 86.56 298 ALA A C 1
ATOM 2289 O O . ALA A 1 298 ? -13.150 -7.409 43.058 1.00 86.56 298 ALA A O 1
ATOM 2290 N N . SER A 1 299 ? -13.039 -5.195 42.684 1.00 86.38 299 SER A N 1
ATOM 2291 C CA . SER A 1 299 ? -14.457 -4.933 42.930 1.00 86.38 299 SER A CA 1
ATOM 2292 C C . SER A 1 299 ? -15.274 -5.043 41.634 1.00 86.38 299 SER A C 1
ATOM 2294 O O . SER A 1 299 ? -14.720 -5.093 40.535 1.00 86.38 299 SER A O 1
ATOM 2296 N N . GLN A 1 300 ? -16.602 -5.087 41.758 1.00 85.69 300 GLN A N 1
ATOM 2297 C CA . GLN A 1 300 ? -17.529 -5.103 40.615 1.00 85.69 300 GLN A CA 1
ATOM 2298 C C . GLN A 1 300 ? -17.731 -3.717 39.975 1.00 85.69 300 GLN A C 1
ATOM 2300 O O . GLN A 1 300 ? -18.453 -3.601 38.988 1.00 85.69 300 GLN A O 1
ATOM 2305 N N . GLY A 1 301 ? -17.146 -2.659 40.545 1.00 86.56 301 GLY A N 1
ATOM 2306 C CA . GLY A 1 301 ? -17.357 -1.285 40.098 1.00 86.56 301 GLY A CA 1
ATOM 2307 C C . GLY A 1 301 ? -18.743 -0.714 40.414 1.00 86.56 301 GLY A C 1
ATOM 2308 O O . GLY A 1 301 ? -19.508 -1.235 41.225 1.00 86.56 301 GLY A O 1
ATOM 2309 N N . VAL A 1 302 ? -19.035 0.418 39.784 1.00 87.31 302 VAL A N 1
ATOM 2310 C CA . VAL A 1 302 ? -20.272 1.198 39.890 1.00 87.31 302 VAL A CA 1
ATOM 2311 C C . VAL A 1 302 ? -20.888 1.370 38.505 1.00 87.31 302 VAL A C 1
ATOM 2313 O O . VAL A 1 302 ? -20.189 1.244 37.506 1.00 87.31 302 VAL A O 1
ATOM 2316 N N . ILE A 1 303 ? -22.184 1.675 38.427 1.00 88.50 303 ILE A N 1
ATOM 2317 C CA . ILE A 1 303 ? -22.830 1.999 37.146 1.00 88.50 303 ILE A CA 1
ATOM 2318 C C . ILE A 1 303 ? -22.133 3.224 36.542 1.00 88.50 303 ILE A C 1
ATOM 2320 O O . ILE A 1 303 ? -21.913 4.209 37.245 1.00 88.50 303 ILE A O 1
ATOM 2324 N N . ALA A 1 304 ? -21.766 3.130 35.268 1.00 86.94 304 ALA A N 1
ATOM 2325 C CA . ALA A 1 304 ? -21.214 4.212 34.460 1.00 86.94 304 ALA A CA 1
ATOM 2326 C C . ALA A 1 304 ? -22.281 4.789 33.525 1.00 86.94 304 ALA A C 1
ATOM 2328 O O . ALA A 1 304 ? -22.403 6.005 33.398 1.00 86.94 304 ALA A O 1
ATOM 2329 N N . ILE A 1 305 ? -23.089 3.919 32.919 1.00 88.50 305 ILE A N 1
ATOM 2330 C CA . ILE A 1 305 ? -24.259 4.266 32.114 1.00 88.50 305 ILE A CA 1
ATOM 2331 C C . ILE A 1 305 ? -25.301 3.156 32.254 1.00 88.50 305 ILE A C 1
ATOM 2333 O O . ILE A 1 305 ? -24.955 1.985 32.400 1.00 88.50 305 ILE A O 1
ATOM 2337 N N . SER A 1 306 ? -26.578 3.532 32.258 1.00 86.44 306 SER A N 1
ATOM 2338 C CA . SER A 1 306 ? -27.670 2.564 32.342 1.00 86.44 306 SER A CA 1
ATOM 2339 C C . SER A 1 306 ? -27.816 1.810 31.018 1.00 86.44 306 SER A C 1
ATOM 2341 O O . SER A 1 306 ? -28.065 2.431 29.983 1.00 86.44 306 SER A O 1
ATOM 2343 N N . THR A 1 307 ? -27.668 0.486 31.054 1.00 87.12 307 THR A N 1
ATOM 2344 C CA . THR A 1 307 ? -27.991 -0.401 29.933 1.00 87.12 307 THR A CA 1
ATOM 2345 C C . THR A 1 307 ? -29.458 -0.818 30.042 1.00 87.12 307 THR A C 1
ATOM 2347 O O . THR A 1 307 ? -29.954 -1.153 31.115 1.00 87.12 307 THR A O 1
ATOM 2350 N N . SER A 1 308 ? -30.187 -0.718 28.938 1.00 89.06 308 SER A N 1
ATOM 2351 C CA . SER A 1 308 ? -31.622 -1.021 28.830 1.00 89.06 308 SER A CA 1
ATOM 2352 C C . SER A 1 308 ? -31.932 -1.362 27.379 1.00 89.06 308 SER A C 1
ATOM 2354 O O . SER A 1 308 ? -31.108 -1.049 26.527 1.00 89.06 308 SER A O 1
ATOM 2356 N N . ASP A 1 309 ? -33.118 -1.881 27.065 1.00 87.44 309 ASP A N 1
ATOM 2357 C CA . ASP A 1 309 ? -33.520 -2.149 25.671 1.00 87.44 309 ASP A CA 1
ATOM 2358 C C . ASP A 1 309 ? -33.379 -0.912 24.767 1.00 87.44 309 ASP A C 1
ATOM 2360 O O . ASP A 1 309 ? -33.048 -1.014 23.589 1.00 87.44 309 ASP A O 1
ATOM 2364 N N . ARG A 1 310 ? -33.557 0.290 25.337 1.00 90.69 310 ARG A N 1
ATOM 2365 C CA . ARG A 1 310 ? -33.337 1.564 24.640 1.00 90.69 310 ARG A CA 1
ATOM 2366 C C . ARG A 1 310 ? -31.872 1.781 24.276 1.00 90.69 310 ARG A C 1
ATOM 2368 O O . ARG A 1 310 ? -31.590 2.197 23.161 1.00 90.69 310 ARG A O 1
ATOM 2375 N N . ASN A 1 311 ? -30.959 1.562 25.215 1.00 90.56 311 ASN A N 1
ATOM 2376 C CA . ASN A 1 311 ? -29.544 1.901 25.055 1.00 90.56 311 ASN A CA 1
ATOM 2377 C C . ASN A 1 311 ? -28.726 0.759 24.433 1.00 90.56 311 ASN A C 1
ATOM 2379 O O . ASN A 1 311 ? -27.791 1.015 23.680 1.00 90.56 311 ASN A O 1
ATOM 2383 N N . GLY A 1 312 ? -29.080 -0.483 24.747 1.00 90.94 312 GLY A N 1
ATOM 2384 C CA . GLY A 1 312 ? -28.265 -1.659 24.484 1.00 90.94 312 GLY A CA 1
ATOM 2385 C C . GLY A 1 312 ? -26.999 -1.703 25.345 1.00 90.94 312 GLY A C 1
ATOM 2386 O O . GLY A 1 312 ? -26.876 -1.002 26.362 1.00 90.94 312 GLY A O 1
ATOM 2387 N N . ALA A 1 313 ? -26.068 -2.562 24.949 1.00 90.56 313 ALA A N 1
ATOM 2388 C CA . ALA A 1 313 ? -24.774 -2.731 25.589 1.00 90.56 313 ALA A CA 1
ATOM 2389 C C . ALA A 1 313 ? -23.862 -1.507 25.415 1.00 90.56 313 ALA A C 1
ATOM 2391 O O . ALA A 1 313 ? -23.964 -0.741 24.455 1.00 90.56 313 ALA A O 1
ATOM 2392 N N . VAL A 1 314 ? -22.930 -1.326 26.356 1.00 90.94 314 VAL A N 1
ATOM 2393 C CA . VAL A 1 314 ? -21.868 -0.319 26.214 1.00 90.94 314 VAL A CA 1
ATOM 2394 C C . VAL A 1 314 ? -20.842 -0.799 25.202 1.00 90.94 314 VAL A C 1
ATOM 2396 O O . VAL A 1 314 ? -20.297 -1.888 25.348 1.00 90.94 314 VAL A O 1
ATOM 2399 N N . VAL A 1 315 ? -20.550 0.053 24.224 1.00 90.69 315 VAL A N 1
ATOM 2400 C CA . VAL A 1 315 ? -19.597 -0.224 23.145 1.00 90.69 315 VAL A CA 1
ATOM 2401 C C . VAL A 1 315 ? -18.208 0.262 23.530 1.00 90.69 315 VAL A C 1
ATOM 2403 O O . VAL A 1 315 ? -17.223 -0.442 23.338 1.00 90.69 315 VAL A O 1
ATOM 2406 N N . VAL A 1 316 ? -18.119 1.470 24.087 1.00 90.94 316 VAL A N 1
ATOM 2407 C CA . VAL A 1 316 ? -16.838 2.137 24.325 1.00 90.94 316 VAL A CA 1
ATOM 2408 C C . VAL A 1 316 ? -16.975 3.249 25.361 1.00 90.94 316 VAL A C 1
ATOM 2410 O O . VAL A 1 316 ? -18.023 3.894 25.471 1.00 90.94 316 VAL A O 1
ATOM 2413 N N . ALA A 1 317 ? -15.904 3.466 26.120 1.00 92.62 317 ALA A N 1
ATOM 2414 C CA . ALA A 1 317 ? -15.698 4.642 26.945 1.00 92.62 317 ALA A CA 1
ATOM 2415 C C . ALA A 1 317 ? -14.341 5.278 26.613 1.00 92.62 317 ALA A C 1
ATOM 2417 O O . ALA A 1 317 ? -13.334 4.578 26.527 1.00 92.62 317 ALA A O 1
ATOM 2418 N N . VAL A 1 318 ? -14.311 6.596 26.438 1.00 94.44 318 VAL A N 1
ATOM 2419 C CA . VAL A 1 318 ? -13.102 7.375 26.123 1.00 94.44 318 VAL A CA 1
ATOM 2420 C C . VAL A 1 318 ? -12.997 8.584 27.044 1.00 94.44 318 VAL A C 1
ATOM 2422 O O . VAL A 1 318 ? -14.008 9.036 27.580 1.00 94.44 318 VAL A O 1
ATOM 2425 N N . LEU A 1 319 ? -11.782 9.093 27.240 1.00 93.88 319 LEU A N 1
ATOM 2426 C CA . LEU A 1 319 ? -11.585 10.426 27.810 1.00 93.88 319 LEU A CA 1
ATOM 2427 C C . LEU A 1 319 ? -11.763 11.450 26.699 1.00 93.88 319 LEU A C 1
ATOM 2429 O O . LEU A 1 319 ? -11.322 11.185 25.585 1.00 93.88 319 LEU A O 1
ATOM 2433 N N . VAL A 1 320 ? -12.433 12.553 27.005 1.00 93.88 320 VAL A N 1
ATOM 2434 C CA . VAL A 1 320 ? -12.651 13.660 26.074 1.00 93.88 320 VAL A CA 1
ATOM 2435 C C . VAL A 1 320 ? -12.388 14.987 26.766 1.00 93.88 320 VAL A C 1
ATOM 2437 O O . VAL A 1 320 ? -12.788 15.163 27.921 1.00 93.88 320 VAL A O 1
ATOM 2440 N N . ASP A 1 321 ? -11.807 15.912 26.015 1.00 91.19 321 ASP A N 1
ATOM 2441 C CA . ASP A 1 321 ? -11.725 17.334 26.337 1.00 91.19 321 ASP A CA 1
ATOM 2442 C C . ASP A 1 321 ? -12.748 18.136 25.511 1.00 91.19 321 ASP A C 1
ATOM 2444 O O . ASP A 1 321 ? -13.366 17.603 24.586 1.00 91.19 321 ASP A O 1
ATOM 2448 N N . GLU A 1 322 ? -12.999 19.399 25.875 1.00 85.69 322 GLU A N 1
ATOM 2449 C CA . GLU A 1 322 ? -14.044 20.224 25.238 1.00 85.69 322 GLU A CA 1
ATOM 2450 C C . GLU A 1 322 ? -13.743 20.564 23.769 1.00 85.69 322 GLU A C 1
ATOM 2452 O O . GLU A 1 322 ? -14.677 20.640 22.967 1.00 85.69 322 GLU A O 1
ATOM 2457 N N . ASP A 1 323 ? -12.459 20.659 23.420 1.00 88.69 323 ASP A N 1
ATOM 2458 C CA . ASP A 1 323 ? -11.954 21.032 22.089 1.00 88.69 323 ASP A CA 1
ATOM 2459 C C . ASP A 1 323 ? -1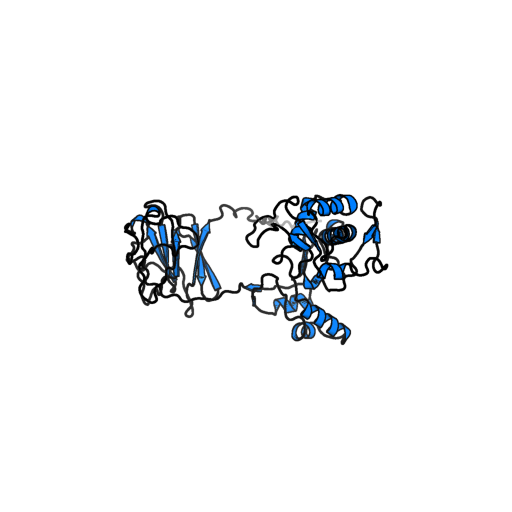1.647 19.807 21.205 1.00 88.69 323 ASP A C 1
ATOM 2461 O O . ASP A 1 323 ? -10.860 19.855 20.259 1.00 88.69 323 ASP A O 1
ATOM 2465 N N . GLU A 1 324 ? -12.250 18.662 21.523 1.00 91.88 324 GLU A N 1
ATOM 2466 C CA . GLU A 1 324 ? -12.080 17.427 20.765 1.00 91.88 324 GLU A CA 1
ATOM 2467 C C . GLU A 1 324 ? -13.367 17.024 20.049 1.00 91.88 324 GLU A C 1
ATOM 2469 O O . GLU A 1 324 ? -14.490 17.210 20.532 1.00 91.88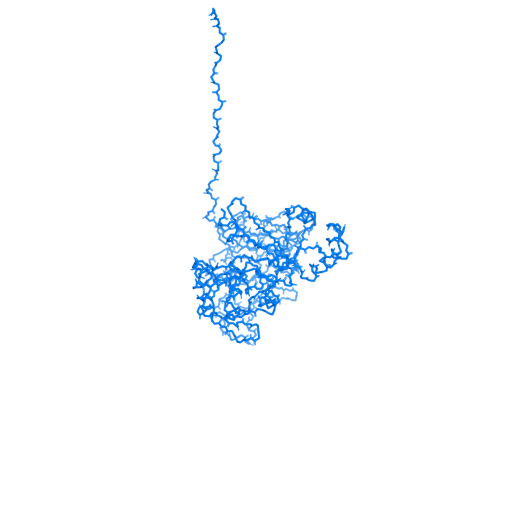 324 GLU A O 1
ATOM 2474 N N . ASP A 1 325 ? -13.199 16.389 18.895 1.00 93.44 325 ASP A N 1
ATOM 2475 C CA . ASP A 1 325 ? -14.297 15.753 18.193 1.00 93.44 325 ASP A CA 1
ATOM 2476 C C . ASP A 1 325 ? -14.339 14.259 18.491 1.00 93.44 325 ASP A C 1
ATOM 2478 O O . ASP A 1 325 ? -13.333 13.586 18.722 1.00 93.44 325 ASP A O 1
ATOM 2482 N N . ILE A 1 326 ? -15.546 13.715 18.424 1.00 94.06 326 ILE A N 1
ATOM 2483 C CA . ILE A 1 326 ? -15.784 12.283 18.426 1.00 94.06 326 ILE A CA 1
ATOM 2484 C C . ILE A 1 326 ? -16.200 11.827 17.035 1.00 94.06 326 ILE A C 1
ATOM 2486 O O . ILE A 1 326 ? -17.091 12.392 16.401 1.00 94.06 326 ILE A O 1
ATOM 2490 N N . VAL A 1 327 ? -15.562 10.759 16.572 1.00 95.06 327 VAL A N 1
ATOM 2491 C CA . VAL A 1 327 ? -15.916 10.054 15.344 1.00 95.06 327 VAL A CA 1
ATOM 2492 C C . VAL A 1 327 ? -16.539 8.726 15.728 1.00 95.06 327 VAL A C 1
ATOM 2494 O O . VAL A 1 327 ? -15.908 7.881 16.362 1.00 95.06 327 VAL A O 1
ATOM 2497 N N . MET A 1 328 ? -17.792 8.550 15.341 1.00 94.00 328 MET A N 1
ATOM 2498 C CA . MET A 1 328 ? -18.586 7.350 15.558 1.00 94.00 328 MET A CA 1
ATOM 2499 C C . MET A 1 328 ? -18.688 6.554 14.265 1.00 94.00 328 MET A C 1
ATOM 2501 O O . MET A 1 328 ? -18.901 7.137 13.204 1.00 94.00 328 MET A O 1
ATOM 2505 N N . ILE A 1 329 ? -18.586 5.228 14.366 1.00 93.38 329 ILE A N 1
ATOM 2506 C CA . ILE A 1 329 ? -18.780 4.309 13.244 1.00 93.38 329 ILE A CA 1
ATOM 2507 C C . ILE A 1 329 ? -19.844 3.266 13.576 1.00 93.38 329 ILE A C 1
ATOM 2509 O O . ILE A 1 329 ? -19.877 2.702 14.676 1.00 93.38 329 ILE A O 1
ATOM 2513 N N . THR A 1 330 ? -20.715 3.011 12.609 1.00 92.56 330 THR A N 1
ATOM 2514 C CA . THR A 1 330 ? -21.782 2.017 12.706 1.00 92.56 330 THR A CA 1
ATOM 2515 C C . THR A 1 330 ? -21.444 0.713 11.995 1.00 92.56 330 THR A C 1
ATOM 2517 O O . THR A 1 330 ? -20.496 0.633 11.209 1.00 92.56 330 THR A O 1
ATOM 2520 N N . ASN A 1 331 ? -22.268 -0.313 12.218 1.00 87.88 331 ASN A N 1
ATOM 2521 C CA . ASN A 1 331 ? -22.131 -1.595 11.539 1.00 87.88 331 ASN A CA 1
ATOM 2522 C C . ASN A 1 331 ? -22.338 -1.560 10.018 1.00 87.88 331 ASN A C 1
ATOM 2524 O O . ASN A 1 331 ? -21.825 -2.424 9.309 1.00 87.88 331 ASN A O 1
ATOM 2528 N N . ASN A 1 332 ? -23.010 -0.537 9.501 1.00 85.62 332 ASN A N 1
ATOM 2529 C CA . ASN A 1 332 ? -23.169 -0.335 8.062 1.00 85.62 332 ASN A CA 1
ATOM 2530 C C . ASN A 1 332 ? -22.066 0.548 7.453 1.00 85.62 332 ASN A C 1
ATOM 2532 O O . ASN A 1 332 ? -22.091 0.833 6.255 1.00 85.62 332 ASN A O 1
ATOM 2536 N N . GLY A 1 333 ? -21.078 0.962 8.254 1.00 81.88 333 GLY A N 1
ATOM 2537 C CA . GLY A 1 333 ? -19.979 1.818 7.813 1.00 81.88 333 GLY A CA 1
ATOM 2538 C C . GLY A 1 333 ? -20.352 3.297 7.702 1.00 81.88 333 GLY A C 1
ATOM 2539 O O . GLY A 1 333 ? -19.650 4.047 7.026 1.00 81.88 333 GLY A O 1
ATOM 2540 N N . THR A 1 334 ? -21.440 3.733 8.342 1.00 85.44 334 THR A N 1
ATOM 2541 C CA . THR A 1 334 ? -21.763 5.156 8.462 1.00 85.44 334 THR A CA 1
ATOM 2542 C C . THR A 1 334 ? -20.841 5.792 9.496 1.00 85.44 334 THR A C 1
ATOM 2544 O O . THR A 1 334 ? -20.756 5.329 10.634 1.00 85.44 334 THR A O 1
ATOM 2547 N N . LEU A 1 335 ? -20.147 6.852 9.082 1.00 90.62 335 LEU A N 1
ATOM 2548 C CA . LEU A 1 335 ? -19.298 7.674 9.938 1.00 90.62 335 LEU A CA 1
ATOM 2549 C C . LEU A 1 335 ? -20.020 8.973 10.287 1.00 90.62 335 LEU A C 1
ATOM 2551 O O . LEU A 1 335 ? -20.547 9.648 9.404 1.00 90.62 335 LEU A O 1
ATOM 2555 N N . VAL A 1 336 ? -20.018 9.328 11.569 1.00 92.06 336 VAL A N 1
ATOM 2556 C CA . VAL A 1 336 ? -20.557 10.600 12.062 1.00 92.06 336 VAL A CA 1
ATOM 2557 C C . VAL A 1 336 ? -19.516 11.259 12.952 1.00 92.06 336 VAL A C 1
ATOM 2559 O O . VAL A 1 336 ? -19.049 10.651 13.913 1.00 92.06 336 VAL A O 1
ATOM 2562 N N . ARG A 1 337 ? -19.163 12.502 12.621 1.00 92.50 337 ARG A N 1
ATOM 2563 C CA . ARG A 1 337 ? -18.280 13.358 13.415 1.00 92.50 337 ARG A CA 1
ATOM 2564 C C . ARG A 1 337 ? -19.127 14.377 14.170 1.00 92.50 337 ARG A C 1
ATOM 2566 O O . ARG A 1 337 ? -20.063 14.947 13.611 1.00 92.50 337 ARG A O 1
ATOM 2573 N N . THR A 1 338 ? -18.850 14.570 15.450 1.00 91.00 338 THR A N 1
ATOM 2574 C CA . THR A 1 338 ? -19.586 15.496 16.321 1.00 91.00 338 THR A CA 1
ATOM 2575 C C . THR A 1 338 ? -18.630 16.020 17.380 1.00 91.00 338 THR A C 1
ATOM 2577 O O . THR A 1 338 ? -17.818 15.248 17.877 1.00 91.00 338 THR A O 1
ATOM 2580 N N . SER A 1 339 ? -18.723 17.294 17.753 1.00 93.00 339 SER A N 1
ATOM 2581 C CA . SER A 1 339 ? -17.908 17.810 18.858 1.00 93.00 339 SER A CA 1
ATOM 2582 C C . SER A 1 339 ? -18.291 17.136 20.177 1.00 93.00 339 SER A C 1
ATOM 2584 O O . SER A 1 339 ? -19.477 16.929 20.463 1.00 93.00 339 SER A O 1
ATOM 2586 N N . SER A 1 340 ? -17.293 16.793 20.994 1.00 92.50 340 SER A N 1
ATOM 2587 C CA . SER A 1 340 ? -17.501 16.183 22.311 1.00 92.50 340 SER A CA 1
ATOM 2588 C C . SER A 1 340 ? -18.363 17.086 23.210 1.00 92.50 340 SER A C 1
ATOM 2590 O O . SER A 1 340 ? -19.213 16.591 23.958 1.00 92.50 340 SER A O 1
ATOM 2592 N N . SER A 1 341 ? -18.206 18.409 23.078 1.00 91.38 341 SER A N 1
ATOM 2593 C CA . SER A 1 341 ? -18.924 19.439 23.833 1.00 91.38 341 SER A CA 1
ATOM 2594 C C . SER A 1 341 ? -20.444 19.362 23.633 1.00 91.38 341 SER A C 1
ATOM 2596 O O . SER A 1 341 ? -21.212 19.596 24.571 1.00 91.38 341 SER A O 1
ATOM 2598 N N . GLN A 1 342 ? -20.894 18.923 22.451 1.00 89.56 342 GLN A N 1
ATOM 2599 C CA . GLN A 1 342 ? -22.312 18.745 22.119 1.00 89.56 342 GLN A CA 1
ATOM 2600 C C . GLN A 1 342 ? -22.940 17.543 22.837 1.00 89.56 342 GLN A C 1
ATOM 2602 O O . GLN A 1 342 ? -24.164 17.457 22.977 1.00 89.56 342 GLN A O 1
ATOM 2607 N N . VAL A 1 343 ? -22.124 16.607 23.327 1.00 92.56 343 VAL A N 1
ATOM 2608 C CA . VAL A 1 343 ? -22.609 15.478 24.118 1.00 92.56 343 VAL A CA 1
ATOM 2609 C C . VAL A 1 343 ? -22.881 15.946 25.537 1.00 92.56 343 VAL A C 1
ATOM 2611 O O . VAL A 1 343 ? -22.027 16.514 26.211 1.00 92.56 343 VAL A O 1
ATOM 2614 N N . ARG A 1 344 ? -24.091 15.685 26.029 1.00 92.00 344 ARG A N 1
ATOM 2615 C CA . ARG A 1 344 ? -24.516 16.174 27.340 1.00 92.00 344 ARG A CA 1
ATOM 2616 C C . ARG A 1 344 ? -23.699 15.554 28.474 1.00 92.00 344 ARG A C 1
ATOM 2618 O O . ARG A 1 344 ? -23.577 14.327 28.558 1.00 92.00 344 ARG A O 1
ATOM 2625 N N . GLU A 1 345 ? -23.247 16.398 29.396 1.00 93.00 345 GLU A N 1
ATOM 2626 C CA . GLU A 1 345 ? -22.694 15.954 30.671 1.00 93.00 345 GLU A CA 1
ATOM 2627 C C . GLU A 1 345 ? -23.809 15.623 31.669 1.00 93.00 345 GLU A C 1
ATOM 2629 O O . GLU A 1 345 ? -24.770 16.376 31.848 1.00 93.00 345 GLU A O 1
ATOM 2634 N N . CYS A 1 346 ? -23.735 14.437 32.268 1.00 92.12 346 CYS A N 1
ATOM 2635 C CA . CYS A 1 346 ? -24.731 13.896 33.183 1.00 92.12 346 CYS A CA 1
ATOM 2636 C C . CYS A 1 346 ? -24.074 12.979 34.221 1.00 92.12 346 CYS A C 1
ATOM 2638 O O . CYS A 1 346 ? -23.053 12.342 33.962 1.00 92.12 346 CYS A O 1
ATOM 2640 N N . GLY A 1 347 ? -24.741 12.810 35.365 1.00 88.12 347 GLY A N 1
ATOM 2641 C CA . GLY A 1 347 ? -24.321 11.861 36.396 1.00 88.12 347 GLY A CA 1
ATOM 2642 C C . GLY A 1 347 ? -24.322 10.396 35.932 1.00 88.12 347 GLY A C 1
ATOM 2643 O O . GLY A 1 347 ? -24.983 9.993 34.964 1.00 88.12 347 GLY A O 1
ATOM 2644 N N . ARG A 1 348 ? -23.609 9.552 36.678 1.00 86.56 348 ARG A N 1
ATOM 2645 C CA . ARG A 1 348 ? -23.348 8.136 36.350 1.00 86.56 348 ARG A CA 1
ATOM 2646 C C . ARG A 1 348 ? -24.577 7.247 36.156 1.00 86.56 348 ARG A C 1
ATOM 2648 O O . ARG A 1 348 ? -24.547 6.348 35.323 1.00 86.56 348 ARG A O 1
ATOM 2655 N N . SER A 1 349 ? -25.674 7.486 36.865 1.00 83.12 349 SER A N 1
ATOM 2656 C CA . SER A 1 349 ? -26.899 6.680 36.726 1.00 83.12 349 SER A CA 1
ATOM 2657 C C . SER A 1 349 ? -27.784 7.092 35.543 1.00 83.12 349 SER A C 1
ATOM 2659 O O . SER A 1 349 ? -28.715 6.366 35.202 1.00 83.12 349 SER A O 1
ATOM 2661 N N . ALA A 1 350 ? -27.503 8.225 34.888 1.00 87.38 350 ALA A N 1
ATOM 2662 C CA . ALA A 1 350 ? -28.306 8.706 33.768 1.00 87.38 350 ALA A CA 1
ATOM 2663 C C . ALA A 1 350 ? -28.224 7.774 32.544 1.00 87.38 350 ALA A C 1
ATOM 2665 O O . ALA A 1 350 ? -27.181 7.170 32.275 1.00 87.38 350 ALA A O 1
ATOM 2666 N N . GLN A 1 351 ? -29.307 7.722 31.765 1.00 87.50 351 GLN A N 1
ATOM 2667 C CA . GLN A 1 351 ? -29.383 6.966 30.507 1.00 87.50 351 GLN A CA 1
ATOM 2668 C C . GLN A 1 351 ? -28.625 7.627 29.345 1.00 87.50 351 GLN A C 1
ATOM 2670 O O . GLN A 1 351 ? -28.389 6.987 28.330 1.00 87.50 351 GLN A O 1
ATOM 2675 N N . GLY A 1 352 ? -28.256 8.902 29.463 1.00 90.56 352 GLY A N 1
ATOM 2676 C CA . GLY A 1 352 ? -27.606 9.639 28.380 1.00 90.56 352 GLY A CA 1
ATOM 2677 C C . GLY A 1 352 ? -28.547 10.080 27.254 1.00 90.56 352 GLY A C 1
ATOM 2678 O O . GLY A 1 352 ? -29.754 9.804 27.245 1.00 90.56 352 GLY A O 1
ATOM 2679 N N . VAL A 1 353 ? -27.966 10.824 26.319 1.00 92.75 353 VAL A N 1
ATOM 2680 C CA . VAL A 1 353 ? -28.629 11.438 25.165 1.00 92.75 353 VAL A CA 1
ATOM 2681 C C . VAL A 1 353 ? -28.314 10.663 23.892 1.00 92.75 353 VAL A C 1
ATOM 2683 O O . VAL A 1 353 ? -27.406 9.837 23.864 1.00 92.75 353 VAL A O 1
ATOM 2686 N N . ARG A 1 354 ? -29.101 10.889 22.841 1.00 93.56 354 ARG A N 1
ATOM 2687 C CA . ARG A 1 354 ? -28.837 10.289 21.533 1.00 93.56 354 ARG A CA 1
ATOM 2688 C C . ARG A 1 354 ? -27.614 10.977 20.921 1.00 93.56 354 ARG A C 1
ATOM 2690 O O . ARG A 1 354 ? -27.621 12.195 20.797 1.00 93.56 354 ARG A O 1
ATOM 2697 N N . LEU A 1 355 ? -26.603 10.193 20.566 1.00 92.88 355 LEU A N 1
ATOM 2698 C CA . LEU A 1 355 ? -25.400 10.648 19.867 1.00 92.88 355 LEU A CA 1
ATOM 2699 C C . LEU A 1 355 ? -25.589 10.587 18.350 1.00 92.88 355 LEU A C 1
ATOM 2701 O O . LEU A 1 355 ? -25.173 11.483 17.630 1.00 92.88 355 LEU A O 1
ATOM 2705 N N . ILE A 1 356 ? -26.242 9.526 17.871 1.00 92.12 356 ILE A N 1
ATOM 2706 C CA . ILE A 1 356 ? -26.429 9.244 16.448 1.00 92.12 356 ILE A CA 1
ATOM 2707 C C . ILE A 1 356 ? -27.839 8.701 16.203 1.00 92.12 356 ILE A C 1
ATOM 2709 O O . ILE A 1 356 ? -28.408 7.991 17.035 1.00 92.12 356 ILE A O 1
ATOM 2713 N N . ASN A 1 357 ? -28.431 9.066 15.064 1.00 89.94 357 ASN A N 1
ATOM 2714 C CA . ASN A 1 357 ? -29.713 8.522 14.633 1.00 89.94 357 ASN A CA 1
ATOM 2715 C C . ASN A 1 357 ? -29.488 7.291 13.746 1.00 89.94 357 ASN A C 1
ATOM 2717 O O . ASN A 1 357 ? -29.266 7.427 12.545 1.00 89.94 357 ASN A O 1
ATOM 2721 N N . LEU A 1 358 ? -29.535 6.111 14.358 1.00 88.94 358 LEU A N 1
ATOM 2722 C CA . LEU A 1 358 ? -29.344 4.827 13.684 1.00 88.94 358 LEU A CA 1
ATOM 2723 C C . LEU A 1 358 ? -30.610 4.433 12.910 1.00 88.94 358 LEU A C 1
ATOM 2725 O O . LEU A 1 358 ? -31.727 4.607 13.407 1.00 88.94 358 LEU A O 1
ATOM 2729 N N . ARG A 1 359 ? -30.455 3.906 11.692 1.00 85.12 359 ARG A N 1
ATOM 2730 C CA . ARG A 1 359 ? -31.577 3.449 10.842 1.00 85.12 359 ARG A CA 1
ATOM 2731 C C . ARG A 1 359 ? -31.515 1.937 10.635 1.00 85.12 359 ARG A C 1
ATOM 2733 O O . ARG A 1 359 ? -30.451 1.358 10.716 1.00 85.12 359 ARG A O 1
ATOM 2740 N N . ASN A 1 360 ? -32.627 1.280 10.302 1.00 78.19 360 ASN A N 1
ATOM 2741 C CA . ASN A 1 360 ? -32.621 -0.112 9.809 1.00 78.19 360 ASN A CA 1
ATOM 2742 C C . ASN A 1 360 ? -31.863 -1.133 10.698 1.00 78.19 360 ASN A C 1
ATOM 2744 O O . ASN A 1 360 ? -31.052 -1.896 10.180 1.00 78.19 360 ASN A O 1
ATOM 2748 N N . ASN A 1 361 ? -32.100 -1.157 12.019 1.00 80.44 361 ASN A N 1
ATOM 2749 C CA . ASN A 1 361 ? -31.363 -2.018 12.971 1.00 80.44 361 ASN A CA 1
ATOM 2750 C C . ASN A 1 361 ? -29.830 -1.829 12.962 1.00 80.44 361 ASN A C 1
ATOM 2752 O O . ASN A 1 361 ? -29.077 -2.705 13.386 1.00 80.44 361 ASN A O 1
ATOM 2756 N N . GLU A 1 362 ? -29.355 -0.685 12.483 1.00 89.88 362 GLU A N 1
ATOM 2757 C CA . GLU A 1 362 ? -27.960 -0.295 12.587 1.00 89.88 362 GLU A CA 1
ATOM 2758 C C . GLU A 1 362 ? -27.556 -0.135 14.055 1.00 89.88 362 GLU A C 1
ATOM 2760 O O . GLU A 1 362 ? -28.343 0.320 14.889 1.00 89.88 362 GLU A O 1
ATOM 2765 N N . LYS A 1 363 ? -26.316 -0.511 14.357 1.00 91.88 363 LYS A N 1
ATOM 2766 C CA . LYS A 1 363 ? -25.711 -0.403 15.682 1.00 91.88 363 LYS A CA 1
ATOM 2767 C C . LYS A 1 363 ? -24.447 0.434 15.607 1.00 91.88 363 LYS A C 1
ATOM 2769 O O . LYS A 1 363 ? -23.684 0.338 14.645 1.00 91.88 363 LYS A O 1
ATOM 2774 N N . LEU A 1 364 ? -24.203 1.226 16.642 1.00 92.19 364 LEU A N 1
ATOM 2775 C CA . LEU A 1 364 ? -22.904 1.830 16.898 1.00 92.19 364 LEU A CA 1
ATOM 2776 C C . LEU A 1 364 ? -21.916 0.720 17.280 1.00 92.19 364 LEU A C 1
ATOM 2778 O O . LEU A 1 364 ? -22.198 -0.061 18.184 1.00 92.19 364 LEU A O 1
ATOM 2782 N N . ILE A 1 365 ? -20.761 0.665 16.618 1.00 92.25 365 ILE A N 1
ATOM 2783 C CA . ILE A 1 365 ? -19.742 -0.375 16.861 1.00 92.25 365 ILE A CA 1
ATOM 2784 C C . ILE A 1 365 ? -18.416 0.203 17.357 1.00 92.25 365 ILE A C 1
ATOM 2786 O O . ILE A 1 365 ? -17.583 -0.524 17.889 1.00 92.25 365 ILE A O 1
ATOM 2790 N N . GLY A 1 366 ? -18.213 1.514 17.211 1.00 90.75 366 GLY A N 1
ATOM 2791 C CA . GLY A 1 366 ? -17.002 2.170 17.674 1.00 90.75 366 GLY A CA 1
ATOM 2792 C C . GLY A 1 366 ? -17.146 3.680 17.778 1.00 90.75 366 GLY A C 1
ATOM 2793 O O . GLY A 1 366 ? -17.967 4.300 17.103 1.00 90.75 366 GLY A O 1
ATOM 2794 N N . LEU A 1 367 ? -16.312 4.262 18.634 1.00 93.62 367 LEU A N 1
ATOM 2795 C CA . LEU A 1 367 ? -16.128 5.699 18.781 1.00 93.62 367 LEU A CA 1
ATOM 2796 C C . LEU A 1 367 ? -14.647 5.956 19.056 1.00 93.62 367 LEU A C 1
ATOM 2798 O O . LEU A 1 367 ? -14.028 5.252 19.861 1.00 93.62 367 LEU A O 1
ATOM 2802 N N . LYS A 1 368 ? -14.081 6.953 18.382 1.00 94.19 368 LYS A N 1
ATOM 2803 C CA . LYS A 1 368 ? -12.733 7.461 18.637 1.00 94.19 368 LYS A CA 1
ATOM 2804 C C . LYS A 1 368 ? -12.756 8.967 18.818 1.00 94.19 368 LYS A C 1
ATOM 2806 O O . LYS A 1 368 ? -13.624 9.644 18.279 1.00 94.19 368 LYS A O 1
ATOM 2811 N N . VAL A 1 369 ? -11.800 9.446 19.597 1.00 92.56 369 VAL A N 1
ATOM 2812 C CA . VAL A 1 369 ? -11.550 10.868 19.803 1.00 92.56 369 VAL A CA 1
ATOM 2813 C C . VAL A 1 369 ? -10.527 11.309 18.772 1.00 92.56 369 VAL A C 1
ATOM 2815 O O . VAL A 1 369 ? -9.551 10.593 18.531 1.00 92.56 369 VAL A O 1
ATOM 2818 N N . VAL A 1 370 ? -10.783 12.445 18.143 1.00 91.94 370 VAL A N 1
ATOM 2819 C CA . VAL A 1 370 ? -9.869 13.100 17.215 1.00 91.94 370 VAL A CA 1
ATOM 2820 C C . VAL A 1 370 ? -9.694 14.538 17.674 1.00 91.94 370 VAL A C 1
ATOM 2822 O O . VAL A 1 370 ? -10.652 15.181 18.109 1.00 91.94 370 VAL A O 1
ATOM 2825 N N . LYS A 1 371 ? -8.463 15.039 17.593 1.00 84.75 371 LYS A N 1
ATOM 2826 C CA . LYS A 1 371 ? -8.213 16.453 17.850 1.00 84.75 371 LYS A CA 1
ATOM 2827 C C . LYS A 1 371 ? -8.901 17.276 16.769 1.00 84.75 371 LYS A C 1
ATOM 2829 O O . LYS A 1 371 ? -8.991 16.839 15.620 1.00 84.75 371 LYS A O 1
ATOM 2834 N N . GLN A 1 372 ? -9.417 18.435 17.151 1.00 75.94 372 GLN A N 1
ATOM 2835 C CA . GLN A 1 372 ? -9.772 19.439 16.165 1.00 75.94 372 GLN A CA 1
ATOM 2836 C C . GLN A 1 372 ? -8.460 19.963 15.580 1.00 75.94 372 GLN A C 1
ATOM 2838 O O . GLN A 1 372 ? -7.567 20.368 16.323 1.00 75.94 372 GLN A O 1
ATOM 2843 N N . ASP A 1 373 ? -8.308 19.858 14.264 1.00 66.75 373 ASP A N 1
ATOM 2844 C CA . ASP A 1 373 ? -7.193 20.493 13.580 1.00 66.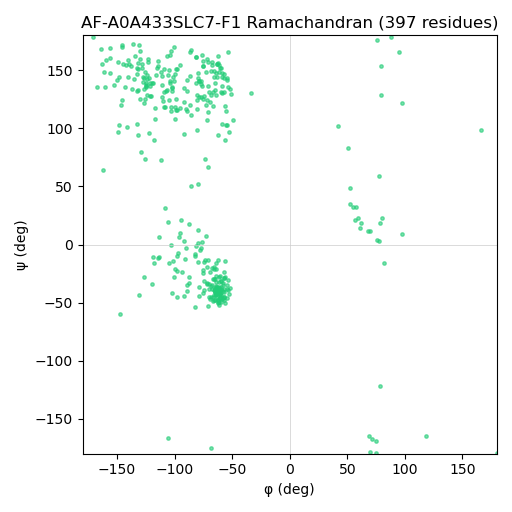75 373 ASP A CA 1
ATOM 2845 C C . ASP A 1 373 ? -7.458 22.005 13.613 1.00 66.75 373 ASP A C 1
ATOM 2847 O O . ASP A 1 373 ? -8.433 22.485 13.031 1.00 66.75 373 ASP A O 1
ATOM 2851 N N . GLU A 1 374 ? -6.620 22.758 14.326 1.00 51.59 374 GLU A N 1
ATOM 2852 C CA . GLU A 1 374 ? -6.495 24.202 14.121 1.00 51.59 374 GLU A CA 1
ATOM 2853 C C . GLU A 1 374 ? -5.739 24.411 12.800 1.00 51.59 374 GLU A C 1
ATOM 2855 O O . GLU A 1 374 ? -4.545 24.662 12.841 1.00 51.59 374 GLU A O 1
ATOM 2860 N N . GLU A 1 375 ? -6.392 24.177 11.651 1.00 45.56 375 GLU A N 1
ATOM 2861 C CA . GLU A 1 375 ? -6.058 24.706 10.308 1.00 45.56 375 GLU A CA 1
ATOM 2862 C C . GLU A 1 375 ? -6.831 23.947 9.205 1.00 45.56 375 GLU A C 1
ATOM 2864 O O . GLU A 1 375 ? -6.438 22.870 8.771 1.00 45.56 375 GLU A O 1
ATOM 2869 N N . GLU A 1 376 ? -7.936 24.539 8.741 1.00 39.28 376 GLU A N 1
ATOM 2870 C CA . GLU A 1 376 ? -8.345 24.600 7.323 1.00 39.28 376 GLU A CA 1
ATOM 2871 C C . GLU A 1 376 ? -9.395 25.725 7.196 1.00 39.28 376 GLU A C 1
ATOM 2873 O O . GLU A 1 376 ? -10.582 25.527 6.949 1.00 39.28 376 GLU A O 1
ATOM 2878 N N . LEU A 1 377 ? -8.942 26.947 7.471 1.00 37.97 377 LEU A N 1
ATOM 2879 C CA . LEU A 1 377 ? -9.579 28.185 7.032 1.00 37.97 377 LEU A CA 1
ATOM 2880 C C . LEU A 1 377 ? -8.462 29.005 6.393 1.00 37.97 377 LEU A C 1
ATOM 2882 O O . LEU A 1 377 ? -7.877 29.851 7.054 1.00 37.97 377 LEU A O 1
ATOM 2886 N N . ASP A 1 378 ? -8.134 28.677 5.146 1.00 33.44 378 ASP A N 1
ATOM 2887 C CA . ASP A 1 378 ? -7.567 29.631 4.198 1.00 33.44 378 ASP A CA 1
ATOM 2888 C C . ASP A 1 378 ? -7.921 29.206 2.765 1.00 33.44 378 ASP A C 1
ATOM 2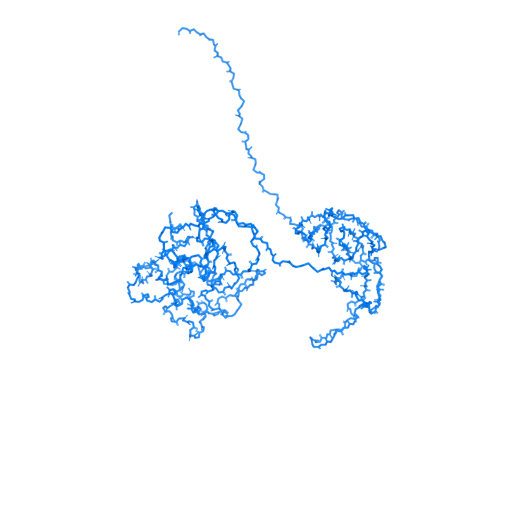890 O O . ASP A 1 378 ? -7.876 28.028 2.403 1.00 33.44 378 ASP A O 1
ATOM 2894 N N . ASP A 1 379 ? -8.288 30.225 1.991 1.00 29.98 379 ASP A N 1
ATOM 2895 C CA . ASP A 1 379 ? -8.684 30.256 0.583 1.00 29.98 379 ASP A CA 1
ATOM 2896 C C . ASP A 1 379 ? -10.112 29.782 0.260 1.00 29.98 379 ASP A C 1
ATOM 2898 O O . ASP A 1 379 ? -10.354 28.952 -0.622 1.00 29.98 379 ASP A O 1
ATOM 2902 N N . ASP A 1 380 ? -11.092 30.465 0.869 1.00 32.66 380 ASP A N 1
ATOM 2903 C CA . ASP A 1 380 ? -12.259 30.875 0.085 1.00 32.66 380 ASP A CA 1
ATOM 2904 C C . ASP A 1 380 ? -11.718 31.661 -1.118 1.00 32.66 380 ASP A C 1
ATOM 2906 O O . ASP A 1 380 ? -11.279 32.807 -1.013 1.00 32.66 380 ASP A O 1
ATOM 2910 N N . LEU A 1 381 ? -11.706 30.996 -2.272 1.00 29.50 381 LEU A N 1
ATOM 2911 C CA . LEU A 1 381 ? -11.613 31.629 -3.573 1.00 29.50 381 LEU A CA 1
ATOM 2912 C C . LEU A 1 381 ? -12.724 32.682 -3.640 1.00 29.50 381 LEU A C 1
ATOM 2914 O O . LEU A 1 381 ? -13.867 32.371 -3.980 1.00 29.50 381 LEU A O 1
ATOM 2918 N N . GLU A 1 382 ? -12.376 33.937 -3.347 1.00 27.78 382 GLU A N 1
ATOM 2919 C CA . GLU A 1 382 ? -13.070 35.094 -3.892 1.00 27.78 382 GLU A CA 1
ATOM 2920 C C . GLU A 1 382 ? -13.008 34.949 -5.416 1.00 27.78 382 GLU A C 1
ATOM 2922 O O . GLU A 1 382 ? -12.071 35.373 -6.094 1.00 27.78 382 GLU A O 1
ATOM 2927 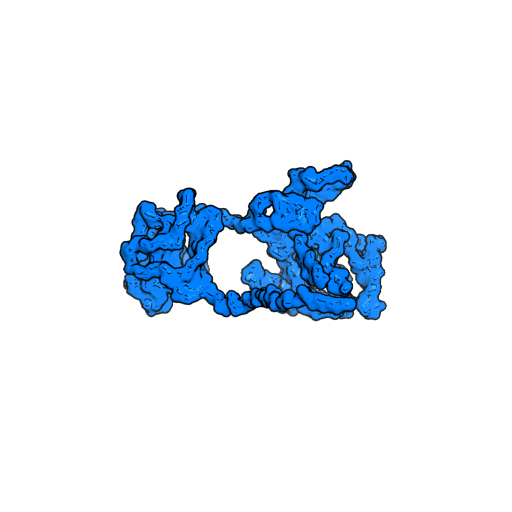N N . ILE A 1 383 ? -14.023 34.287 -5.971 1.00 30.62 383 ILE A N 1
ATOM 2928 C CA . ILE A 1 383 ? -14.396 34.450 -7.363 1.00 30.62 383 ILE A CA 1
ATOM 2929 C C . ILE A 1 383 ? -14.793 35.915 -7.461 1.00 30.62 383 ILE A C 1
ATOM 2931 O O . ILE A 1 383 ? -15.915 36.292 -7.124 1.00 30.62 383 ILE A O 1
ATOM 2935 N N . GLY A 1 384 ? -13.824 36.739 -7.859 1.00 28.75 384 GLY A N 1
ATOM 2936 C CA . GLY A 1 384 ? -14.044 38.117 -8.240 1.00 28.75 384 GLY A CA 1
ATOM 2937 C C . GLY A 1 384 ? -15.195 38.145 -9.231 1.00 28.75 384 GLY A C 1
ATOM 2938 O O . GLY A 1 384 ? -15.069 37.697 -10.370 1.00 28.75 384 GLY A O 1
ATOM 2939 N N . SER A 1 385 ? -16.337 38.633 -8.759 1.00 29.89 385 SER A N 1
ATOM 2940 C CA . SER A 1 385 ? -17.437 39.045 -9.603 1.00 29.89 385 SER A CA 1
ATOM 2941 C C . SER A 1 385 ? -16.901 40.141 -10.514 1.00 29.89 385 SER A C 1
ATOM 2943 O O . SER A 1 385 ? -16.682 41.272 -10.075 1.00 29.89 385 SER A O 1
ATOM 2945 N N . GLU A 1 386 ? -16.639 39.796 -11.772 1.00 30.75 386 GLU A N 1
ATOM 2946 C CA . GLU A 1 386 ? -16.481 40.791 -12.819 1.00 30.75 386 GLU A CA 1
ATOM 2947 C C . GLU A 1 386 ? -17.747 41.650 -12.834 1.00 30.75 386 GLU A C 1
ATOM 2949 O O . GLU A 1 386 ? -18.853 41.172 -13.098 1.00 30.75 386 GLU A O 1
ATOM 2954 N N . ASN A 1 387 ? -17.563 42.926 -12.499 1.00 29.59 387 ASN A N 1
ATOM 2955 C CA . ASN A 1 387 ? -18.532 43.983 -12.725 1.00 29.59 387 ASN A CA 1
ATOM 2956 C C . ASN A 1 387 ? -18.888 44.010 -14.216 1.00 29.59 387 ASN A C 1
ATOM 2958 O O . ASN A 1 387 ? -18.137 44.535 -15.036 1.00 29.59 387 ASN A O 1
ATOM 2962 N N . LEU A 1 388 ? -20.053 43.470 -14.552 1.00 33.94 388 LEU A N 1
ATOM 2963 C CA . LEU A 1 388 ? -20.777 43.774 -15.777 1.00 33.94 388 LEU A CA 1
ATOM 2964 C C . LEU A 1 388 ? -22.043 44.524 -15.379 1.00 33.94 388 LEU A C 1
ATOM 2966 O O . LEU A 1 388 ? -23.138 43.979 -15.444 1.00 33.94 388 LEU A O 1
ATOM 2970 N N . ASP A 1 389 ? -21.868 45.781 -14.977 1.00 30.78 389 ASP A N 1
ATOM 2971 C CA . ASP A 1 389 ? -22.956 46.751 -14.961 1.00 30.78 389 ASP A CA 1
ATOM 2972 C C . ASP A 1 389 ? -22.626 47.892 -15.923 1.00 30.78 389 ASP A C 1
ATOM 2974 O O . ASP A 1 389 ? -21.747 48.719 -15.699 1.00 30.78 389 ASP A O 1
ATOM 2978 N N . SER A 1 390 ? -23.369 47.859 -17.029 1.00 31.00 390 SER A N 1
ATOM 2979 C CA . SER A 1 390 ? -24.026 48.999 -17.661 1.00 31.00 390 SER A CA 1
ATOM 2980 C C . SER A 1 390 ? -23.245 50.314 -17.761 1.00 31.00 390 SER A C 1
ATOM 2982 O O . SER A 1 390 ? -23.306 51.152 -16.861 1.00 31.00 390 SER A O 1
ATOM 2984 N N . GLU A 1 391 ? -22.711 50.587 -18.952 1.00 32.78 391 GLU A N 1
ATOM 2985 C CA . GLU A 1 391 ? -22.792 51.942 -19.494 1.00 32.78 391 GLU A CA 1
ATOM 2986 C C . GLU A 1 391 ? -23.886 52.024 -20.558 1.00 32.78 391 GLU A C 1
ATOM 2988 O O . GLU A 1 391 ? -24.113 51.136 -21.380 1.00 32.78 391 GLU A O 1
ATOM 2993 N N . SER A 1 392 ? -24.625 53.107 -20.398 1.00 33.06 392 SER A N 1
ATOM 2994 C CA . SER A 1 392 ? -25.893 53.501 -20.968 1.00 33.06 392 SER A CA 1
ATOM 2995 C C . SER A 1 392 ? -25.898 53.696 -22.477 1.00 33.06 392 SER A C 1
ATOM 2997 O O . SER A 1 392 ? -24.910 54.064 -23.105 1.00 33.06 392 SER A O 1
ATOM 2999 N N . ALA A 1 393 ? -27.110 53.537 -23.004 1.00 35.66 393 ALA A N 1
ATOM 3000 C CA . ALA A 1 393 ? -27.603 54.120 -24.235 1.00 35.66 393 ALA A CA 1
ATOM 3001 C C . ALA A 1 393 ? -27.038 55.519 -24.532 1.00 35.66 393 ALA A C 1
ATOM 3003 O O . ALA A 1 393 ? -27.175 56.422 -23.715 1.00 35.66 393 ALA A O 1
ATOM 3004 N N . ASP A 1 394 ? -26.547 55.698 -25.756 1.00 32.94 394 ASP A N 1
ATOM 3005 C CA . ASP A 1 394 ? -26.880 56.878 -26.545 1.00 32.94 394 ASP A CA 1
ATOM 3006 C C . ASP A 1 394 ? -26.895 56.505 -28.030 1.00 32.94 394 ASP A C 1
ATOM 3008 O O . ASP A 1 394 ? -25.874 56.308 -28.688 1.00 32.94 394 ASP A O 1
ATOM 3012 N N . ALA A 1 395 ? -28.111 56.360 -28.544 1.00 39.31 395 ALA A N 1
ATOM 3013 C CA . ALA A 1 395 ? -28.406 56.333 -29.960 1.00 39.31 395 ALA A CA 1
ATOM 3014 C C . ALA A 1 395 ? -29.324 57.520 -30.242 1.00 39.31 395 ALA A C 1
ATOM 3016 O O . ALA A 1 395 ? -30.540 57.377 -30.197 1.00 39.31 395 ALA A O 1
ATOM 3017 N N . GLU A 1 396 ? -28.752 58.679 -30.562 1.00 37.00 396 GLU A N 1
ATOM 3018 C CA . GLU A 1 396 ? -29.436 59.682 -31.373 1.00 37.00 396 GLU A CA 1
ATOM 3019 C C . GLU A 1 396 ? -28.459 60.461 -32.266 1.00 37.00 396 GLU A C 1
ATOM 3021 O O . GLU A 1 396 ? -27.602 61.203 -31.805 1.00 37.00 396 GLU A O 1
ATOM 3026 N N . LYS A 1 397 ? -28.750 60.334 -33.565 1.00 36.12 397 LYS A N 1
ATOM 3027 C CA . LYS A 1 397 ? -28.812 61.386 -34.587 1.00 36.12 397 LYS A CA 1
ATOM 3028 C C . LYS A 1 397 ? -27.526 61.933 -35.231 1.00 36.12 397 LYS A C 1
ATOM 3030 O O . LYS A 1 397 ? -26.671 62.558 -34.621 1.00 36.12 397 LYS A O 1
ATOM 3035 N N . SER A 1 398 ? -27.651 61.891 -36.559 1.00 37.53 398 SER A N 1
ATOM 3036 C CA . SER A 1 398 ? -27.422 62.950 -37.551 1.00 37.53 398 SER A CA 1
ATOM 3037 C C . SER A 1 398 ? -26.085 63.020 -38.290 1.00 37.53 398 SER A C 1
ATOM 3039 O O . SER A 1 398 ? -25.042 63.247 -37.692 1.00 37.53 398 SER A O 1
ATOM 3041 N N . GLU A 1 399 ? -26.281 62.944 -39.616 1.00 35.62 399 GLU A N 1
ATOM 3042 C CA . GLU A 1 399 ? -25.464 63.336 -40.780 1.00 35.62 399 GLU A CA 1
ATOM 3043 C C . GLU A 1 399 ? -24.376 62.388 -41.294 1.00 35.62 399 GLU A C 1
ATOM 3045 O O . GLU A 1 399 ? -23.348 62.166 -40.621 1.00 35.62 399 GLU A O 1
#

Solvent-accessible surface area (backbone atoms only — not comparable to full-atom values): 23274 Å² total; per-residue (Å²): 108,64,50,47,74,63,49,31,41,56,42,85,75,41,28,43,26,53,69,56,48,41,48,55,49,43,34,55,77,66,63,30,40,55,91,46,75,68,39,52,36,47,59,56,40,49,50,22,41,74,59,63,39,97,58,63,61,66,65,51,45,54,51,50,37,44,32,38,26,59,73,72,19,53,64,42,43,31,41,66,49,68,57,62,45,51,96,90,65,50,74,49,55,60,45,87,73,24,25,33,23,29,21,69,66,40,51,49,31,53,49,61,59,92,66,73,68,53,63,67,42,66,30,91,84,64,84,45,77,40,67,78,56,53,61,26,80,53,73,39,28,49,26,38,17,47,74,27,72,41,82,97,49,72,49,78,44,68,19,25,47,60,68,31,52,52,47,35,52,52,49,42,73,79,33,82,80,65,47,72,66,55,39,27,77,76,32,44,78,62,73,38,51,52,78,61,58,42,74,61,79,57,66,36,45,54,42,22,73,76,70,77,56,63,54,81,46,77,42,77,82,78,83,85,82,89,59,62,23,82,26,56,44,74,39,56,61,71,84,78,55,77,92,74,62,92,89,55,95,75,76,72,60,62,49,73,60,92,82,50,61,88,65,63,85,86,88,69,63,89,69,45,61,27,37,37,40,36,17,23,53,22,22,23,28,24,31,54,40,58,76,53,64,79,44,71,66,51,37,70,52,44,66,50,35,48,59,43,94,76,26,36,29,39,49,38,54,45,78,55,56,71,76,24,29,34,40,35,35,31,75,83,68,54,75,47,80,46,54,43,62,78,45,55,73,45,65,41,77,43,64,56,46,79,77,50,89,71,59,94,91,44,33,40,66,48,70,47,78,42,77,61,74,95,75,90,86,80,76,82,75,78,73,74,76,76,85,84,74,84,84,76,89,83,90,81,86,88,136

InterPro domains:
  IPR002205 DNA topoisomerase, type IIA, domain A [PF00521] (7-228)
  IPR002205 DNA topoisomerase, type IIA, domain A [PS52040] (9-225)
  IPR002205 DNA topoisomerase, type IIA, domain A [SM00434] (1-395)
  IPR006691 DNA gyrase/topoisomerase IV, subunit A, C-terminal repeat [PF03989] (229-268)
  IPR006691 DNA gyrase/topoisomerase IV, subunit A, C-terminal repeat [PF03989] (275-318)
  IPR006691 DNA gyrase/topoisomerase IV, subunit A, C-terminal repeat [PF03989] (324-371)
  IPR013758 DNA topoisomerase, type IIA, domain A, alpha-beta [G3DSA:3.90.199.10] (7-211)
  IPR013760 DNA topoisomerase, type IIA-like domain superfamily [SSF56719] (5-227)
  IPR035516 DNA gyrase/topoisomerase IV, subunit A, C-terminal [G3DSA:2.120.10.90] (319-387)
  IPR035516 DNA gyrase/topoisomerase IV, subunit A, C-terminal [SSF101904] (229-382)
  IPR050220 Type II DNA Topoisomerases [PTHR43493] (1-228)

Nearest PDB structures (foldseek):
  6qx2-assembly1_A  TM=9.972E-01  e=1.283E-31  Staphylococcus aureus
  5cdn-assembly2_R  TM=9.945E-01  e=2.337E-31  Staphylococcus aureus
  5npp-assembly1_D  TM=9.836E-01  e=7.945E-32  Staphylococcus aureus subsp. aureus N315
  6qtp-assembly1_A  TM=9.969E-01  e=3.154E-31  Staphylococcus aureus
  6fqv-assembly1_C  TM=9.973E-01  e=6.475E-31  Staphylococcus aureus subsp. aureus N315

Radius of gyration: 30.28 Å; Cα contacts (8 Å, |Δi|>4): 716; chains: 1; bounding box: 65×80×86 Å

Organism: Elysia chlorotica (NCBI:txid188477)

Foldseek 3Di:
DCQVQQPFAADQQALDHQLLQLLLVLLVVVVQAPPDDWDQQVVSLCSSCVAANVDDSVVSSLSQLLLCDLQNWVHRQKPKDAASADPVGGHGDPSRGMTIGTDPQSCQQQPCVVVPLFDWDAHPVSPDIGGPGTNHPFSRCQQGPHWGDGVPDIAGHAHFHRQLVVQLVVVCVVPVPQDLVNSCVPRTVDGDHSQGFDWDDCPQVSVCSVPVGGDTDTHHDDDFDDAAAQQFDAAEDPVLWDDDDPPDPGDAQEADDPRHDDQDDDDDDPQDFWKWWAAFLQFIAIEGPVLQDYDHGHYNGDHQAHDDPNRGHIQDMDTDDQQKWKWWAKPVGDIDIDGPVPFHYDHRYYNGDGRDDDPDPITTRDMDIDGDPPDDPDDPPPPPDPDPDDDDDDDDDDD

Secondary structure (DSSP, 8-state):
-HHIIIIIS--TTT---HHHHHHHHHHHHTT--TTS--EEHHHHHHHHHHHT--S-HHHHHHHHHHHH-TTT-SS-SEEEES----TT-PPPPPTTT-EEEE-HHHHHHHTTTTTT-S-EEE-TTSSSEEESS---SS-HHHHH-EEEE-SS-EEEE----HHHHHHHHHHHHH-TT--HHHHHHHT--S---TT--EE--SHHHHHHHHHS-----EE------------EE-B--GGGSPP--TTS-----BPPPTT----------TT--EEEEEETTSEEEEEEGGGS-B--TTB--EESS---TTT-SEEEEEEE-TTEEEEEEETT--EEEEEGGGSPB--TT---EE-S---TT--EEEEEEEE--S-------------------------

pLDDT: mean 87.21, std 16.24, range [27.78, 98.75]

Mean predicted aligned error: 14.04 Å